Protein AF-A0A7X3BYI4-F1 (afdb_monomer)

Sequence (445 aa):
NYWIWANDIENKAADYLKVSAKNGGYFIWAEQNNGSAIEKAFGKNGKIAFQKSVDKYWKNLISMFKNTPAAEGNDSTTESYMKGLWLSNHTYQWGGLMDTWKWYETGKWKLFASGNIGKSQGDRQWLTEPESMLGEEALGVYLNGGVVYNFEHPAYTYGVNNKESLLFSEVIKEFFRYVIAHPAPSKEKVLEDTKVFIHGDYSNKGNGKFFVNVNTDREQTPLYMTGRYNVIPAIPGVLKTDKLKESVSGSRIQIKEITSPEFSSTQARKEYLNKLYPMNYEGDIFAQKLDNRWFVYNYKVNENVKQTGKLKFNSLEMDVEFEPHTYGIFERISNGLKVNLNNFRTNKDSLWSNAQDANQAKKLPQLTKKGAIKWIEEHYIKDTQFGEKRVTKIVLRGIDKLPTIHSLSGTNNSYDQPSLNFDQKNHMVTITINSNGNLEFELHF

Radius of gyration: 22.31 Å; Cα contacts (8 Å, |Δi|>4): 986; chains: 1; bounding box: 64×57×57 Å

Structure (mmCIF, N/CA/C/O backbone):
data_AF-A0A7X3BYI4-F1
#
_entry.id   AF-A0A7X3BYI4-F1
#
loop_
_atom_site.group_PDB
_atom_site.id
_atom_site.type_symbol
_atom_site.label_atom_id
_atom_site.label_alt_id
_atom_site.label_comp_id
_atom_site.label_asym_id
_atom_site.label_entity_id
_atom_site.label_seq_id
_atom_site.pdbx_PDB_ins_code
_atom_site.Cartn_x
_atom_site.Cartn_y
_atom_site.Cartn_z
_atom_site.occupancy
_atom_site.B_iso_or_equiv
_atom_site.auth_seq_id
_atom_site.auth_comp_id
_atom_site.auth_asym_id
_atom_site.auth_atom_id
_atom_site.pdbx_PDB_model_num
ATOM 1 N N . ASN A 1 1 ? -13.626 14.390 2.845 1.00 96.50 1 ASN A N 1
ATOM 2 C CA . ASN A 1 1 ? -14.164 15.610 3.494 1.00 96.50 1 ASN A CA 1
ATOM 3 C C . ASN A 1 1 ? -13.349 16.078 4.699 1.00 96.50 1 ASN A C 1
ATOM 5 O O . ASN A 1 1 ? -13.738 17.054 5.328 1.00 96.50 1 ASN A O 1
ATOM 9 N N . TYR A 1 2 ? -12.204 15.468 5.016 1.00 97.56 2 TYR A N 1
ATOM 10 C CA . TYR A 1 2 ? -11.375 15.838 6.168 1.00 97.56 2 TYR A CA 1
ATOM 11 C C . TYR A 1 2 ? -11.011 17.336 6.246 1.00 97.56 2 TYR A C 1
ATOM 13 O O . TYR A 1 2 ? -10.971 17.898 7.337 1.00 97.56 2 TYR A O 1
ATOM 21 N N . TRP A 1 3 ? -10.804 18.001 5.102 1.00 96.94 3 TRP A N 1
ATOM 22 C CA . TRP A 1 3 ? -10.429 19.421 5.007 1.00 96.94 3 TRP A CA 1
ATOM 23 C C . TRP A 1 3 ? -11.626 20.387 5.017 1.00 96.94 3 TRP A C 1
ATOM 25 O O . TRP A 1 3 ? -11.443 21.593 5.153 1.00 96.94 3 TRP A O 1
ATOM 35 N N . ILE A 1 4 ? -12.849 19.863 4.891 1.00 98.25 4 ILE A N 1
ATOM 36 C CA . ILE A 1 4 ? -14.103 20.620 4.945 1.00 98.25 4 ILE A CA 1
ATOM 37 C C . ILE A 1 4 ? -15.177 19.784 5.650 1.00 98.25 4 ILE A C 1
ATOM 39 O O . ILE A 1 4 ? -16.070 19.189 5.046 1.00 98.25 4 ILE A O 1
ATOM 43 N N . TRP A 1 5 ? -15.058 19.697 6.974 1.00 98.50 5 TRP A N 1
ATOM 44 C CA . TRP A 1 5 ? -15.960 18.893 7.796 1.00 98.50 5 TRP A CA 1
ATOM 45 C C . TRP A 1 5 ? -17.305 19.609 7.991 1.00 98.50 5 TRP A C 1
ATOM 47 O O . TRP A 1 5 ? -17.458 20.414 8.908 1.00 98.50 5 TRP A O 1
ATOM 57 N N . ALA A 1 6 ? -18.260 19.359 7.091 1.00 98.31 6 ALA A N 1
ATOM 58 C CA . ALA A 1 6 ? -19.574 20.003 7.111 1.00 98.31 6 ALA A CA 1
ATOM 59 C C . ALA A 1 6 ? -20.351 19.724 8.413 1.00 98.31 6 ALA A C 1
ATOM 61 O O . ALA A 1 6 ? -20.264 18.641 8.985 1.00 98.31 6 ALA A O 1
ATOM 62 N N . ASN A 1 7 ? -21.171 20.686 8.853 1.00 97.81 7 ASN A N 1
ATOM 63 C CA . ASN A 1 7 ? -21.900 20.622 10.130 1.00 97.81 7 ASN A CA 1
ATOM 64 C C . ASN A 1 7 ? -22.874 19.435 10.263 1.00 97.81 7 ASN A C 1
ATOM 66 O O . ASN A 1 7 ? -23.254 19.079 11.384 1.00 97.81 7 ASN A O 1
ATOM 70 N N . ASP A 1 8 ? -23.331 18.879 9.142 1.00 98.25 8 ASP A N 1
ATOM 71 C CA . ASP A 1 8 ? -24.311 17.797 9.045 1.00 98.25 8 ASP A CA 1
ATOM 72 C C . ASP A 1 8 ? -23.735 16.513 8.423 1.00 98.25 8 ASP A C 1
ATOM 74 O O . ASP A 1 8 ? -24.497 15.604 8.085 1.00 98.25 8 ASP A O 1
ATOM 78 N N . ILE A 1 9 ? -22.408 16.413 8.276 1.00 98.75 9 ILE A N 1
ATOM 79 C CA . ILE A 1 9 ? -21.763 15.289 7.586 1.00 98.75 9 ILE A CA 1
ATOM 80 C C . ILE A 1 9 ? -22.091 13.935 8.228 1.00 98.75 9 ILE A C 1
ATOM 82 O O . ILE A 1 9 ? -22.404 12.990 7.508 1.00 98.75 9 ILE A O 1
ATOM 86 N N . GLU A 1 10 ? -22.109 13.834 9.560 1.00 98.81 10 GLU A N 1
ATOM 87 C CA . GLU A 1 10 ? -22.423 12.582 10.259 1.00 98.81 10 GLU A CA 1
ATOM 88 C C . GLU A 1 10 ? -23.907 12.209 10.132 1.00 98.81 10 GLU A C 1
ATOM 90 O O . GLU A 1 10 ? -24.247 11.026 10.090 1.00 98.81 10 GLU A O 1
ATOM 95 N N . ASN A 1 11 ? -24.801 13.199 10.023 1.00 98.75 11 ASN A N 1
ATOM 96 C CA . ASN A 1 11 ? -26.224 12.956 9.772 1.00 98.75 11 ASN A CA 1
ATOM 97 C C . ASN A 1 11 ? -26.429 12.415 8.352 1.00 98.75 11 ASN A C 1
ATOM 99 O O . ASN A 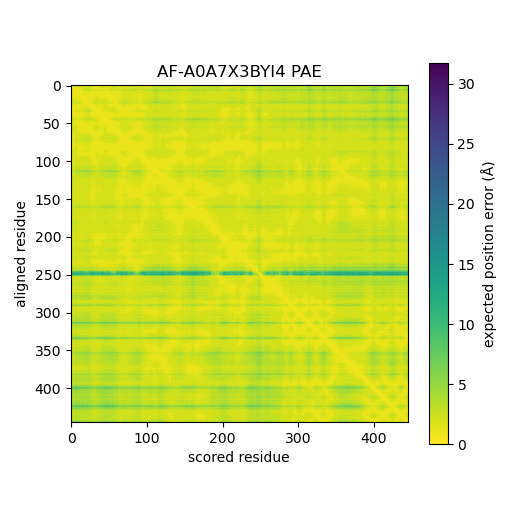1 11 ? -27.076 11.387 8.168 1.00 98.75 11 ASN A O 1
ATOM 103 N N . LYS A 1 12 ? -25.810 13.053 7.353 1.00 98.88 12 LYS A N 1
ATOM 104 C CA . LYS A 1 12 ? -25.874 12.596 5.959 1.00 98.88 12 LYS A CA 1
ATOM 105 C C . LYS A 1 12 ? -25.257 11.212 5.778 1.00 98.88 12 LYS A C 1
ATOM 107 O O . LYS A 1 12 ? -25.858 10.360 5.132 1.00 98.88 12 LYS A O 1
ATOM 112 N N . ALA A 1 13 ? -24.102 10.954 6.389 1.00 98.88 13 ALA A N 1
ATOM 113 C CA . ALA A 1 13 ? -23.473 9.636 6.363 1.00 98.88 13 ALA A CA 1
ATOM 114 C C . ALA A 1 13 ? -24.371 8.554 6.988 1.00 98.88 13 ALA A C 1
ATOM 116 O O . ALA A 1 13 ? -24.436 7.433 6.482 1.00 98.88 13 ALA A O 1
ATOM 117 N N . ALA A 1 14 ? -25.104 8.884 8.060 1.00 98.94 14 ALA A N 1
ATOM 118 C CA . ALA A 1 14 ? -26.072 7.972 8.661 1.00 98.94 14 ALA A CA 1
ATOM 119 C C . ALA A 1 14 ? -27.196 7.600 7.682 1.00 98.94 14 ALA A C 1
ATOM 121 O O . ALA A 1 14 ? -27.537 6.417 7.584 1.00 98.94 14 ALA A O 1
ATOM 122 N N . ASP A 1 15 ? -27.727 8.583 6.950 1.00 98.88 15 ASP A N 1
ATOM 123 C CA . ASP A 1 15 ? -28.779 8.385 5.951 1.00 98.88 15 ASP A CA 1
ATOM 124 C C . ASP A 1 15 ? -28.278 7.597 4.735 1.00 98.88 15 ASP A C 1
ATOM 126 O O . ASP A 1 15 ? -28.965 6.673 4.295 1.00 98.88 15 ASP A O 1
ATOM 130 N N . TYR A 1 16 ? -27.063 7.876 4.246 1.00 98.94 16 TYR A N 1
ATOM 131 C CA . TYR A 1 16 ? -26.434 7.107 3.165 1.00 98.94 16 TYR A CA 1
ATOM 132 C C . TYR A 1 16 ? -26.243 5.636 3.541 1.00 98.94 16 TYR A C 1
ATOM 134 O O . TYR A 1 16 ? -26.575 4.745 2.755 1.00 98.94 16 TYR A O 1
ATOM 142 N N . LEU A 1 17 ? -25.777 5.359 4.761 1.00 98.94 17 LEU A N 1
ATOM 143 C CA . LEU A 1 17 ? -25.639 3.986 5.241 1.00 98.94 17 LEU A CA 1
ATOM 144 C C . LEU A 1 17 ? -27.003 3.288 5.362 1.00 98.94 17 LEU A C 1
ATOM 146 O O . LEU A 1 17 ? -27.161 2.146 4.931 1.00 98.94 17 LEU A O 1
ATOM 150 N N . LYS A 1 18 ? -28.009 3.983 5.902 1.00 98.88 18 LYS A N 1
ATOM 151 C CA . LYS A 1 18 ? -29.361 3.441 6.081 1.00 98.88 18 LYS A CA 1
ATOM 152 C C . LYS A 1 18 ? -30.042 3.127 4.747 1.00 98.88 18 LYS A C 1
ATOM 154 O O . LYS A 1 18 ? -30.655 2.067 4.626 1.00 98.88 18 LYS A O 1
ATOM 159 N N . VAL A 1 19 ? -29.966 4.025 3.760 1.00 98.88 19 VAL A N 1
ATOM 160 C CA . VAL A 1 19 ? -30.566 3.780 2.437 1.00 98.88 19 VAL A CA 1
ATOM 161 C C . VAL A 1 19 ? -29.831 2.661 1.701 1.00 98.88 19 VAL A C 1
ATOM 163 O O . VAL A 1 19 ? -30.481 1.797 1.126 1.00 98.88 19 VAL A O 1
ATOM 166 N N . SER A 1 20 ? -28.502 2.583 1.821 1.00 98.88 20 SER A N 1
ATOM 167 C CA . SER A 1 20 ? -27.723 1.475 1.251 1.00 98.88 20 SER A CA 1
ATOM 168 C C . SER A 1 20 ? -28.169 0.132 1.833 1.00 98.88 20 SER A C 1
ATOM 170 O O . SER A 1 20 ? -28.537 -0.770 1.084 1.00 98.88 20 SER A O 1
ATOM 172 N N . ALA A 1 21 ? -28.280 0.040 3.163 1.00 98.75 21 ALA A N 1
ATOM 173 C CA . ALA A 1 21 ? -28.763 -1.162 3.838 1.00 98.75 21 ALA A CA 1
ATOM 174 C C . ALA A 1 21 ? -30.209 -1.528 3.459 1.00 98.75 21 ALA A C 1
ATOM 176 O O . ALA A 1 21 ? -30.513 -2.704 3.271 1.00 98.75 21 ALA A O 1
ATOM 177 N N . LYS A 1 22 ? -31.100 -0.538 3.299 1.00 98.69 22 LYS A N 1
ATOM 178 C CA . LYS A 1 22 ? -32.482 -0.756 2.832 1.00 98.69 22 LYS A CA 1
ATOM 179 C C . LYS A 1 22 ? -32.527 -1.380 1.432 1.00 98.69 22 LYS A C 1
ATOM 181 O O . LYS A 1 22 ? -33.466 -2.106 1.119 1.00 98.69 22 LYS A O 1
ATOM 186 N N . ASN A 1 23 ? -31.538 -1.078 0.599 1.00 98.75 23 ASN A N 1
ATOM 187 C CA . ASN A 1 23 ? -31.483 -1.472 -0.803 1.00 98.75 23 ASN A CA 1
ATOM 188 C C . ASN A 1 23 ? -30.491 -2.615 -1.088 1.00 98.75 23 ASN A C 1
ATOM 190 O O . ASN A 1 23 ? -30.306 -2.962 -2.250 1.00 98.75 23 ASN A O 1
ATOM 194 N N . GLY A 1 24 ? -29.866 -3.202 -0.061 1.00 98.19 24 GLY A N 1
ATOM 195 C CA . GLY A 1 24 ? -28.874 -4.275 -0.217 1.00 98.19 24 GLY A CA 1
ATOM 196 C C . GLY A 1 24 ? -27.555 -3.832 -0.866 1.00 98.19 24 GLY A C 1
ATOM 197 O O . GLY A 1 24 ? -26.830 -4.668 -1.398 1.00 98.19 24 GLY A O 1
ATOM 198 N N . GLY A 1 25 ? -27.263 -2.528 -0.863 1.00 98.69 25 GLY A N 1
ATOM 199 C CA . GLY A 1 25 ? -26.025 -1.949 -1.384 1.00 98.69 25 GLY A CA 1
ATOM 200 C C . GLY A 1 25 ? -25.041 -1.559 -0.279 1.00 98.69 25 GLY A C 1
ATOM 201 O O . GLY A 1 25 ? -25.360 -1.610 0.907 1.00 98.69 25 GLY A O 1
ATOM 202 N N . TYR A 1 26 ? -23.854 -1.095 -0.677 1.00 98.88 26 TYR A N 1
ATOM 203 C CA . TYR A 1 26 ? -22.819 -0.619 0.245 1.00 98.88 26 TYR A CA 1
ATOM 204 C C . TYR A 1 26 ? -22.717 0.906 0.244 1.00 98.88 26 TYR A C 1
ATOM 206 O O . TYR A 1 26 ? -22.629 1.527 -0.815 1.00 98.88 26 TYR A O 1
ATOM 214 N N . PHE A 1 27 ? -22.631 1.500 1.434 1.00 98.94 27 PHE A N 1
ATOM 215 C CA . PHE A 1 27 ? -22.083 2.842 1.590 1.00 98.94 27 PHE A CA 1
ATOM 216 C C . PHE A 1 27 ? -20.567 2.730 1.757 1.00 98.94 27 PHE A C 1
ATOM 218 O O . PHE A 1 27 ? -20.089 2.067 2.677 1.00 98.94 27 PHE A O 1
ATOM 225 N N . ILE A 1 28 ? -19.815 3.371 0.864 1.00 98.88 28 ILE A N 1
ATOM 226 C CA . ILE A 1 28 ? -18.351 3.357 0.867 1.00 98.88 28 ILE A CA 1
ATOM 227 C C . ILE A 1 28 ? -17.858 4.759 1.212 1.00 98.88 28 ILE A C 1
ATOM 229 O O . ILE A 1 28 ? -18.203 5.721 0.524 1.00 98.88 28 ILE A O 1
ATOM 233 N N . TRP A 1 29 ? -17.045 4.881 2.260 1.00 98.88 29 TRP A N 1
ATOM 234 C CA . TRP A 1 29 ? -16.501 6.164 2.700 1.00 98.88 29 TRP A CA 1
ATOM 235 C C . TRP A 1 29 ? -14.977 6.105 2.782 1.00 98.88 29 TRP A C 1
ATOM 237 O O . TRP A 1 29 ? -14.421 5.453 3.665 1.00 98.88 29 TRP A O 1
ATOM 247 N N . ALA A 1 30 ? -14.315 6.807 1.858 1.00 98.88 30 ALA A N 1
ATOM 248 C CA . ALA A 1 30 ? -12.876 7.045 1.883 1.00 98.88 30 ALA A CA 1
ATOM 249 C C . ALA A 1 30 ? -12.560 8.381 2.573 1.00 98.88 30 ALA A C 1
ATOM 251 O O . ALA A 1 30 ? -13.050 9.432 2.151 1.00 98.88 30 ALA A O 1
ATOM 252 N N . GLU A 1 31 ? -11.760 8.349 3.637 1.00 98.88 31 GLU A N 1
ATOM 253 C CA . GLU A 1 31 ? -11.430 9.524 4.450 1.00 98.88 31 GLU A CA 1
ATOM 254 C C . GLU A 1 31 ? -10.065 9.358 5.140 1.00 98.88 31 GLU A C 1
ATOM 256 O O . GLU A 1 31 ? -9.603 8.240 5.336 1.00 98.88 31 GLU A O 1
ATOM 261 N N . GLN A 1 32 ? -9.423 10.461 5.533 1.00 98.81 32 GLN A N 1
ATOM 262 C CA . GLN A 1 32 ? -8.152 10.471 6.275 1.00 98.81 32 GLN A CA 1
ATOM 263 C C . GLN A 1 32 ? -8.335 11.150 7.630 1.00 98.81 32 GLN A C 1
ATOM 265 O O . GLN A 1 32 ? -9.104 12.104 7.713 1.00 98.81 32 GLN A O 1
ATOM 270 N N . ASN A 1 33 ? -7.627 10.730 8.686 1.00 98.81 33 ASN A N 1
ATOM 271 C CA . ASN A 1 33 ? -7.805 11.286 10.040 1.00 98.81 33 ASN A CA 1
ATOM 272 C C . ASN A 1 33 ? -7.249 12.715 10.252 1.00 98.81 33 ASN A C 1
ATOM 274 O O . ASN A 1 33 ? -6.934 13.105 11.378 1.00 98.81 33 ASN A O 1
ATOM 278 N N . ASN A 1 34 ? -7.154 13.533 9.207 1.00 98.50 34 ASN A N 1
ATOM 279 C CA . ASN A 1 34 ? -6.781 14.937 9.338 1.00 98.50 34 ASN A CA 1
ATOM 280 C C . ASN A 1 34 ? -7.863 15.677 10.140 1.00 98.50 34 ASN A C 1
ATOM 282 O O . ASN A 1 34 ? -9.062 15.536 9.886 1.00 98.50 34 ASN A O 1
ATOM 286 N N . GLY A 1 35 ? -7.449 16.453 11.144 1.00 98.31 35 GLY A N 1
ATOM 287 C CA . GLY A 1 35 ? -8.377 17.174 12.020 1.00 98.31 35 GLY A CA 1
ATOM 288 C C . GLY A 1 35 ? -9.380 16.262 12.741 1.00 98.31 35 GLY A C 1
ATOM 289 O O . GLY A 1 35 ? -10.547 16.646 12.881 1.00 98.31 35 GLY A O 1
ATOM 290 N N . SER A 1 36 ? -8.951 15.057 13.143 1.00 98.69 36 SER A N 1
ATOM 291 C CA . SER A 1 36 ? -9.778 14.039 13.813 1.00 98.69 36 SER A CA 1
ATOM 292 C C . SER A 1 36 ? -10.977 13.563 12.984 1.00 98.69 36 SER A C 1
ATOM 294 O O . SER A 1 36 ? -12.016 13.237 13.550 1.00 98.69 36 SER A O 1
ATOM 296 N N . ALA A 1 37 ? -10.911 13.580 11.648 1.00 98.88 37 ALA A N 1
ATOM 297 C CA . ALA A 1 37 ? -12.068 13.257 10.804 1.00 98.88 37 ALA A CA 1
ATOM 298 C C . ALA A 1 37 ? -12.685 11.880 11.107 1.00 98.88 37 ALA A C 1
ATOM 300 O O . ALA A 1 37 ? -13.905 11.784 11.232 1.00 98.88 37 ALA A O 1
ATOM 301 N N . ILE A 1 38 ? -11.869 10.838 11.301 1.00 98.88 38 ILE A N 1
ATOM 302 C CA . ILE A 1 38 ? -12.378 9.493 11.605 1.00 98.88 38 ILE A CA 1
ATOM 303 C C . ILE A 1 38 ? -13.007 9.478 12.997 1.00 98.88 38 ILE A C 1
ATOM 305 O O . ILE A 1 38 ? -14.127 9.014 13.176 1.00 98.88 38 ILE A O 1
ATOM 309 N N . GLU A 1 39 ? -12.336 10.062 13.984 1.00 98.88 39 GLU A N 1
ATOM 310 C CA . GLU A 1 39 ? -12.848 10.121 15.353 1.00 98.88 39 GLU A CA 1
ATOM 311 C C . GLU A 1 39 ? -14.173 10.913 15.440 1.00 98.88 39 GLU A C 1
ATOM 313 O O . GLU A 1 39 ? -15.115 10.499 16.120 1.00 98.88 39 GLU A O 1
ATOM 318 N N . LYS A 1 40 ? -14.285 12.031 14.706 1.00 98.88 40 LYS A N 1
ATOM 319 C CA . LYS A 1 40 ? -15.512 12.840 14.594 1.00 98.88 40 LYS A CA 1
ATOM 320 C C . LYS A 1 40 ? -16.638 12.081 13.905 1.00 98.88 40 LYS A C 1
ATOM 322 O O . LYS A 1 40 ? -17.755 12.137 14.409 1.00 98.88 40 LYS A O 1
ATOM 327 N N . ALA A 1 41 ? -16.348 11.341 12.828 1.00 98.81 41 ALA A N 1
ATOM 328 C CA . ALA A 1 41 ? -17.341 10.528 12.123 1.00 98.81 41 ALA A CA 1
ATOM 329 C C . ALA A 1 41 ? -18.072 9.574 13.077 1.00 98.81 41 ALA A C 1
ATOM 331 O O . ALA A 1 41 ? -19.282 9.396 12.974 1.00 98.81 41 ALA A O 1
ATOM 332 N N . PHE A 1 42 ? -17.352 9.015 14.051 1.00 98.81 42 PHE A N 1
ATOM 333 C CA . PHE A 1 42 ? -17.912 8.120 15.064 1.00 98.81 42 PHE A CA 1
ATOM 334 C C . PHE A 1 42 ? -18.394 8.822 16.339 1.00 98.81 42 PHE A C 1
ATOM 336 O O . PHE A 1 42 ? -18.784 8.149 17.289 1.00 98.81 42 PHE A O 1
ATOM 343 N N . GLY A 1 43 ? -18.435 10.157 16.360 1.00 98.56 43 GLY A N 1
ATOM 344 C CA . GLY A 1 43 ? -19.133 10.921 17.389 1.00 98.56 43 GLY A CA 1
ATOM 345 C C . GLY A 1 43 ? -18.261 11.607 18.438 1.00 98.56 43 GLY A C 1
ATOM 346 O O . GLY A 1 43 ? -18.824 12.102 19.413 1.00 98.56 43 GLY A O 1
ATOM 347 N N . LYS A 1 44 ? -16.931 11.706 18.262 1.00 98.31 44 LYS A N 1
ATOM 348 C CA . LYS A 1 44 ? -16.018 12.354 19.237 1.00 98.31 44 LYS A CA 1
ATOM 349 C C . LYS A 1 44 ? -16.502 13.726 19.734 1.00 98.31 44 LYS A C 1
ATOM 351 O O . LYS A 1 44 ? -16.349 14.034 20.910 1.00 98.31 44 LYS A O 1
ATOM 356 N N . ASN A 1 45 ? -17.133 14.519 18.863 1.00 98.12 45 ASN A N 1
ATOM 357 C CA . ASN A 1 45 ? -17.651 15.859 19.181 1.00 98.12 45 ASN A CA 1
ATOM 358 C C . ASN A 1 45 ? -19.182 15.892 19.384 1.00 98.12 45 ASN A C 1
ATOM 360 O O . ASN A 1 45 ? -19.827 16.908 19.133 1.00 98.12 45 ASN A O 1
ATOM 364 N N . GLY A 1 46 ? -19.796 14.771 19.772 1.00 98.00 46 GLY A N 1
ATOM 365 C CA . GLY A 1 46 ? -21.233 14.673 20.064 1.00 98.00 46 GLY A CA 1
ATOM 366 C C . GLY A 1 46 ? -22.144 14.464 18.845 1.00 98.00 46 GLY A C 1
ATOM 367 O O . GLY A 1 46 ? -23.351 14.274 19.000 1.00 98.00 46 GLY A O 1
ATOM 368 N N . LYS A 1 47 ? -21.595 14.437 17.624 1.00 98.25 47 LYS A N 1
ATOM 369 C CA . LYS A 1 47 ? -22.329 14.149 16.378 1.00 98.25 47 LYS A CA 1
ATOM 370 C C . LYS A 1 47 ? -22.472 12.636 16.156 1.00 98.25 47 LYS A C 1
ATOM 372 O O . LYS A 1 47 ? -21.808 12.035 15.325 1.00 98.25 47 LYS A O 1
ATOM 377 N N . ILE A 1 48 ? -23.351 12.005 16.932 1.00 98.62 48 ILE A N 1
ATOM 378 C CA . ILE A 1 48 ? -23.440 10.534 17.064 1.00 98.62 48 ILE A CA 1
ATOM 379 C C . ILE A 1 48 ? -24.378 9.832 16.062 1.00 98.62 48 ILE A C 1
ATOM 381 O O . ILE A 1 48 ? -24.667 8.645 16.213 1.00 98.62 48 ILE A O 1
ATOM 385 N N . ALA A 1 49 ? -24.925 10.539 15.067 1.00 98.81 49 ALA A N 1
ATOM 386 C CA . ALA A 1 49 ? -25.905 9.954 14.144 1.00 98.81 49 ALA A CA 1
ATOM 387 C C . ALA A 1 49 ? -25.312 8.794 13.328 1.00 98.81 49 ALA A C 1
ATOM 389 O O . ALA A 1 49 ? -25.918 7.722 13.256 1.00 98.81 49 ALA A O 1
ATOM 390 N N . PHE A 1 50 ? -24.105 8.976 12.782 1.00 98.88 50 PHE A N 1
ATOM 391 C CA . PHE A 1 50 ? -23.414 7.921 12.045 1.00 98.88 50 PHE A CA 1
ATOM 392 C C . PHE A 1 50 ? -23.038 6.746 12.951 1.00 98.88 50 PHE A C 1
ATOM 394 O O . PHE A 1 50 ? -23.322 5.609 12.591 1.00 98.88 50 PHE A O 1
ATOM 401 N N . GLN A 1 51 ? -22.536 7.003 14.165 1.00 98.81 51 GLN A N 1
ATOM 402 C CA . GLN A 1 51 ? -22.271 5.963 15.172 1.00 98.81 51 GLN A CA 1
ATOM 403 C C . GLN A 1 51 ? -23.502 5.070 15.416 1.00 98.81 51 GLN A C 1
ATOM 405 O O . GLN A 1 51 ? -23.421 3.847 15.314 1.00 98.81 51 GLN A O 1
ATOM 410 N N . LYS A 1 52 ? -24.675 5.676 15.650 1.00 98.81 52 LYS A N 1
ATOM 411 C CA . LYS A 1 52 ? -25.943 4.942 15.828 1.00 98.81 52 LYS A CA 1
ATOM 412 C C . LYS A 1 52 ? -26.381 4.182 14.572 1.00 98.81 52 LYS A C 1
ATOM 414 O O . LYS A 1 52 ? -27.051 3.155 14.683 1.00 98.81 52 LYS A O 1
ATOM 419 N N . SER A 1 53 ? -26.072 4.705 13.385 1.00 98.88 53 SER A N 1
ATOM 420 C CA . SER A 1 53 ? -26.356 4.036 12.109 1.00 98.88 53 SER A CA 1
ATOM 421 C C . SER A 1 53 ? -25.475 2.797 11.938 1.00 98.88 53 SER A C 1
ATOM 423 O O . SER A 1 53 ? -25.975 1.720 11.615 1.00 98.88 53 SER A O 1
ATOM 425 N N . VAL A 1 54 ? -24.186 2.916 12.258 1.00 98.81 54 VAL A N 1
ATOM 426 C CA . VAL A 1 54 ? -23.207 1.824 12.223 1.00 98.81 54 VAL A CA 1
ATOM 427 C C . VAL A 1 54 ? -23.618 0.674 13.135 1.00 98.81 54 VAL A C 1
ATOM 429 O O . VAL A 1 54 ? -23.612 -0.473 12.694 1.00 98.81 54 VAL A O 1
ATOM 432 N N . ASP A 1 55 ? -24.091 0.947 14.352 1.00 98.44 55 ASP A N 1
ATOM 433 C CA . ASP A 1 55 ? -24.565 -0.114 15.252 1.00 98.44 55 ASP A CA 1
ATOM 434 C C . ASP A 1 55 ? -25.648 -1.013 14.643 1.00 98.44 55 ASP A C 1
ATOM 436 O O . ASP A 1 55 ? -25.707 -2.201 14.960 1.00 98.44 55 ASP A O 1
ATOM 440 N N . LYS A 1 56 ? -26.463 -0.479 13.728 1.00 98.75 56 LYS A N 1
ATOM 441 C CA . LYS A 1 56 ? -27.538 -1.218 13.052 1.00 98.75 56 LYS A CA 1
ATOM 442 C C . LYS A 1 56 ? -27.120 -1.782 11.698 1.00 98.75 56 LYS A C 1
ATOM 444 O O . LYS A 1 56 ? -27.594 -2.843 11.305 1.00 98.75 56 LYS A O 1
ATOM 449 N N . TYR A 1 57 ? -26.266 -1.066 10.972 1.00 98.81 57 TYR A N 1
ATOM 450 C CA . TYR A 1 57 ? -26.077 -1.269 9.536 1.00 98.81 57 TYR A CA 1
ATOM 451 C C . TYR A 1 57 ? -24.620 -1.486 9.116 1.00 98.81 57 TYR A C 1
ATOM 453 O O . TYR A 1 57 ? -24.353 -1.509 7.918 1.00 98.81 57 TYR A O 1
ATOM 461 N N . TRP A 1 58 ? -23.678 -1.688 10.049 1.00 98.81 58 TRP A N 1
ATOM 462 C CA . TRP A 1 58 ? -22.244 -1.845 9.747 1.00 98.81 58 TRP A CA 1
ATOM 463 C C . TRP A 1 58 ? -21.932 -2.885 8.660 1.00 98.81 58 TRP A C 1
ATOM 465 O O . TRP A 1 58 ? -20.961 -2.712 7.933 1.00 98.81 58 TRP A O 1
ATOM 475 N N . LYS A 1 59 ? -22.766 -3.924 8.493 1.00 98.81 59 LYS A N 1
ATOM 476 C CA . LYS A 1 59 ? -22.637 -4.936 7.424 1.00 98.81 59 LYS A CA 1
ATOM 477 C C . LYS A 1 59 ? -22.774 -4.377 5.996 1.00 98.81 59 LYS A C 1
ATOM 479 O O . LYS A 1 59 ? -22.428 -5.070 5.051 1.00 98.81 59 LYS A O 1
ATOM 484 N N . ASN A 1 60 ? -23.262 -3.148 5.841 1.00 98.94 60 ASN A N 1
ATOM 485 C CA . ASN A 1 60 ? -23.387 -2.439 4.563 1.00 98.94 60 ASN A CA 1
ATOM 486 C C . ASN A 1 60 ? -22.429 -1.235 4.475 1.00 98.94 60 ASN A C 1
ATOM 488 O O . ASN A 1 60 ? -22.583 -0.390 3.596 1.00 98.94 60 ASN A O 1
ATOM 492 N N . LEU A 1 61 ? -21.462 -1.122 5.392 1.00 98.94 61 LEU A N 1
ATOM 493 C CA . LEU A 1 61 ? -20.447 -0.071 5.387 1.00 98.94 61 LEU A CA 1
ATOM 494 C C . LEU A 1 61 ? -19.108 -0.629 4.908 1.00 98.94 61 LEU A C 1
ATOM 496 O O . LEU A 1 61 ? -18.674 -1.679 5.376 1.00 98.94 61 LEU A O 1
ATOM 500 N N . ILE A 1 62 ? -18.431 0.122 4.045 1.00 98.94 62 ILE A N 1
ATOM 501 C CA . ILE A 1 62 ? -17.012 -0.062 3.744 1.00 98.94 62 ILE A CA 1
ATOM 502 C C . ILE A 1 62 ? -16.288 1.233 4.107 1.00 98.94 62 ILE A C 1
ATOM 504 O O . ILE A 1 62 ? -16.651 2.311 3.632 1.00 98.94 62 ILE A O 1
ATOM 508 N N . SER A 1 63 ? -15.262 1.132 4.948 1.00 98.88 63 SER A N 1
ATOM 509 C CA . SER A 1 63 ? -14.444 2.281 5.354 1.00 98.88 63 SER A CA 1
ATOM 510 C C . SER A 1 63 ? -13.065 2.186 4.720 1.00 98.88 63 SER A C 1
ATOM 512 O O . SER A 1 63 ? -12.416 1.148 4.803 1.00 98.88 63 SER A O 1
ATOM 514 N N . MET A 1 64 ? -12.614 3.255 4.073 1.00 98.94 64 MET A N 1
ATOM 515 C CA . MET A 1 64 ? -11.318 3.291 3.404 1.00 98.94 64 MET A CA 1
ATOM 516 C C . MET A 1 64 ? -10.493 4.471 3.902 1.00 98.94 64 MET A C 1
ATOM 518 O O . MET A 1 64 ? -11.044 5.535 4.196 1.00 98.94 64 MET A O 1
ATOM 522 N N . PHE A 1 65 ? -9.172 4.315 3.948 1.00 98.94 65 PHE A N 1
ATOM 523 C CA . PHE A 1 65 ? -8.299 5.481 4.058 1.00 98.94 65 PHE A CA 1
ATOM 524 C C . PHE A 1 65 ? -8.264 6.249 2.725 1.00 98.94 65 PHE A C 1
ATOM 526 O O . PHE A 1 65 ? -8.551 5.679 1.670 1.00 98.94 65 PHE A O 1
ATOM 533 N N . LYS A 1 66 ? -7.890 7.533 2.755 1.00 98.88 66 LYS A N 1
ATOM 534 C CA . LYS A 1 66 ? -7.570 8.325 1.552 1.00 98.88 66 LYS A CA 1
ATOM 535 C C . LYS A 1 66 ? -6.251 9.055 1.775 1.00 98.88 66 LYS A C 1
ATOM 537 O O . LYS A 1 66 ? -6.240 10.107 2.404 1.00 98.88 66 LYS A O 1
ATOM 542 N N . ASN A 1 67 ? -5.145 8.524 1.265 1.00 98.69 67 ASN A N 1
ATOM 543 C CA . ASN A 1 67 ? -3.812 9.003 1.650 1.00 98.69 67 ASN A CA 1
ATOM 544 C C . ASN A 1 67 ? -3.333 10.282 0.937 1.00 98.69 67 ASN A C 1
ATOM 546 O O . ASN A 1 67 ? -2.190 10.693 1.107 1.00 98.69 67 ASN A O 1
ATOM 550 N N . THR A 1 68 ? -4.216 10.960 0.199 1.00 98.81 68 THR A N 1
ATOM 551 C CA . THR A 1 68 ? -3.925 12.220 -0.495 1.00 98.81 68 THR A CA 1
ATOM 552 C C . THR A 1 68 ? -3.209 13.256 0.372 1.00 98.81 68 THR A C 1
ATOM 554 O O . THR A 1 68 ? -2.154 13.710 -0.063 1.00 98.81 68 THR A O 1
ATOM 557 N N . PRO A 1 69 ? -3.706 13.655 1.567 1.00 98.69 69 PRO A N 1
ATOM 558 C CA . PRO A 1 69 ? -3.128 14.756 2.336 1.00 98.69 69 PRO A CA 1
ATOM 559 C C . PRO A 1 69 ? -1.897 14.277 3.130 1.00 98.69 69 PRO A C 1
ATOM 561 O O . PRO A 1 69 ? -1.874 14.218 4.361 1.00 98.69 69 PRO A O 1
ATOM 564 N N . ALA A 1 70 ? -0.873 13.852 2.395 1.00 98.44 70 ALA A N 1
ATOM 565 C CA . ALA A 1 70 ? 0.297 13.166 2.927 1.00 98.44 70 ALA A CA 1
ATOM 566 C C . ALA A 1 70 ? 1.244 14.095 3.702 1.00 98.44 70 ALA A C 1
ATOM 568 O O . ALA A 1 70 ? 2.060 13.626 4.493 1.00 98.44 70 ALA A O 1
ATOM 569 N N . ALA A 1 71 ? 1.142 15.417 3.512 1.00 98.19 71 ALA A N 1
ATOM 570 C CA . ALA A 1 71 ? 1.937 16.388 4.264 1.00 98.19 71 ALA A CA 1
ATOM 571 C C . ALA A 1 71 ? 1.595 16.387 5.762 1.00 98.19 71 ALA A C 1
ATOM 573 O O . ALA A 1 71 ? 2.464 16.655 6.596 1.00 98.19 71 ALA A O 1
ATOM 574 N N . GLU A 1 72 ? 0.349 16.061 6.107 1.00 98.56 72 GLU A N 1
ATOM 575 C CA . GLU A 1 72 ? -0.124 15.980 7.487 1.00 98.56 72 GLU A CA 1
ATOM 576 C C . GLU A 1 72 ? 0.260 14.659 8.180 1.00 98.56 72 GLU A C 1
ATOM 578 O O . GLU A 1 72 ? 0.168 14.567 9.406 1.00 98.56 72 GLU A O 1
ATOM 583 N N . GLY A 1 73 ? 0.742 13.661 7.425 1.00 98.50 73 GLY A N 1
ATOM 584 C CA . GLY A 1 73 ? 1.311 12.425 7.969 1.00 98.50 73 GLY A CA 1
ATOM 585 C C . GLY A 1 73 ? 0.299 11.582 8.742 1.00 98.50 73 GLY A C 1
ATOM 586 O O . GLY A 1 73 ? 0.565 11.158 9.864 1.00 98.50 73 GLY A O 1
ATOM 587 N N . ASN A 1 74 ? -0.902 11.385 8.195 1.00 98.88 74 ASN A N 1
ATOM 588 C CA . ASN A 1 74 ? -1.985 10.655 8.864 1.00 98.88 74 ASN A CA 1
ATOM 589 C C . ASN A 1 74 ? -2.143 9.195 8.402 1.00 98.88 74 ASN A C 1
ATOM 591 O O . ASN A 1 74 ? -3.015 8.499 8.929 1.00 98.88 74 ASN A O 1
ATOM 595 N N . ASP A 1 75 ? -1.303 8.730 7.477 1.00 98.88 75 ASP A N 1
ATOM 596 C CA . ASP A 1 75 ? -1.350 7.428 6.800 1.00 98.88 75 ASP A CA 1
ATOM 597 C C . ASP A 1 75 ? -1.463 6.263 7.790 1.00 98.88 75 ASP A C 1
ATOM 599 O O . ASP A 1 75 ? -2.521 5.644 7.914 1.00 98.88 75 ASP A O 1
ATOM 603 N N . SER A 1 76 ? -0.420 6.053 8.597 1.00 98.88 76 SER A N 1
ATOM 604 C CA . SER A 1 76 ? -0.329 4.925 9.532 1.00 98.88 76 SER A CA 1
ATOM 605 C C . SER A 1 76 ? -1.462 4.886 10.564 1.00 98.88 76 SER A C 1
ATOM 607 O O . SER A 1 76 ? -1.965 3.816 10.905 1.00 98.88 76 SER A O 1
ATOM 609 N N . THR A 1 77 ? -1.897 6.050 11.056 1.00 98.94 77 THR A N 1
ATOM 610 C CA . THR A 1 77 ? -2.999 6.141 12.030 1.00 98.94 77 THR A CA 1
ATOM 611 C C . THR A 1 77 ? -4.370 5.921 11.406 1.00 98.94 77 THR A C 1
ATOM 613 O O . THR A 1 77 ? -5.230 5.307 12.034 1.00 98.94 77 THR A O 1
ATOM 616 N N . THR A 1 78 ? -4.588 6.384 10.173 1.00 98.94 78 THR A N 1
ATOM 617 C CA . THR A 1 78 ? -5.862 6.153 9.486 1.00 98.94 78 THR A CA 1
ATOM 618 C C . THR A 1 78 ? -5.988 4.685 9.105 1.00 98.94 78 THR A C 1
ATOM 620 O O . THR A 1 78 ? -7.019 4.085 9.388 1.00 98.94 78 THR A O 1
ATOM 623 N N . GLU A 1 79 ? -4.937 4.076 8.556 1.00 98.94 79 GLU A N 1
ATOM 624 C CA . GLU A 1 79 ? -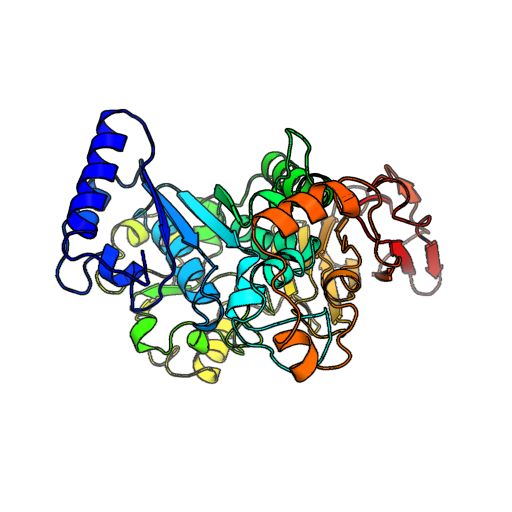4.924 2.645 8.242 1.00 98.94 79 GLU A CA 1
ATOM 625 C C . GLU A 1 79 ? -5.121 1.775 9.496 1.00 98.94 79 GLU A C 1
ATOM 627 O O . GLU A 1 79 ? -5.931 0.844 9.494 1.00 98.94 79 GLU A O 1
ATOM 632 N N . SER A 1 80 ? -4.486 2.146 10.613 1.00 99.00 80 SER A N 1
ATOM 633 C CA . SER A 1 80 ? -4.727 1.528 11.923 1.00 99.00 80 SER A CA 1
ATOM 634 C C . SER A 1 80 ? -6.205 1.575 12.336 1.00 99.00 80 SER A C 1
ATOM 636 O O . SER A 1 80 ? -6.751 0.555 12.779 1.00 99.00 80 SER A O 1
ATOM 638 N N . TYR A 1 81 ? -6.876 2.717 12.138 1.00 99.00 81 TYR A N 1
ATOM 639 C CA . TYR A 1 81 ? -8.312 2.832 12.383 1.00 99.00 81 TYR A CA 1
ATOM 640 C C . TYR A 1 81 ? -9.152 1.989 11.433 1.00 99.00 81 TYR A C 1
ATOM 642 O O . TYR A 1 81 ? -10.062 1.307 11.893 1.00 99.00 81 TYR A O 1
ATOM 650 N N . MET A 1 82 ? -8.857 1.988 10.134 1.00 98.94 82 MET A N 1
ATOM 651 C CA . MET A 1 82 ? -9.618 1.189 9.168 1.00 98.94 82 MET A CA 1
ATOM 652 C C . MET A 1 82 ? -9.580 -0.297 9.528 1.00 98.94 82 MET A C 1
ATOM 654 O O . MET A 1 82 ? -10.628 -0.944 9.623 1.00 98.94 82 MET A O 1
ATOM 658 N N . LYS A 1 83 ? -8.386 -0.806 9.853 1.00 98.94 83 LYS A N 1
ATOM 659 C CA . LYS A 1 83 ? -8.206 -2.173 10.339 1.00 98.94 83 LYS A CA 1
ATOM 660 C C . LYS A 1 83 ? -8.981 -2.422 11.633 1.00 98.94 83 LYS A C 1
ATOM 662 O O . LYS A 1 83 ? -9.713 -3.404 11.735 1.00 98.94 83 LYS A O 1
ATOM 667 N N . GLY A 1 84 ? -8.843 -1.562 12.641 1.00 98.94 84 GLY A N 1
ATOM 668 C CA . GLY A 1 84 ? -9.479 -1.801 13.937 1.00 98.94 84 GLY A CA 1
ATOM 669 C C . GLY A 1 84 ? -11.002 -1.668 13.910 1.00 98.94 84 GLY A C 1
ATOM 670 O O . GLY A 1 84 ? -11.677 -2.484 14.540 1.00 98.94 84 GLY A O 1
ATOM 671 N N . LEU A 1 85 ? -11.564 -0.739 13.129 1.00 98.94 85 LEU A N 1
ATOM 672 C CA . LEU A 1 85 ? -13.010 -0.625 12.890 1.00 98.94 85 LEU A CA 1
ATOM 673 C C . LEU A 1 85 ? -13.576 -1.914 12.283 1.00 98.94 85 LEU A C 1
ATOM 675 O O . LEU A 1 85 ? -14.653 -2.367 12.672 1.00 98.94 85 LEU A O 1
ATOM 679 N N . TRP A 1 86 ? -12.841 -2.536 11.362 1.00 98.94 86 TRP A N 1
ATOM 680 C CA . TRP A 1 86 ? -13.238 -3.802 10.749 1.00 98.94 86 TRP A CA 1
ATOM 681 C C . TRP A 1 86 ? -13.211 -4.963 11.748 1.00 98.94 86 TRP A C 1
ATOM 683 O O . TRP A 1 86 ? -14.202 -5.691 11.882 1.00 98.94 86 TRP A O 1
ATOM 693 N N . LEU A 1 87 ? -12.112 -5.108 12.495 1.00 98.75 87 LEU A N 1
ATOM 694 C CA . LEU A 1 87 ? -11.947 -6.174 13.492 1.00 98.75 87 LEU A CA 1
ATOM 695 C C . LEU A 1 87 ? -12.949 -6.074 14.651 1.00 98.75 87 LEU A C 1
ATOM 697 O O . LEU A 1 87 ? -13.318 -7.088 15.235 1.00 98.75 87 LEU A O 1
ATOM 701 N N . SER A 1 88 ? -13.418 -4.866 14.965 1.00 98.62 88 SER A N 1
ATOM 702 C CA . SER A 1 88 ? -14.386 -4.600 16.038 1.00 98.62 88 SER A CA 1
ATOM 703 C C . SER A 1 88 ? -15.838 -4.469 15.554 1.00 98.62 88 SER A C 1
ATOM 705 O O . SER A 1 88 ? -16.705 -4.046 16.317 1.00 98.62 88 SER A O 1
ATOM 707 N N . ASN A 1 89 ? -16.129 -4.878 14.310 1.00 98.69 89 ASN A N 1
ATOM 708 C CA . ASN A 1 89 ? -17.477 -4.890 13.720 1.00 98.69 89 ASN A CA 1
ATOM 709 C C . ASN A 1 89 ? -18.167 -3.509 13.695 1.00 98.69 89 ASN A C 1
ATOM 711 O O . ASN A 1 89 ? -19.381 -3.398 13.889 1.00 98.69 89 ASN A O 1
ATOM 715 N N . HIS A 1 90 ? -17.390 -2.460 13.422 1.00 98.88 90 HIS A N 1
ATOM 716 C CA . HIS A 1 90 ? -17.879 -1.111 13.107 1.00 98.88 90 HIS A CA 1
ATOM 717 C C . HIS A 1 90 ? -17.847 -0.806 11.602 1.00 98.88 90 HIS A C 1
ATOM 719 O O . HIS A 1 90 ? -18.358 0.222 11.175 1.00 98.88 90 HIS A O 1
ATOM 725 N N . THR A 1 91 ? -17.300 -1.703 10.780 1.00 98.94 91 THR A N 1
ATOM 726 C CA . THR A 1 91 ? -17.419 -1.686 9.314 1.00 98.94 91 THR A CA 1
ATOM 727 C C . THR A 1 91 ? -17.390 -3.115 8.768 1.00 98.94 91 THR A C 1
ATOM 729 O O . THR A 1 91 ? -16.835 -4.015 9.412 1.00 98.94 91 THR A O 1
ATOM 732 N N . TYR A 1 92 ? -18.035 -3.367 7.625 1.00 98.94 92 TYR A N 1
ATOM 733 C CA . TYR A 1 92 ? -18.124 -4.713 7.053 1.00 98.94 92 TYR A CA 1
ATOM 734 C C . TYR A 1 92 ? -16.770 -5.170 6.533 1.00 98.94 92 TYR A C 1
ATOM 736 O O . TYR A 1 92 ? -16.308 -6.259 6.875 1.00 98.94 92 TYR A O 1
ATOM 744 N N . GLN A 1 93 ? -16.138 -4.300 5.749 1.00 98.88 93 GLN A N 1
ATOM 745 C CA . GLN A 1 93 ? -14.807 -4.458 5.184 1.00 98.88 93 GLN A CA 1
ATOM 746 C C . GLN A 1 93 ? -14.098 -3.110 5.165 1.00 98.88 93 GLN A C 1
ATOM 748 O O . GLN A 1 93 ? -14.714 -2.057 5.361 1.00 98.88 93 GLN A O 1
ATOM 753 N N . TRP A 1 94 ? -12.799 -3.147 4.901 1.00 98.94 94 TRP A N 1
ATOM 754 C CA . TRP A 1 94 ? -12.000 -1.944 4.776 1.00 98.94 94 TRP A CA 1
ATOM 755 C C . TRP A 1 94 ? -11.058 -1.996 3.578 1.00 98.94 94 TRP A C 1
ATOM 757 O O . TRP A 1 94 ? -10.906 -3.031 2.917 1.00 98.94 94 TRP A O 1
ATOM 767 N N . GLY A 1 95 ? -10.460 -0.850 3.280 1.00 98.94 95 GLY A N 1
ATOM 768 C CA . GLY A 1 95 ? -9.576 -0.693 2.141 1.00 98.94 95 GLY A CA 1
ATOM 769 C C . GLY A 1 95 ? -8.823 0.628 2.128 1.00 98.94 95 GLY A C 1
ATOM 770 O O . GLY A 1 95 ? -8.774 1.345 3.131 1.00 98.94 95 GLY A O 1
ATOM 771 N N . GLY A 1 96 ? -8.286 0.966 0.962 1.00 98.94 96 GLY A N 1
ATOM 772 C CA . GLY A 1 96 ? -7.482 2.165 0.766 1.00 98.94 96 GLY A CA 1
ATOM 773 C C . GLY A 1 96 ? -7.710 2.818 -0.587 1.00 98.94 96 GLY A C 1
ATOM 774 O O . GLY A 1 96 ? -7.831 2.134 -1.605 1.00 98.94 96 GLY A O 1
ATOM 775 N N . LEU A 1 97 ? -7.766 4.149 -0.587 1.00 98.94 97 LEU A N 1
ATOM 776 C CA . LEU A 1 97 ? -7.553 4.968 -1.771 1.00 98.94 97 LEU A CA 1
ATOM 777 C C . LEU A 1 97 ? -6.120 5.506 -1.720 1.00 98.94 97 LEU A C 1
ATOM 779 O O . LEU A 1 97 ? -5.812 6.368 -0.890 1.00 98.94 97 LEU A O 1
ATOM 783 N N . MET A 1 98 ? -5.272 4.968 -2.597 1.00 98.94 98 MET A N 1
ATOM 784 C CA . MET A 1 98 ? -3.855 5.317 -2.724 1.00 98.94 98 MET A CA 1
ATOM 785 C C . MET A 1 98 ? -3.672 6.334 -3.848 1.00 98.94 98 MET A C 1
ATOM 787 O O . MET A 1 98 ? -4.064 6.094 -4.989 1.00 98.94 98 MET A O 1
ATOM 791 N N . ASP A 1 99 ? -3.127 7.498 -3.519 1.00 98.94 99 ASP A N 1
ATOM 792 C CA . ASP A 1 99 ? -3.224 8.683 -4.358 1.00 98.94 99 ASP A CA 1
ATOM 793 C C . ASP A 1 99 ? -1.853 9.266 -4.707 1.00 98.94 99 ASP A C 1
ATOM 795 O O . ASP A 1 99 ? -1.139 9.776 -3.841 1.00 98.94 99 ASP A O 1
ATOM 799 N N . THR A 1 100 ? -1.512 9.269 -5.995 1.00 98.94 100 THR A N 1
ATOM 800 C CA . THR A 1 100 ? -0.268 9.840 -6.513 1.00 98.94 100 THR A CA 1
ATOM 801 C C . THR A 1 100 ? -0.155 11.351 -6.329 1.00 98.94 100 THR A C 1
ATOM 803 O O . THR A 1 100 ? 0.948 11.907 -6.355 1.00 98.94 100 THR A O 1
ATOM 806 N N . TRP A 1 101 ? -1.258 12.042 -6.022 1.00 98.88 101 TRP A N 1
ATOM 807 C CA . TRP A 1 101 ? -1.223 13.427 -5.550 1.00 98.88 101 TRP A CA 1
ATOM 808 C C . TRP A 1 101 ? -0.446 13.600 -4.238 1.00 98.88 101 TRP A C 1
ATOM 810 O O . TRP A 1 101 ? -0.031 14.721 -3.940 1.00 98.88 101 TRP A O 1
ATOM 820 N N . LYS A 1 102 ? -0.130 12.534 -3.487 1.00 98.88 102 LYS A N 1
ATOM 821 C CA . LYS A 1 102 ? 0.775 12.627 -2.327 1.00 98.88 102 LYS A CA 1
ATOM 822 C C . LYS A 1 102 ? 2.141 13.232 -2.684 1.00 98.88 102 LYS A C 1
ATOM 824 O O . LYS A 1 102 ? 2.759 13.917 -1.861 1.00 98.88 102 LYS A O 1
ATOM 829 N N . TRP A 1 103 ? 2.605 13.046 -3.924 1.00 98.94 103 TRP A N 1
ATOM 830 C CA . TRP A 1 103 ? 3.840 13.659 -4.425 1.00 98.94 103 TRP A CA 1
ATOM 831 C C . TRP A 1 103 ? 3.729 15.189 -4.509 1.00 98.94 103 TRP A C 1
ATOM 833 O O . TRP A 1 103 ? 4.668 15.907 -4.157 1.00 98.94 103 TRP A O 1
ATOM 843 N N . TYR A 1 104 ? 2.551 15.688 -4.908 1.00 98.94 104 TYR A N 1
ATOM 844 C CA . TYR A 1 104 ? 2.204 17.111 -4.900 1.00 98.94 104 TYR A CA 1
ATOM 845 C C . TYR A 1 104 ? 2.102 17.654 -3.478 1.00 98.94 104 TYR A C 1
ATOM 847 O O . TYR A 1 104 ? 2.748 18.650 -3.147 1.00 98.94 104 TYR A O 1
ATOM 855 N N . GLU A 1 105 ? 1.333 16.972 -2.631 1.00 98.88 105 GLU A N 1
ATOM 856 C CA . GLU A 1 105 ? 1.049 17.410 -1.264 1.00 98.88 105 GLU A CA 1
ATOM 857 C C . GLU A 1 105 ? 2.328 17.531 -0.428 1.00 98.88 105 GLU A C 1
ATOM 859 O O . GLU A 1 105 ? 2.486 18.490 0.326 1.00 98.88 105 GLU A O 1
ATOM 864 N N . THR A 1 106 ? 3.290 16.630 -0.640 1.00 98.75 106 THR A N 1
ATOM 865 C CA . THR A 1 106 ? 4.602 16.652 0.031 1.00 98.75 106 THR A CA 1
ATOM 866 C C . THR A 1 106 ? 5.659 17.507 -0.678 1.00 98.75 106 THR A C 1
ATOM 868 O O . THR A 1 106 ? 6.795 17.594 -0.213 1.00 98.75 106 THR A O 1
ATOM 871 N N . GLY A 1 107 ? 5.316 18.164 -1.789 1.00 98.81 107 GLY A N 1
ATOM 872 C CA . GLY A 1 107 ? 6.190 19.105 -2.490 1.00 98.81 107 GLY A CA 1
ATOM 873 C C . GLY A 1 107 ? 7.411 18.486 -3.171 1.00 98.81 107 GLY A C 1
ATOM 874 O O . GLY A 1 107 ? 8.397 19.184 -3.429 1.00 98.81 107 GLY A O 1
ATOM 875 N N . LYS A 1 108 ? 7.361 17.181 -3.453 1.00 98.88 108 LYS A N 1
ATOM 876 C CA . LYS A 1 108 ? 8.413 16.471 -4.184 1.00 98.88 108 LYS A CA 1
ATOM 877 C C . LYS A 1 108 ? 8.372 16.840 -5.667 1.00 98.88 108 LYS A C 1
ATOM 879 O O . LYS A 1 108 ? 7.337 17.257 -6.185 1.00 98.88 108 LYS A O 1
ATOM 884 N N . TRP A 1 109 ? 9.505 16.694 -6.344 1.00 98.88 109 TRP A N 1
ATOM 885 C CA . TRP A 1 109 ? 9.653 16.956 -7.777 1.00 98.88 109 TRP A CA 1
ATOM 886 C C . TRP A 1 109 ? 10.354 15.769 -8.442 1.00 98.88 109 TRP A C 1
ATOM 888 O O . TRP A 1 109 ? 9.980 14.639 -8.134 1.00 98.88 109 TRP A O 1
ATOM 898 N N . LYS A 1 110 ? 11.331 15.992 -9.329 1.00 98.88 110 LYS A N 1
ATOM 899 C CA . LYS A 1 110 ? 12.089 14.930 -10.002 1.00 98.88 110 LYS A CA 1
ATOM 900 C C . LYS A 1 110 ? 12.562 13.865 -9.006 1.00 98.88 110 LYS A C 1
ATOM 902 O O . LYS A 1 110 ? 13.043 14.199 -7.920 1.00 98.88 110 LYS A O 1
ATOM 907 N N . LEU A 1 111 ? 12.420 12.596 -9.388 1.00 98.88 111 LEU A N 1
ATOM 908 C CA . LEU A 1 111 ? 12.767 11.461 -8.538 1.00 98.88 111 LEU A CA 1
ATOM 909 C C . LEU A 1 111 ? 14.224 11.570 -8.061 1.00 98.88 111 LEU A C 1
ATOM 911 O O . LEU A 1 111 ? 15.123 11.880 -8.841 1.00 98.88 111 LEU A O 1
ATOM 915 N N . PHE A 1 112 ? 14.438 11.336 -6.767 1.00 98.81 112 PHE A N 1
ATOM 916 C CA . PHE A 1 112 ? 15.723 11.422 -6.062 1.00 98.81 112 PHE A CA 1
ATOM 917 C C . PHE A 1 112 ? 16.400 12.794 -6.039 1.00 98.81 112 PHE A C 1
ATOM 919 O O . PHE A 1 112 ? 17.483 12.933 -5.468 1.00 98.81 112 PHE A O 1
ATOM 926 N N . ALA A 1 113 ? 15.788 13.820 -6.625 1.00 98.62 113 ALA A N 1
ATOM 927 C CA . ALA A 1 113 ? 16.354 15.150 -6.594 1.00 98.62 113 ALA A CA 1
ATOM 928 C C . ALA A 1 113 ? 16.168 15.795 -5.211 1.00 98.62 113 ALA A C 1
ATOM 930 O O . ALA A 1 113 ? 15.166 15.586 -4.523 1.00 98.62 113 ALA A O 1
ATOM 931 N N . SER A 1 114 ? 17.154 16.590 -4.802 1.00 98.50 114 SER A N 1
ATOM 932 C CA . SER A 1 114 ? 17.122 17.318 -3.536 1.00 98.50 114 SER A CA 1
ATOM 933 C C . SER A 1 114 ? 16.227 18.560 -3.613 1.00 98.50 114 SER A C 1
ATOM 935 O O . SER A 1 114 ? 15.856 19.035 -4.687 1.00 98.50 114 SER A O 1
ATOM 937 N N . GLY A 1 115 ? 15.887 19.120 -2.452 1.00 98.38 115 GLY A N 1
ATOM 938 C CA . GLY A 1 115 ? 15.019 20.292 -2.355 1.00 98.38 115 GLY A CA 1
ATOM 939 C C . GLY A 1 115 ? 13.530 19.962 -2.475 1.00 98.38 115 GLY A C 1
ATOM 940 O O . GLY A 1 115 ? 13.127 18.849 -2.806 1.00 98.38 115 GLY A O 1
ATOM 941 N N . ASN A 1 116 ? 12.699 20.952 -2.161 1.00 98.62 116 ASN A N 1
ATOM 942 C CA . ASN A 1 116 ? 11.247 20.831 -2.122 1.00 98.62 116 ASN A CA 1
ATOM 943 C C . ASN A 1 116 ? 10.631 22.003 -2.892 1.00 98.62 116 ASN A C 1
ATOM 945 O O . ASN A 1 116 ? 11.007 23.155 -2.671 1.00 98.62 116 ASN A O 1
ATOM 949 N N . ILE A 1 117 ? 9.697 21.718 -3.799 1.00 98.88 117 ILE A N 1
ATOM 950 C CA . ILE A 1 117 ? 9.039 22.742 -4.626 1.00 98.88 117 ILE A CA 1
ATOM 951 C C . ILE A 1 117 ? 7.691 23.187 -4.047 1.00 98.88 117 ILE A C 1
ATOM 953 O O . ILE A 1 117 ? 7.050 24.097 -4.583 1.00 98.88 117 ILE A O 1
ATOM 957 N N . GLY A 1 118 ? 7.260 22.568 -2.947 1.00 98.75 118 GLY A N 1
ATOM 958 C CA . GLY A 1 118 ? 5.941 22.729 -2.358 1.00 98.75 118 GLY A CA 1
ATOM 959 C C . GLY A 1 118 ? 4.823 22.299 -3.306 1.00 98.75 118 GLY A C 1
ATOM 960 O O . GLY A 1 118 ? 5.027 21.617 -4.311 1.00 98.75 118 GLY A O 1
ATOM 961 N N . LYS A 1 119 ? 3.617 22.758 -2.998 1.00 98.75 119 LYS A N 1
ATOM 962 C CA . LYS A 1 119 ? 2.398 22.496 -3.764 1.00 98.75 119 LYS A CA 1
ATOM 963 C C . LYS A 1 119 ? 2.310 23.384 -5.022 1.00 98.75 119 LYS A C 1
ATOM 965 O O . LYS A 1 119 ? 1.397 24.197 -5.136 1.00 98.75 119 LYS A O 1
ATOM 970 N N . SER A 1 120 ? 3.278 23.289 -5.943 1.00 98.69 120 SER A N 1
ATOM 971 C CA . SER A 1 120 ? 3.447 24.254 -7.054 1.00 98.69 120 SER A CA 1
ATOM 972 C C . SER A 1 120 ? 3.236 23.698 -8.466 1.00 98.69 120 SER A C 1
ATOM 974 O O . SER A 1 120 ? 2.697 24.404 -9.315 1.00 98.69 120 SER A O 1
ATOM 976 N N . GLN A 1 121 ? 3.592 22.441 -8.728 1.00 98.88 121 GLN A N 1
ATOM 977 C CA . GLN A 1 121 ? 3.598 21.825 -10.061 1.00 98.88 121 GLN A CA 1
ATOM 978 C C . GLN A 1 121 ? 2.676 20.601 -10.110 1.00 98.88 121 GLN A C 1
ATOM 980 O O . GLN A 1 121 ? 3.063 19.547 -10.612 1.00 98.88 121 GLN A O 1
ATOM 985 N N . GLY A 1 122 ? 1.457 20.735 -9.574 1.00 98.75 122 GLY A N 1
ATOM 986 C CA . GLY A 1 122 ? 0.525 19.624 -9.336 1.00 98.75 122 GLY A CA 1
ATOM 987 C C . GLY A 1 122 ? 0.463 18.603 -10.465 1.00 98.75 122 GLY A C 1
ATOM 988 O O . GLY A 1 122 ? 0.740 17.430 -10.236 1.00 98.75 122 GLY A O 1
ATOM 989 N N . ASP A 1 123 ? 0.233 19.070 -11.694 1.00 98.88 123 ASP A N 1
ATOM 990 C CA . ASP A 1 123 ? 0.066 18.198 -12.857 1.00 98.88 123 ASP A CA 1
ATOM 991 C C . ASP A 1 123 ? 1.328 17.461 -13.332 1.00 98.88 123 ASP A C 1
ATOM 993 O O . ASP A 1 123 ? 1.224 16.473 -14.050 1.00 98.88 123 ASP A O 1
ATOM 997 N N . ARG A 1 124 ? 2.519 17.895 -12.905 1.00 98.94 124 ARG A N 1
ATOM 998 C CA . ARG A 1 124 ? 3.773 17.136 -13.070 1.00 98.94 124 ARG A CA 1
ATOM 999 C C . ARG A 1 124 ? 3.985 16.182 -11.895 1.00 98.94 124 ARG A C 1
ATOM 1001 O O . ARG A 1 124 ? 4.449 15.059 -12.072 1.00 98.94 124 ARG A O 1
ATOM 1008 N N . GLN A 1 125 ? 3.643 16.632 -10.689 1.00 98.94 125 GLN A N 1
ATOM 1009 C CA . GLN A 1 125 ? 3.916 15.919 -9.444 1.00 98.94 125 GLN A CA 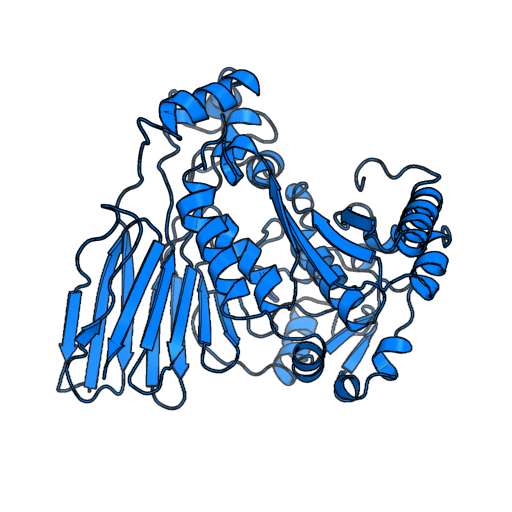1
ATOM 1010 C C . GLN A 1 125 ? 3.139 14.600 -9.356 1.00 98.94 125 GLN A C 1
ATOM 1012 O O . GLN A 1 125 ? 3.766 13.577 -9.097 1.00 98.94 125 GLN A O 1
ATOM 1017 N N . TRP A 1 126 ? 1.835 14.571 -9.660 1.00 98.88 126 TRP A N 1
ATOM 1018 C CA . TRP A 1 126 ? 1.054 13.322 -9.570 1.00 98.88 126 TRP A CA 1
ATOM 1019 C C . TRP A 1 126 ? 1.428 12.256 -10.614 1.00 98.88 126 TRP A C 1
ATOM 1021 O O . TRP A 1 126 ? 1.046 11.098 -10.464 1.00 98.88 126 TRP A O 1
ATOM 1031 N N . LEU A 1 127 ? 2.196 12.613 -11.648 1.00 98.94 127 LEU A N 1
ATOM 1032 C CA . LEU A 1 127 ? 2.756 11.675 -12.634 1.00 98.94 127 LEU A CA 1
ATOM 1033 C C . LEU A 1 127 ? 4.102 11.062 -12.202 1.00 98.94 127 LEU A C 1
ATOM 1035 O O . LEU A 1 127 ? 4.607 10.155 -12.869 1.00 98.94 127 LEU A O 1
ATOM 1039 N N . THR A 1 128 ? 4.718 11.593 -11.140 1.00 98.94 128 THR A N 1
ATOM 1040 C CA . THR A 1 128 ? 6.128 11.327 -10.806 1.00 98.94 128 THR A CA 1
ATOM 1041 C C . THR A 1 128 ? 6.317 10.212 -9.779 1.00 98.94 128 THR A C 1
ATOM 1043 O O . THR A 1 128 ? 7.410 9.656 -9.702 1.00 98.94 128 THR A O 1
ATOM 1046 N N . GLU A 1 129 ? 5.281 9.853 -9.017 1.00 98.94 129 GLU A N 1
ATOM 1047 C CA . GLU A 1 129 ? 5.371 8.718 -8.096 1.00 98.94 129 GLU A CA 1
ATOM 1048 C C . GLU A 1 129 ? 5.741 7.426 -8.855 1.00 98.94 129 GLU A C 1
ATOM 1050 O O . GLU A 1 129 ? 5.094 7.115 -9.867 1.00 98.94 129 GLU A O 1
ATOM 1055 N N . PRO A 1 130 ? 6.776 6.691 -8.404 1.00 98.94 130 PRO A N 1
ATOM 1056 C CA . PRO A 1 130 ? 7.180 5.421 -9.000 1.00 98.94 130 PRO A CA 1
ATOM 1057 C C . PRO A 1 130 ? 6.047 4.406 -9.037 1.00 98.94 130 PRO A C 1
ATOM 1059 O O . PRO A 1 130 ? 5.342 4.215 -8.052 1.00 98.94 130 PRO A O 1
ATOM 1062 N N . GLU A 1 131 ? 5.896 3.722 -10.165 1.00 98.94 131 GLU A N 1
ATOM 1063 C CA . GLU A 1 131 ? 4.753 2.846 -10.380 1.00 98.94 131 GLU A CA 1
ATOM 1064 C C . GLU A 1 131 ? 4.655 1.705 -9.356 1.00 98.94 131 GLU A C 1
ATOM 1066 O O . GLU A 1 131 ? 3.594 1.485 -8.770 1.00 98.94 131 GLU A O 1
ATOM 1071 N N . SER A 1 132 ? 5.760 1.003 -9.100 1.00 98.94 132 SER A N 1
ATOM 1072 C CA . SER A 1 132 ? 5.820 -0.099 -8.132 1.00 98.94 132 SER A CA 1
ATOM 1073 C C . SER A 1 132 ? 5.517 0.326 -6.690 1.00 98.94 132 SER A C 1
ATOM 1075 O O . SER A 1 132 ? 5.062 -0.513 -5.911 1.00 98.94 132 SER A O 1
ATOM 1077 N N . MET A 1 133 ? 5.678 1.610 -6.341 1.00 98.94 133 MET A N 1
ATOM 1078 C CA . MET A 1 133 ? 5.370 2.128 -5.002 1.00 98.94 133 MET A CA 1
ATOM 1079 C C . MET A 1 133 ? 3.874 2.020 -4.675 1.00 98.94 133 MET A C 1
ATOM 1081 O O . MET A 1 133 ? 3.517 1.750 -3.533 1.00 98.94 133 MET A O 1
ATOM 1085 N N . LEU A 1 134 ? 2.983 2.089 -5.672 1.00 98.94 134 LEU A N 1
ATOM 1086 C CA . LEU A 1 134 ? 1.550 1.841 -5.454 1.00 98.94 134 LEU A CA 1
ATOM 1087 C C . LEU A 1 134 ? 1.280 0.388 -5.042 1.00 98.94 134 LEU A C 1
ATOM 1089 O O . LEU A 1 134 ? 0.341 0.124 -4.294 1.00 98.94 134 LEU A O 1
ATOM 1093 N N . GLY A 1 135 ? 2.099 -0.559 -5.512 1.00 98.94 135 GLY A N 1
ATOM 1094 C CA . GLY A 1 135 ? 2.057 -1.944 -5.043 1.00 98.94 135 GLY A CA 1
ATOM 1095 C C . GLY A 1 135 ? 2.549 -2.079 -3.600 1.00 98.94 135 GLY A C 1
ATOM 1096 O O . GLY A 1 135 ? 1.957 -2.823 -2.822 1.00 98.94 135 GLY A O 1
ATOM 1097 N N . GLU A 1 136 ? 3.578 -1.317 -3.218 1.00 98.94 136 GLU A N 1
ATOM 1098 C CA . GLU A 1 136 ? 4.083 -1.250 -1.837 1.00 98.94 136 GLU A CA 1
ATOM 1099 C C . GLU A 1 136 ? 3.022 -0.691 -0.873 1.00 98.94 136 GLU A C 1
ATOM 1101 O O . GLU A 1 136 ? 2.825 -1.243 0.208 1.00 98.94 136 GLU A O 1
ATOM 1106 N N . GLU A 1 137 ? 2.270 0.335 -1.282 1.00 98.94 137 GLU A N 1
ATOM 1107 C CA . GLU A 1 137 ? 1.128 0.856 -0.516 1.00 98.94 137 GLU A CA 1
ATOM 1108 C C . GLU A 1 137 ? -0.015 -0.163 -0.422 1.00 98.94 137 GLU A C 1
ATOM 1110 O O . GLU A 1 137 ? -0.562 -0.409 0.655 1.00 98.94 137 GLU A O 1
ATOM 1115 N N . ALA A 1 138 ? -0.360 -0.809 -1.540 1.00 98.94 138 ALA A N 1
ATOM 1116 C CA . ALA A 1 138 ? -1.448 -1.782 -1.587 1.00 98.94 138 ALA A CA 1
ATOM 1117 C C . ALA A 1 138 ? -1.153 -3.040 -0.751 1.00 98.94 138 ALA A C 1
ATOM 1119 O O . ALA A 1 138 ? -2.081 -3.669 -0.230 1.00 98.94 138 ALA A O 1
ATOM 1120 N N . LEU A 1 139 ? 0.126 -3.390 -0.564 1.00 98.94 139 LEU A N 1
ATOM 1121 C CA . LEU A 1 139 ? 0.540 -4.453 0.351 1.00 98.94 139 LEU A CA 1
ATOM 1122 C C . LEU A 1 139 ? 0.112 -4.171 1.798 1.00 98.94 139 LEU A C 1
ATOM 1124 O O . LEU A 1 139 ? -0.262 -5.123 2.482 1.00 98.94 139 LEU A O 1
ATOM 1128 N N . GLY A 1 140 ? 0.100 -2.911 2.253 1.00 98.88 140 GLY A N 1
ATOM 1129 C CA . GLY A 1 140 ? -0.405 -2.535 3.583 1.00 98.88 140 GLY A CA 1
ATOM 1130 C C . GLY A 1 140 ? -1.869 -2.937 3.780 1.00 98.88 140 GLY A C 1
ATOM 1131 O O . GLY A 1 140 ? -2.218 -3.618 4.747 1.00 98.88 140 GLY A O 1
ATOM 1132 N N . VAL A 1 141 ? -2.702 -2.669 2.770 1.00 98.94 141 VAL A N 1
ATOM 1133 C CA . VAL A 1 141 ? -4.113 -3.082 2.751 1.00 98.94 141 VAL A CA 1
ATOM 1134 C C . VAL A 1 141 ? -4.226 -4.611 2.786 1.00 98.94 141 VAL A C 1
ATOM 1136 O O . VAL A 1 141 ? -4.859 -5.177 3.684 1.00 98.94 141 VAL A O 1
ATOM 1139 N N . TYR A 1 142 ? -3.581 -5.296 1.837 1.00 98.94 142 TYR A N 1
ATOM 1140 C CA . TYR A 1 142 ? -3.689 -6.748 1.668 1.00 98.94 142 TYR A CA 1
ATOM 1141 C C . TYR A 1 142 ? -3.218 -7.526 2.898 1.00 98.94 142 TYR A C 1
ATOM 1143 O O . TYR A 1 142 ? -3.947 -8.362 3.438 1.00 98.94 142 TYR A O 1
ATOM 1151 N N . LEU A 1 143 ? -2.012 -7.225 3.385 1.00 98.94 143 LEU A N 1
ATOM 1152 C CA . LEU A 1 143 ? -1.362 -7.941 4.486 1.00 98.94 143 LEU A CA 1
ATOM 1153 C C . LEU A 1 143 ? -2.066 -7.744 5.832 1.00 98.94 143 LEU A C 1
ATOM 1155 O O . LEU A 1 143 ? -1.681 -8.335 6.847 1.00 98.94 143 LEU A O 1
ATOM 1159 N N . ASN A 1 144 ? -3.095 -6.900 5.867 1.00 98.94 144 ASN A N 1
ATOM 1160 C CA . ASN A 1 144 ? -3.880 -6.603 7.050 1.00 98.94 144 ASN A CA 1
ATOM 1161 C C . ASN A 1 144 ? -5.371 -6.916 6.902 1.00 98.94 144 ASN A C 1
ATOM 1163 O O . ASN A 1 144 ? -6.147 -6.556 7.790 1.00 98.94 144 ASN A O 1
ATOM 1167 N N . GLY A 1 145 ? -5.746 -7.655 5.853 1.00 98.88 145 GLY A N 1
ATOM 1168 C CA . GLY A 1 145 ? -7.106 -8.153 5.640 1.00 98.88 145 GLY A CA 1
ATOM 1169 C C . GLY A 1 145 ? -8.032 -7.155 4.945 1.00 98.88 145 GLY A C 1
ATOM 1170 O O . GLY A 1 145 ? -9.240 -7.374 4.902 1.00 98.88 145 GLY A O 1
ATOM 1171 N N . GLY A 1 146 ? -7.494 -6.049 4.428 1.00 98.88 146 GLY A N 1
ATOM 1172 C CA . GLY A 1 146 ? -8.236 -5.117 3.592 1.00 98.88 146 GLY A CA 1
ATOM 1173 C C . GLY A 1 146 ? -8.466 -5.694 2.195 1.00 98.88 146 GLY A C 1
ATOM 1174 O O . GLY A 1 146 ? -7.649 -6.449 1.665 1.00 98.88 146 GLY A O 1
ATOM 1175 N N . VAL A 1 147 ? -9.609 -5.359 1.598 1.00 98.88 147 VAL A N 1
ATOM 1176 C CA . VAL A 1 147 ? -10.085 -6.003 0.356 1.00 98.88 147 VAL A CA 1
ATOM 1177 C C . VAL A 1 147 ? -10.644 -5.024 -0.675 1.00 98.88 147 VAL A C 1
ATOM 1179 O O . VAL A 1 147 ? -11.094 -5.447 -1.737 1.00 98.88 147 VAL A O 1
ATOM 1182 N N . VAL A 1 148 ? -10.627 -3.721 -0.387 1.00 98.94 148 VAL A N 1
ATOM 1183 C CA . VAL A 1 148 ? -11.143 -2.687 -1.294 1.00 98.94 148 VAL A CA 1
ATOM 1184 C C . VAL A 1 148 ? -10.021 -1.738 -1.688 1.00 98.94 148 VAL A C 1
ATOM 1186 O O . VAL A 1 148 ? -9.352 -1.162 -0.834 1.00 98.94 148 VAL A O 1
ATOM 1189 N N . TYR A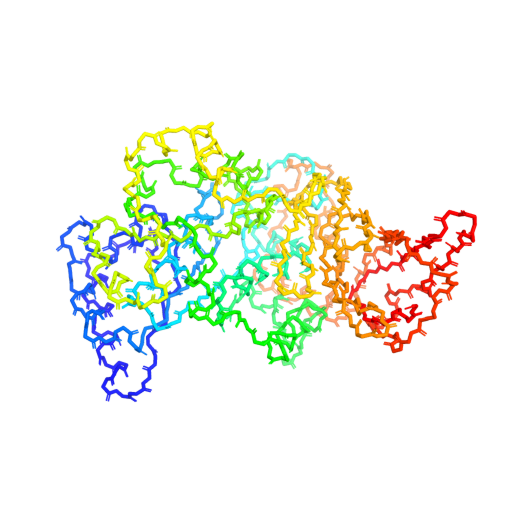 1 149 ? -9.827 -1.566 -2.990 1.00 98.94 149 TYR A N 1
ATOM 1190 C CA . TYR A 1 149 ? -8.715 -0.809 -3.552 1.00 98.94 149 TYR A CA 1
ATOM 1191 C C . TYR A 1 149 ? -9.263 0.263 -4.484 1.00 98.94 149 TYR A C 1
ATOM 1193 O O . TYR A 1 149 ? -10.159 -0.002 -5.287 1.00 98.94 149 TYR A O 1
ATOM 1201 N N . ASN A 1 150 ? -8.742 1.478 -4.364 1.00 98.88 150 ASN A N 1
ATOM 1202 C CA . ASN A 1 150 ? -8.999 2.558 -5.303 1.00 98.88 150 ASN A CA 1
ATOM 1203 C C . ASN A 1 150 ? -7.748 3.435 -5.430 1.00 98.88 150 ASN A C 1
ATOM 1205 O O . ASN A 1 150 ? -6.868 3.396 -4.569 1.00 98.88 150 ASN A O 1
ATOM 1209 N N . PHE A 1 151 ? -7.668 4.222 -6.499 1.00 98.94 151 PHE A N 1
ATOM 1210 C CA . PHE A 1 151 ? -6.460 4.945 -6.856 1.00 98.94 151 PHE A CA 1
ATOM 1211 C C . PHE A 1 151 ? -6.753 6.293 -7.511 1.00 98.94 151 PHE A C 1
ATOM 1213 O O . PHE A 1 151 ? -7.692 6.438 -8.294 1.00 98.94 151 PHE A O 1
ATOM 1220 N N . GLU A 1 152 ? -5.884 7.260 -7.254 1.00 98.88 152 GLU A N 1
ATOM 1221 C CA . GLU A 1 152 ? -5.806 8.538 -7.964 1.00 98.88 152 GLU A CA 1
ATOM 1222 C C . GLU A 1 152 ? -4.332 8.814 -8.323 1.00 98.88 152 GLU A C 1
ATOM 1224 O O . GLU A 1 152 ? -3.445 8.247 -7.704 1.00 98.88 152 GLU A O 1
ATOM 1229 N N . HIS A 1 153 ? -3.995 9.619 -9.331 1.00 98.81 153 HIS A N 1
ATOM 1230 C CA . HIS A 1 153 ? -4.901 10.237 -10.301 1.00 98.81 153 HIS A CA 1
ATOM 1231 C C . HIS A 1 153 ? -5.322 9.239 -11.406 1.00 98.81 153 HIS A C 1
ATOM 1233 O O . HIS A 1 153 ? -4.448 8.624 -12.027 1.00 98.81 153 HIS A O 1
ATOM 1239 N N . PRO A 1 154 ? -6.624 9.132 -11.759 1.00 98.88 154 PRO A N 1
ATOM 1240 C CA . PRO A 1 154 ? -7.123 8.028 -12.584 1.00 98.88 154 PRO A CA 1
ATOM 1241 C C . PRO A 1 154 ? -6.472 7.877 -13.962 1.00 98.88 154 PRO A C 1
ATOM 1243 O O . PRO A 1 154 ? -6.311 6.765 -14.457 1.00 98.88 154 PRO A O 1
ATOM 1246 N N . ALA A 1 155 ? -6.066 8.991 -14.575 1.00 98.88 155 ALA A N 1
ATOM 1247 C CA . ALA A 1 155 ? -5.425 8.968 -15.889 1.00 98.88 155 ALA A CA 1
ATOM 1248 C C . ALA A 1 155 ? -4.078 8.217 -15.883 1.00 98.88 155 ALA A C 1
ATOM 1250 O O . ALA A 1 155 ? -3.718 7.608 -16.886 1.00 98.88 155 ALA A O 1
ATOM 1251 N N . TYR A 1 156 ? -3.344 8.248 -14.765 1.00 98.94 156 TYR A N 1
ATOM 1252 C CA . TYR A 1 156 ? -2.069 7.542 -14.618 1.00 98.94 156 TYR A CA 1
ATOM 1253 C C . TYR A 1 156 ? -2.242 6.185 -13.953 1.00 98.94 156 TYR A C 1
ATOM 1255 O O . TYR A 1 156 ? -1.644 5.220 -14.415 1.00 98.94 156 TYR A O 1
ATOM 1263 N N . THR A 1 157 ? -3.091 6.074 -12.930 1.00 98.94 157 THR A N 1
ATOM 1264 C CA . THR A 1 157 ? -3.283 4.814 -12.198 1.00 98.94 157 THR A CA 1
ATOM 1265 C C . THR A 1 157 ? -4.125 3.788 -12.947 1.00 98.94 157 THR A C 1
ATOM 1267 O O . THR A 1 157 ? -3.881 2.601 -12.783 1.00 98.94 157 THR A O 1
ATOM 1270 N N . TYR A 1 158 ? -5.067 4.214 -13.793 1.00 98.88 158 TYR A N 1
ATOM 1271 C CA . TYR A 1 158 ? -5.889 3.311 -14.609 1.00 98.88 158 TYR A CA 1
ATOM 1272 C C . TYR A 1 158 ? -5.613 3.470 -16.100 1.00 98.88 158 TYR A C 1
ATOM 1274 O O . TYR A 1 158 ? -5.364 2.479 -16.781 1.00 98.88 158 TYR A O 1
ATOM 1282 N N . GLY A 1 159 ? -5.644 4.704 -16.609 1.00 98.81 159 GLY A N 1
ATOM 1283 C CA . GLY A 1 159 ? -5.381 5.009 -18.014 1.00 98.81 159 GLY A CA 1
ATOM 1284 C C . GLY A 1 159 ? -6.367 5.986 -18.648 1.00 98.81 159 GLY A C 1
ATOM 1285 O O . GLY A 1 159 ? -7.145 6.662 -17.972 1.00 98.81 159 GLY A O 1
ATOM 1286 N N . VAL A 1 160 ? -6.297 6.092 -19.975 1.00 98.69 160 VAL A N 1
ATOM 1287 C CA . VAL A 1 160 ? -7.038 7.065 -20.795 1.00 98.69 160 VAL A CA 1
ATOM 1288 C C . VAL A 1 160 ? -7.527 6.404 -22.080 1.00 98.69 160 VAL A C 1
ATOM 1290 O O . VAL A 1 160 ? -6.938 5.432 -22.545 1.00 98.69 160 VAL A O 1
ATOM 1293 N N . ASN A 1 161 ? -8.597 6.931 -22.683 1.00 98.50 161 ASN A N 1
ATOM 1294 C CA . ASN A 1 161 ? -9.109 6.477 -23.986 1.00 98.50 161 ASN A CA 1
ATOM 1295 C C . ASN A 1 161 ? -9.352 4.956 -24.071 1.00 98.50 161 ASN A C 1
ATOM 1297 O O . ASN A 1 161 ? -9.023 4.329 -25.078 1.00 98.50 161 ASN A O 1
ATOM 1301 N N . ASN A 1 162 ? -9.914 4.368 -23.006 1.00 98.62 162 ASN A N 1
ATOM 1302 C CA . ASN A 1 162 ? -10.160 2.925 -22.865 1.00 98.62 162 ASN A CA 1
ATOM 1303 C C . ASN A 1 162 ? -8.899 2.049 -22.982 1.00 98.62 162 ASN A C 1
ATOM 1305 O O . ASN A 1 162 ? -8.992 0.874 -23.331 1.00 98.62 162 ASN A O 1
ATOM 1309 N N . LYS A 1 163 ? -7.722 2.614 -22.704 1.00 98.75 163 LYS A N 1
ATOM 1310 C CA . LYS A 1 163 ? -6.455 1.888 -22.634 1.00 98.75 163 LYS A CA 1
ATOM 1311 C C . LYS A 1 163 ? -5.970 1.857 -21.197 1.00 98.75 163 LYS A C 1
ATOM 1313 O O . LYS A 1 163 ? -6.012 2.877 -20.512 1.00 98.75 163 LYS A O 1
ATOM 1318 N N . GLU A 1 164 ? -5.488 0.695 -20.779 1.00 98.88 164 GLU A N 1
ATOM 1319 C CA . GLU A 1 164 ? -4.765 0.547 -19.521 1.00 98.88 164 GLU A CA 1
ATOM 1320 C C . GLU A 1 164 ? -3.470 1.365 -19.581 1.00 98.88 164 GLU A C 1
ATOM 1322 O O . GLU A 1 164 ? -2.755 1.354 -20.586 1.00 98.88 164 GLU A O 1
ATOM 1327 N N . SER A 1 165 ? -3.163 2.083 -18.507 1.00 98.88 165 SER A N 1
ATOM 1328 C CA . SER A 1 165 ? -1.840 2.659 -18.309 1.00 98.88 165 SER A CA 1
ATOM 1329 C C . SER A 1 165 ? -0.825 1.549 -18.002 1.00 98.88 165 SER A C 1
ATOM 1331 O O . SER A 1 165 ? -1.197 0.439 -17.605 1.00 98.88 165 SER A O 1
ATOM 1333 N N . LEU A 1 166 ? 0.471 1.834 -18.146 1.00 98.88 166 LEU A N 1
ATOM 1334 C CA . LEU A 1 166 ? 1.508 0.870 -17.758 1.00 98.88 166 LEU A CA 1
ATOM 1335 C C . LEU A 1 166 ? 1.521 0.613 -16.242 1.00 98.88 166 LEU A C 1
ATOM 1337 O O . LEU A 1 166 ? 1.654 -0.527 -15.819 1.00 98.88 166 LEU A O 1
ATOM 1341 N N . LEU A 1 167 ? 1.278 1.635 -15.415 1.00 98.88 167 LEU A N 1
ATOM 1342 C CA . LEU A 1 167 ? 1.048 1.460 -13.976 1.00 98.88 167 LEU A CA 1
ATOM 1343 C C . LEU A 1 167 ? -0.105 0.480 -13.696 1.00 98.88 167 LEU A C 1
ATOM 1345 O O . LEU A 1 167 ? 0.029 -0.421 -12.865 1.00 98.88 167 LEU A O 1
ATOM 1349 N N . PHE A 1 168 ? -1.228 0.613 -14.406 1.00 98.94 168 PHE A N 1
ATOM 1350 C CA . PHE A 1 168 ? -2.338 -0.313 -14.231 1.00 98.94 168 PHE A CA 1
ATOM 1351 C C . PHE A 1 168 ? -1.946 -1.729 -14.646 1.00 98.94 168 PHE A C 1
ATOM 1353 O O . PHE A 1 168 ? -2.080 -2.662 -13.861 1.00 98.94 168 PHE A O 1
ATOM 1360 N N . SER A 1 169 ? -1.456 -1.886 -15.872 1.00 98.88 169 SER A N 1
ATOM 1361 C CA . SER A 1 169 ? -1.207 -3.194 -16.476 1.00 98.88 169 SER A CA 1
ATOM 1362 C C . SER A 1 169 ? -0.068 -3.966 -15.814 1.00 98.88 169 SER A C 1
ATOM 1364 O O . SER A 1 169 ? -0.202 -5.176 -15.659 1.00 98.88 169 SER A O 1
ATOM 1366 N N . GLU A 1 170 ? 0.995 -3.289 -15.375 1.00 98.88 170 GLU A N 1
ATOM 1367 C CA . GLU A 1 170 ? 2.213 -3.936 -14.876 1.00 98.88 170 GLU A CA 1
ATOM 1368 C C . GLU A 1 170 ? 2.311 -3.992 -13.344 1.00 98.88 170 GLU A C 1
ATOM 1370 O O . GLU A 1 170 ? 3.161 -4.714 -12.820 1.00 98.88 170 GLU A O 1
ATOM 1375 N N . VAL A 1 171 ? 1.469 -3.247 -12.612 1.00 98.94 171 VAL A N 1
ATOM 1376 C CA . VAL A 1 171 ? 1.474 -3.216 -11.136 1.00 98.94 171 VAL A CA 1
ATOM 1377 C C . VAL A 1 171 ? 0.089 -3.499 -10.564 1.00 98.94 171 VAL A C 1
ATOM 1379 O O . VAL A 1 171 ? -0.095 -4.526 -9.918 1.00 98.94 171 VAL A O 1
ATOM 1382 N N . ILE A 1 172 ? -0.894 -2.618 -10.783 1.00 98.94 172 ILE A N 1
ATOM 1383 C CA . ILE A 1 172 ? -2.191 -2.696 -10.081 1.00 98.94 172 ILE A CA 1
ATOM 1384 C C . ILE A 1 172 ? -2.983 -3.938 -10.504 1.00 98.94 172 ILE A C 1
ATOM 1386 O O . ILE A 1 172 ? -3.540 -4.629 -9.653 1.00 98.94 172 ILE A O 1
ATOM 1390 N N . LYS A 1 173 ? -3.021 -4.252 -11.801 1.00 98.94 173 LYS A N 1
ATOM 1391 C CA . LYS A 1 173 ? -3.723 -5.415 -12.354 1.00 98.94 173 LYS A CA 1
ATOM 1392 C C . LYS A 1 173 ? -3.126 -6.718 -11.839 1.00 98.94 173 LYS A C 1
ATOM 1394 O O . LYS A 1 173 ? -3.874 -7.569 -11.363 1.00 98.94 173 LYS A O 1
ATOM 1399 N N . GLU A 1 174 ? -1.803 -6.860 -11.890 1.00 98.88 174 GLU A N 1
ATOM 1400 C CA . GLU A 1 174 ? -1.121 -8.070 -11.417 1.00 98.88 174 GLU A CA 1
ATOM 1401 C C . GLU A 1 174 ? -1.222 -8.217 -9.895 1.00 98.88 174 GLU A C 1
ATOM 1403 O O . GLU A 1 174 ? -1.527 -9.301 -9.401 1.00 98.88 174 GLU A O 1
ATOM 1408 N N . PHE A 1 175 ? -1.108 -7.118 -9.144 1.00 98.94 175 PHE A N 1
ATOM 1409 C CA . PHE A 1 175 ? -1.375 -7.122 -7.707 1.00 98.94 175 PHE A CA 1
ATOM 1410 C C . PHE A 1 175 ? -2.819 -7.548 -7.399 1.00 98.94 175 PHE A C 1
ATOM 1412 O O . PHE A 1 175 ? -3.059 -8.405 -6.548 1.00 98.94 175 PHE A O 1
ATOM 1419 N N . PHE A 1 176 ? -3.803 -6.994 -8.112 1.00 98.88 176 PHE A N 1
ATOM 1420 C CA . PHE A 1 176 ? -5.206 -7.323 -7.875 1.00 98.88 176 PHE A CA 1
ATOM 1421 C C . PHE A 1 176 ? -5.530 -8.778 -8.253 1.00 98.88 176 PHE A C 1
ATOM 1423 O O . PHE A 1 176 ? -6.259 -9.459 -7.533 1.00 98.88 176 PHE A O 1
ATOM 1430 N N . ARG A 1 177 ? -4.926 -9.308 -9.327 1.00 98.88 177 ARG A N 1
ATOM 1431 C CA . ARG A 1 177 ? -4.972 -10.743 -9.659 1.00 98.88 177 ARG A CA 1
ATOM 1432 C C . ARG A 1 177 ? -4.370 -11.595 -8.546 1.00 98.88 177 ARG A C 1
ATOM 1434 O O . ARG A 1 177 ? -4.968 -12.604 -8.174 1.00 98.88 177 ARG A O 1
ATOM 1441 N N . TYR A 1 178 ? -3.238 -11.174 -7.981 1.00 98.88 178 TYR A N 1
ATOM 1442 C CA . TYR A 1 178 ? -2.584 -11.889 -6.890 1.00 98.88 178 TYR A CA 1
ATOM 1443 C C . TYR A 1 178 ? -3.493 -12.015 -5.660 1.00 98.88 178 TYR A C 1
ATOM 1445 O O . TYR A 1 178 ? -3.614 -13.113 -5.122 1.00 98.88 178 TYR A O 1
ATOM 1453 N N . VAL A 1 179 ? -4.170 -10.940 -5.234 1.00 98.75 179 VAL A N 1
ATOM 1454 C CA . VAL A 1 179 ? -5.041 -10.986 -4.040 1.00 98.75 179 VAL A CA 1
ATOM 1455 C C . VAL A 1 179 ? -6.362 -11.727 -4.276 1.00 98.75 179 VAL A C 1
ATOM 1457 O O . VAL A 1 179 ? -6.969 -12.199 -3.317 1.00 98.75 179 VAL A O 1
ATOM 1460 N N . ILE A 1 180 ? -6.797 -11.872 -5.535 1.00 98.69 180 ILE A N 1
ATOM 1461 C CA . ILE A 1 180 ? -7.891 -12.784 -5.909 1.00 98.69 180 ILE A CA 1
ATOM 1462 C C . ILE A 1 180 ? -7.422 -14.239 -5.790 1.00 98.69 180 ILE A C 1
ATOM 1464 O O . ILE A 1 180 ? -8.121 -15.060 -5.200 1.00 98.69 180 ILE A O 1
ATOM 1468 N N . ALA A 1 181 ? -6.244 -14.556 -6.338 1.00 98.69 181 ALA A N 1
ATOM 1469 C CA . ALA A 1 181 ? -5.677 -15.905 -6.307 1.00 98.69 181 ALA A CA 1
ATOM 1470 C C . ALA A 1 181 ? -5.268 -16.345 -4.890 1.00 98.69 181 ALA A C 1
ATOM 1472 O O . ALA A 1 181 ? -5.368 -17.522 -4.551 1.00 98.69 181 ALA A O 1
ATOM 1473 N N . HIS A 1 182 ? -4.855 -15.394 -4.052 1.00 98.69 182 HIS A N 1
ATOM 1474 C CA . HIS A 1 182 ? -4.444 -15.611 -2.670 1.00 98.69 182 HIS A CA 1
ATOM 1475 C C . HIS A 1 182 ? -5.228 -14.668 -1.757 1.00 98.69 182 HIS A C 1
ATOM 1477 O O . HIS A 1 182 ? -4.703 -13.603 -1.408 1.00 98.69 182 HIS A O 1
ATOM 1483 N N . PRO A 1 183 ? -6.459 -15.035 -1.357 1.00 98.81 183 PRO A N 1
ATOM 1484 C CA . PRO A 1 183 ? -7.304 -14.191 -0.525 1.00 98.81 183 PRO A CA 1
ATOM 1485 C C . PRO A 1 183 ? -6.554 -13.599 0.674 1.00 98.81 183 PRO A C 1
ATOM 1487 O O . PRO A 1 183 ? -5.735 -14.268 1.311 1.00 98.81 183 PRO A O 1
ATOM 1490 N N . ALA A 1 184 ? -6.832 -12.328 0.970 1.00 98.75 184 ALA A N 1
ATOM 1491 C CA . ALA A 1 184 ? -6.298 -11.646 2.147 1.00 98.75 184 ALA A CA 1
ATOM 1492 C C . ALA A 1 184 ? -6.632 -12.435 3.433 1.00 98.75 184 ALA A C 1
ATOM 1494 O O . ALA A 1 184 ? -7.647 -13.145 3.463 1.00 98.75 184 ALA A O 1
ATOM 1495 N N . PRO A 1 185 ? -5.824 -12.326 4.509 1.00 98.75 185 PRO A N 1
ATOM 1496 C CA . PRO A 1 185 ? -6.116 -13.022 5.754 1.00 98.75 185 PRO A CA 1
ATOM 1497 C C . PRO A 1 185 ? -7.508 -12.631 6.256 1.00 98.75 185 PRO A C 1
ATOM 1499 O O . PRO A 1 185 ? -7.861 -11.450 6.322 1.00 98.75 185 PRO A O 1
ATOM 1502 N N . SER A 1 186 ? -8.308 -13.640 6.598 1.00 98.75 186 SER A N 1
ATOM 1503 C CA . SER A 1 186 ? -9.680 -13.443 7.061 1.00 98.75 186 SER A CA 1
ATOM 1504 C C . SER A 1 186 ? -9.721 -12.610 8.347 1.00 98.75 186 SER A C 1
ATOM 1506 O O . SER A 1 186 ? -8.738 -12.518 9.085 1.00 98.75 186 SER A O 1
ATOM 1508 N N . LYS A 1 187 ? -10.892 -12.045 8.671 1.00 98.62 187 LYS A N 1
ATOM 1509 C CA . LYS A 1 187 ? -11.104 -11.341 9.949 1.00 98.62 187 LYS A CA 1
ATOM 1510 C C . LYS A 1 187 ? -10.696 -12.203 11.145 1.00 98.62 187 LYS A C 1
ATOM 1512 O O . LYS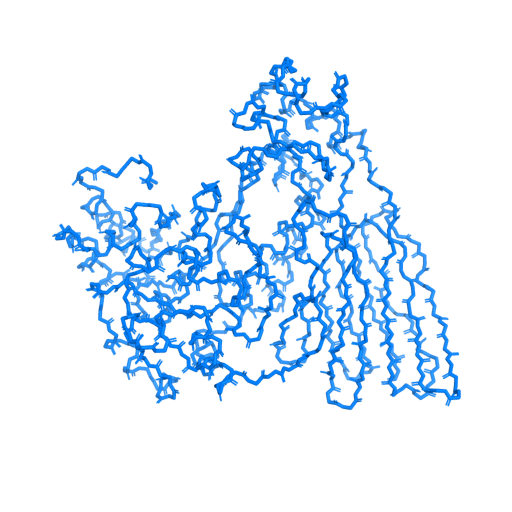 A 1 187 ? -10.035 -11.711 12.051 1.00 98.62 187 LYS A O 1
ATOM 1517 N N . GLU A 1 188 ? -11.064 -13.481 11.121 1.00 98.25 188 GLU A N 1
ATOM 1518 C CA . GLU A 1 188 ? -10.693 -14.462 12.143 1.00 98.25 188 GLU A CA 1
ATOM 1519 C C . GLU A 1 188 ? -9.173 -14.619 12.252 1.00 98.25 188 GLU A C 1
ATOM 1521 O O . GLU A 1 188 ? -8.624 -14.419 13.334 1.00 98.25 188 GLU A O 1
ATOM 1526 N N . LYS A 1 189 ? -8.476 -14.844 11.130 1.00 98.19 189 LYS A N 1
ATOM 1527 C CA . LYS A 1 189 ? -7.014 -14.985 11.120 1.00 98.19 189 LYS A CA 1
ATOM 1528 C C . LYS A 1 189 ? -6.308 -13.740 11.656 1.00 98.19 189 LYS A C 1
ATOM 1530 O O . LYS A 1 189 ? -5.374 -13.839 12.450 1.00 98.19 189 LYS A O 1
ATOM 1535 N N . VAL A 1 190 ? -6.764 -12.551 11.255 1.00 98.69 190 VAL A N 1
ATOM 1536 C CA . VAL A 1 190 ? -6.180 -11.289 11.731 1.00 98.69 190 VAL A CA 1
ATOM 1537 C C . VAL A 1 190 ? -6.446 -11.080 13.227 1.00 98.69 190 VAL A C 1
ATOM 1539 O O . VAL A 1 190 ? -5.568 -10.567 13.924 1.00 98.69 190 VAL A O 1
ATOM 1542 N N . LEU A 1 191 ? -7.610 -11.484 13.750 1.00 98.50 191 LEU A N 1
ATOM 1543 C CA . LEU A 1 191 ? -7.881 -11.461 15.194 1.00 98.50 191 LEU A CA 1
ATOM 1544 C C . LEU A 1 191 ? -6.926 -12.387 15.965 1.00 98.50 191 LEU A C 1
ATOM 1546 O O . LEU A 1 191 ? -6.359 -11.954 16.965 1.00 98.50 191 LEU A O 1
ATOM 1550 N N . GLU A 1 192 ? -6.684 -13.607 15.480 1.00 97.81 192 GLU A N 1
ATOM 1551 C CA . GLU A 1 192 ? -5.764 -14.570 16.113 1.00 97.81 192 GLU A CA 1
ATOM 1552 C C . GLU A 1 192 ? -4.305 -14.078 16.149 1.00 97.81 192 GLU A C 1
ATOM 1554 O O . GLU A 1 192 ? -3.571 -14.275 17.133 1.00 97.81 192 GLU A O 1
ATOM 1559 N N . ASP A 1 193 ? -3.877 -13.407 15.080 1.00 98.06 193 ASP A N 1
ATOM 1560 C CA . ASP A 1 193 ? -2.530 -12.849 14.962 1.00 98.06 193 ASP A CA 1
ATOM 1561 C C . ASP A 1 193 ? -2.346 -11.578 15.799 1.00 98.06 193 ASP A C 1
ATOM 1563 O O . ASP A 1 193 ? -1.239 -11.287 16.260 1.00 98.06 193 ASP A O 1
ATOM 1567 N N . THR A 1 194 ? -3.425 -10.832 16.043 1.00 98.75 194 THR A N 1
ATOM 1568 C CA . THR A 1 194 ? -3.381 -9.584 16.807 1.00 98.75 194 THR A CA 1
ATOM 1569 C C . THR A 1 194 ? -3.008 -9.857 18.266 1.00 98.75 194 THR A C 1
ATOM 1571 O O . THR A 1 194 ? -3.651 -10.640 18.958 1.00 98.75 194 THR A O 1
ATOM 1574 N N . LYS A 1 195 ? -1.963 -9.185 18.767 1.00 98.69 195 LYS A N 1
ATOM 1575 C CA . LYS A 1 195 ? -1.560 -9.236 20.187 1.00 98.69 195 LYS A CA 1
ATOM 1576 C C . LYS A 1 195 ? -1.956 -7.977 20.945 1.00 98.69 195 LYS A C 1
ATOM 1578 O O . LYS A 1 195 ? -2.242 -8.053 22.136 1.00 98.69 195 LYS A O 1
ATOM 1583 N N . VAL A 1 196 ? -2.009 -6.837 20.256 1.00 98.88 196 VAL A N 1
ATOM 1584 C CA . VAL A 1 196 ? -2.371 -5.533 20.819 1.00 98.88 196 VAL A CA 1
ATOM 1585 C C . VAL A 1 196 ? -3.439 -4.876 19.959 1.00 98.88 196 VAL A C 1
ATOM 1587 O O . VAL A 1 196 ? -3.311 -4.832 18.738 1.00 98.88 196 VAL A O 1
ATOM 1590 N N . PHE A 1 197 ? -4.457 -4.323 20.610 1.00 98.94 197 PHE A N 1
ATOM 1591 C CA . PHE A 1 197 ? -5.477 -3.488 19.987 1.00 98.94 197 PHE A CA 1
ATOM 1592 C C . PHE A 1 197 ? -5.595 -2.179 20.767 1.00 98.94 197 PHE A C 1
ATOM 1594 O O . PHE A 1 197 ? -5.747 -2.195 21.989 1.00 98.94 197 PHE A O 1
ATOM 1601 N N . ILE A 1 198 ? -5.520 -1.045 20.074 1.00 98.94 198 ILE A N 1
ATOM 1602 C CA . ILE A 1 198 ? -5.530 0.277 20.705 1.00 98.94 198 ILE A CA 1
ATOM 1603 C C . ILE A 1 198 ? -6.958 0.830 20.749 1.00 98.94 198 ILE A C 1
ATOM 1605 O O . ILE A 1 198 ? -7.671 0.867 19.751 1.00 98.94 198 ILE A O 1
ATOM 1609 N N . HIS A 1 199 ? -7.372 1.310 21.913 1.00 98.94 199 HIS A N 1
ATOM 1610 C CA . HIS A 1 199 ? -8.603 2.072 22.080 1.00 98.94 199 HIS A CA 1
ATOM 1611 C C . HIS A 1 199 ? -8.247 3.523 22.414 1.00 98.94 199 HIS A C 1
ATOM 1613 O O . HIS A 1 199 ? -7.528 3.774 23.379 1.00 98.94 199 HIS A O 1
ATOM 1619 N N . GLY A 1 200 ? -8.680 4.480 21.592 1.00 98.81 200 GLY A N 1
ATOM 1620 C CA . GLY A 1 200 ? -8.450 5.901 21.846 1.00 98.81 200 GLY A CA 1
ATOM 1621 C C . GLY A 1 200 ? -8.080 6.729 20.617 1.00 98.81 200 GLY A C 1
ATOM 1622 O O . GLY A 1 200 ? -8.046 6.258 19.480 1.00 98.81 200 GLY A O 1
ATOM 1623 N N . ASP A 1 201 ? -7.797 8.003 20.876 1.00 98.94 201 ASP A N 1
ATOM 1624 C CA . ASP A 1 201 ? -7.666 9.032 19.845 1.00 98.94 201 ASP A CA 1
ATOM 1625 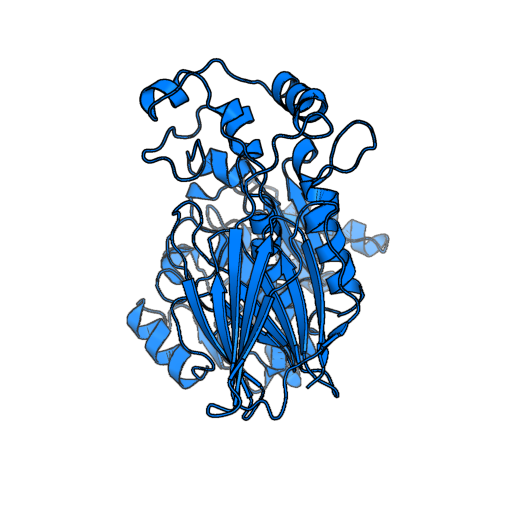C C . ASP A 1 201 ? -6.201 9.342 19.512 1.00 98.94 201 ASP A C 1
ATOM 1627 O O . ASP A 1 201 ? -5.461 9.901 20.332 1.00 98.94 201 ASP A O 1
ATOM 1631 N N . TYR A 1 202 ? -5.787 9.029 18.283 1.00 98.94 202 TYR A N 1
ATOM 1632 C CA . TYR A 1 202 ? -4.466 9.370 17.759 1.00 98.94 202 TYR A CA 1
ATOM 1633 C C . TYR A 1 202 ? -4.268 10.883 17.666 1.00 98.94 202 TYR A C 1
ATOM 1635 O O . TYR A 1 202 ? -3.135 11.351 17.828 1.00 98.94 202 TYR A O 1
ATOM 1643 N N . SER A 1 203 ? -5.348 11.659 17.505 1.00 98.81 203 SER A N 1
ATOM 1644 C CA . SER A 1 203 ? -5.294 13.125 17.509 1.00 98.81 203 SER A CA 1
ATOM 1645 C C . SER A 1 203 ? -4.631 13.703 18.757 1.00 98.81 203 SER A C 1
ATOM 1647 O O . SER A 1 203 ? -3.971 14.736 18.687 1.00 98.81 203 SER A O 1
ATOM 1649 N N . ASN A 1 204 ? -4.771 13.020 19.896 1.00 98.56 204 ASN A N 1
ATOM 1650 C CA . ASN A 1 204 ? -4.232 13.440 21.189 1.00 98.56 204 ASN A CA 1
ATOM 1651 C C . ASN A 1 204 ? -2.839 12.852 21.471 1.00 98.56 204 ASN A C 1
ATOM 1653 O O . ASN A 1 204 ? -2.262 13.083 22.533 1.00 98.56 204 ASN A O 1
ATOM 1657 N N . LYS A 1 205 ? -2.302 12.053 20.543 1.00 98.62 205 LYS A N 1
ATOM 1658 C CA . LYS A 1 205 ? -1.038 11.316 20.685 1.00 98.62 205 LYS A CA 1
ATOM 1659 C C . LYS A 1 205 ? -0.083 11.553 19.512 1.00 98.62 205 LYS A C 1
ATOM 1661 O O . LYS A 1 205 ? 0.799 10.739 19.244 1.00 98.62 205 LYS A O 1
ATOM 1666 N N . GLY A 1 206 ? -0.236 12.703 18.856 1.00 98.06 206 GLY A N 1
ATOM 1667 C CA . GLY A 1 206 ? 0.668 13.182 17.812 1.00 98.06 206 GLY A CA 1
ATOM 1668 C C . GLY A 1 206 ? 0.359 12.671 16.405 1.00 98.06 206 GLY A C 1
ATOM 1669 O O . GLY A 1 206 ? 1.209 12.830 15.531 1.00 98.06 206 GLY A O 1
ATOM 1670 N N . ASN A 1 207 ? -0.825 12.093 16.161 1.00 98.75 207 ASN A N 1
ATOM 1671 C CA . ASN A 1 207 ? -1.204 11.533 14.857 1.00 98.75 207 ASN A CA 1
ATOM 1672 C C . ASN A 1 207 ? -0.134 10.550 14.342 1.00 98.75 207 ASN A C 1
ATOM 1674 O O . ASN A 1 207 ? 0.308 9.697 15.111 1.00 98.75 207 ASN A O 1
ATOM 1678 N N . GLY A 1 208 ? 0.322 10.653 13.087 1.00 98.44 208 GLY A N 1
ATOM 1679 C CA . GLY A 1 208 ? 1.318 9.729 12.528 1.00 98.44 208 GLY A CA 1
ATOM 1680 C C . GLY A 1 208 ? 2.650 9.692 13.268 1.00 98.44 208 GLY A C 1
ATOM 1681 O O . GLY A 1 208 ? 3.292 8.641 13.275 1.00 98.44 208 GLY A O 1
ATOM 1682 N N . LYS A 1 209 ? 3.026 10.751 14.012 1.00 98.88 209 LYS A N 1
ATOM 1683 C CA . LYS A 1 209 ? 4.202 10.726 14.912 1.00 98.88 209 LYS A CA 1
ATOM 1684 C C . LYS A 1 209 ? 4.126 9.587 15.934 1.00 98.88 209 LYS A C 1
ATOM 1686 O O . LYS A 1 209 ? 5.143 9.214 16.516 1.00 98.88 209 LYS A O 1
ATOM 1691 N N . PHE A 1 210 ? 2.937 9.024 16.164 1.00 98.94 210 PHE A N 1
ATOM 1692 C CA . PHE A 1 210 ? 2.756 7.851 17.004 1.00 98.94 210 PHE A CA 1
ATOM 1693 C C . PHE A 1 210 ? 3.577 6.643 16.530 1.00 98.94 210 PHE A C 1
ATOM 1695 O O . PHE A 1 210 ? 4.101 5.893 17.354 1.00 98.94 210 PHE A O 1
ATOM 1702 N N . PHE A 1 211 ? 3.707 6.477 15.216 1.00 98.94 211 PHE A N 1
ATOM 1703 C CA . PHE A 1 211 ? 4.311 5.307 14.584 1.00 98.94 211 PHE A CA 1
ATOM 1704 C C . PHE A 1 211 ? 5.712 5.559 14.011 1.00 98.94 211 PHE A C 1
ATOM 1706 O O . PHE A 1 211 ? 6.403 4.601 13.639 1.00 98.94 211 PHE A O 1
ATOM 1713 N N . VAL A 1 212 ? 6.165 6.816 13.980 1.00 98.88 212 VAL A N 1
ATOM 1714 C CA . VAL A 1 212 ? 7.516 7.176 13.525 1.00 98.88 212 VAL A CA 1
ATOM 1715 C C . VAL A 1 212 ? 8.562 6.550 14.441 1.00 98.88 212 VAL A C 1
ATOM 1717 O O . VAL A 1 212 ? 8.492 6.657 15.669 1.00 98.88 212 VAL A O 1
ATOM 1720 N N . ASN A 1 213 ? 9.536 5.872 13.837 1.00 98.88 213 ASN A N 1
ATOM 1721 C CA . ASN A 1 213 ? 10.575 5.084 14.499 1.00 98.88 213 ASN A CA 1
ATOM 1722 C C . ASN A 1 213 ? 10.040 3.938 15.382 1.00 98.88 213 ASN A C 1
ATOM 1724 O O . ASN A 1 213 ? 10.789 3.410 16.215 1.00 98.88 213 ASN A O 1
ATOM 1728 N N . VAL A 1 214 ? 8.766 3.558 15.200 1.00 98.88 214 VAL A N 1
ATOM 1729 C CA . VAL A 1 214 ? 8.158 2.308 15.687 1.00 98.88 214 VAL A CA 1
ATOM 1730 C C . VAL A 1 214 ? 8.017 1.340 14.513 1.00 98.88 214 VAL A C 1
ATOM 1732 O O . VAL A 1 214 ? 8.643 0.286 14.531 1.00 98.88 214 VAL A O 1
ATOM 1735 N N . ASN A 1 215 ? 7.264 1.718 13.473 1.00 98.88 215 ASN A N 1
ATOM 1736 C CA . ASN A 1 215 ? 7.144 0.955 12.223 1.00 98.88 215 ASN A CA 1
ATOM 1737 C C . ASN A 1 215 ? 7.084 1.813 10.945 1.00 98.88 215 ASN A C 1
ATOM 1739 O O . ASN A 1 215 ? 6.987 1.245 9.864 1.00 98.88 215 ASN A O 1
ATOM 1743 N N . THR A 1 216 ? 7.207 3.139 11.035 1.00 98.94 216 THR A N 1
ATOM 1744 C CA . THR A 1 216 ? 7.399 4.049 9.885 1.00 98.94 216 THR A CA 1
ATOM 1745 C C . THR A 1 216 ? 8.713 4.813 10.053 1.00 98.94 216 THR A C 1
ATOM 1747 O O . THR A 1 216 ? 9.120 5.072 11.188 1.00 98.94 216 THR A O 1
ATOM 1750 N N . ASP A 1 217 ? 9.399 5.153 8.958 1.00 98.81 217 ASP A N 1
ATOM 1751 C CA . ASP A 1 217 ? 10.731 5.783 9.004 1.00 98.81 217 ASP A CA 1
ATOM 1752 C C . ASP A 1 217 ? 10.683 7.319 9.111 1.00 98.81 217 ASP A C 1
ATOM 1754 O O . ASP A 1 217 ? 11.659 7.949 9.515 1.00 98.81 217 ASP A O 1
ATOM 1758 N N . ARG A 1 218 ? 9.549 7.934 8.758 1.00 98.75 218 ARG A N 1
ATOM 1759 C CA . ARG A 1 218 ? 9.344 9.390 8.744 1.00 98.75 218 ARG A CA 1
ATOM 1760 C C . ARG A 1 218 ? 7.877 9.751 8.960 1.00 98.75 218 ARG A C 1
ATOM 1762 O O . ARG A 1 218 ? 7.004 8.898 8.880 1.00 98.75 218 ARG A O 1
ATOM 1769 N N . GLU A 1 219 ? 7.601 11.032 9.199 1.00 98.69 219 GLU A N 1
ATOM 1770 C CA . GLU A 1 219 ? 6.229 11.528 9.410 1.00 98.69 219 GLU A CA 1
ATOM 1771 C C . GLU A 1 219 ? 5.345 11.422 8.159 1.00 98.69 219 GLU A C 1
ATOM 1773 O O . GLU A 1 219 ? 4.164 11.113 8.269 1.00 98.69 219 GLU A O 1
ATOM 1778 N N . GLN A 1 220 ? 5.914 11.684 6.980 1.00 98.75 220 GLN A N 1
ATOM 1779 C CA . GLN A 1 220 ? 5.196 11.786 5.705 1.00 98.75 220 GLN A CA 1
ATOM 1780 C C . GLN A 1 220 ? 5.571 10.616 4.791 1.00 98.75 220 GLN A C 1
ATOM 1782 O O . GLN A 1 220 ? 6.434 10.745 3.915 1.00 98.75 220 GLN A O 1
ATOM 1787 N N . THR A 1 221 ? 4.969 9.455 5.032 1.00 98.81 221 THR A N 1
ATOM 1788 C CA . THR A 1 221 ? 5.165 8.256 4.213 1.00 98.81 221 THR A CA 1
ATOM 1789 C C . THR A 1 221 ? 3.910 7.386 4.229 1.00 98.81 221 THR A C 1
ATOM 1791 O O . THR A 1 221 ? 3.305 7.237 5.295 1.00 98.81 221 THR A O 1
ATOM 1794 N N . PRO A 1 222 ? 3.539 6.786 3.087 1.00 98.88 222 PRO A N 1
ATOM 1795 C CA . PRO A 1 222 ? 2.515 5.753 3.042 1.00 98.88 222 PRO A CA 1
ATOM 1796 C C . PRO A 1 222 ? 3.099 4.348 3.297 1.00 98.88 222 PRO A C 1
ATOM 1798 O O . PRO A 1 222 ? 2.365 3.368 3.266 1.00 98.88 222 PRO A O 1
ATOM 1801 N N . LEU A 1 223 ? 4.416 4.232 3.526 1.00 98.94 223 LEU A N 1
ATOM 1802 C CA . LEU A 1 223 ? 5.125 2.959 3.661 1.00 98.94 223 LEU A CA 1
ATOM 1803 C C . LEU A 1 223 ? 5.544 2.673 5.107 1.00 98.94 223 LEU A C 1
ATOM 1805 O O . LEU A 1 223 ? 5.866 3.568 5.891 1.00 98.94 223 LEU A O 1
ATOM 1809 N N . TYR A 1 224 ? 5.640 1.387 5.429 1.00 98.94 224 TYR A N 1
ATOM 1810 C CA . TYR A 1 224 ? 6.210 0.889 6.679 1.00 98.94 224 TYR A CA 1
ATOM 1811 C C . TYR A 1 224 ? 7.685 0.515 6.516 1.00 98.94 224 TYR A C 1
ATOM 1813 O O . TYR A 1 224 ? 8.090 0.015 5.472 1.00 98.94 224 TYR A O 1
ATOM 1821 N N . MET A 1 225 ? 8.481 0.692 7.571 1.00 98.88 225 MET A N 1
ATOM 1822 C CA . MET A 1 225 ? 9.882 0.252 7.618 1.00 98.88 225 MET A CA 1
ATOM 1823 C C . MET A 1 225 ? 10.046 -1.175 8.160 1.00 98.88 225 MET A C 1
ATOM 1825 O O . MET A 1 225 ? 11.102 -1.777 8.011 1.00 98.88 225 MET A O 1
ATOM 1829 N N . THR A 1 226 ? 9.019 -1.727 8.821 1.00 98.94 226 THR A N 1
ATOM 1830 C CA . THR A 1 226 ? 9.032 -3.107 9.325 1.00 98.94 226 THR A CA 1
ATOM 1831 C C . THR A 1 226 ? 7.636 -3.715 9.415 1.00 98.94 226 THR A C 1
ATOM 1833 O O . THR A 1 226 ? 6.689 -3.052 9.836 1.00 98.94 226 THR A O 1
ATOM 1836 N N . GLY A 1 227 ? 7.523 -5.003 9.083 1.00 98.88 227 GLY A N 1
ATOM 1837 C CA . GLY A 1 227 ? 6.311 -5.800 9.268 1.00 98.88 227 GLY A CA 1
ATOM 1838 C C . GLY A 1 227 ? 6.244 -6.533 10.610 1.00 98.88 227 GLY A C 1
ATOM 1839 O O . GLY A 1 227 ? 5.298 -7.286 10.828 1.00 98.88 227 GLY A O 1
ATOM 1840 N N . ARG A 1 228 ? 7.202 -6.323 11.532 1.00 98.88 228 ARG A N 1
ATOM 1841 C CA . ARG A 1 228 ? 7.274 -7.026 12.833 1.00 98.88 228 ARG A CA 1
ATOM 1842 C C . ARG A 1 228 ? 5.968 -6.960 13.630 1.00 98.88 228 ARG A C 1
ATOM 1844 O O . ARG A 1 228 ? 5.590 -7.935 14.273 1.00 98.88 228 ARG A O 1
ATOM 1851 N N . TYR A 1 229 ? 5.295 -5.812 13.595 1.00 98.81 229 TYR A N 1
ATOM 1852 C CA . TYR A 1 229 ? 4.002 -5.601 14.255 1.00 98.81 229 TYR A CA 1
ATOM 1853 C C . TYR A 1 229 ? 2.835 -5.569 13.275 1.00 98.81 229 TYR A C 1
ATOM 1855 O O . TYR A 1 229 ? 1.712 -5.295 13.705 1.00 98.81 229 TYR A O 1
ATOM 1863 N N . ASN A 1 230 ? 3.110 -5.742 11.972 1.00 98.62 230 ASN A N 1
ATOM 1864 C CA . ASN A 1 230 ? 2.212 -5.375 10.881 1.00 98.62 230 ASN A CA 1
ATOM 1865 C C . ASN A 1 230 ? 1.557 -3.994 11.161 1.00 98.62 230 ASN A C 1
ATOM 1867 O O . ASN A 1 230 ? 2.174 -3.127 11.791 1.00 98.62 230 ASN A O 1
ATOM 1871 N N . VAL A 1 231 ? 0.302 -3.772 10.756 1.00 98.94 231 VAL A N 1
ATOM 1872 C CA . VAL A 1 231 ? -0.492 -2.636 11.259 1.00 98.94 231 VAL A CA 1
ATOM 1873 C C . VAL A 1 231 ? -1.133 -2.993 12.598 1.00 98.94 231 VAL A C 1
ATOM 1875 O O . VAL A 1 231 ? -1.881 -3.972 12.680 1.00 98.94 231 VAL A O 1
ATOM 1878 N N . ILE A 1 232 ? -0.879 -2.206 13.644 1.00 98.94 232 ILE A N 1
ATOM 1879 C CA . ILE A 1 232 ? -1.543 -2.365 14.947 1.00 98.94 232 ILE A CA 1
ATOM 1880 C C . ILE A 1 232 ? -2.961 -1.788 14.834 1.00 98.94 232 ILE A C 1
ATOM 1882 O O . ILE A 1 232 ? -3.080 -0.607 14.512 1.00 98.94 232 ILE A O 1
ATOM 1886 N N . PRO A 1 233 ? -4.030 -2.571 15.063 1.00 98.94 233 PRO A N 1
ATOM 1887 C CA . PRO A 1 233 ? -5.403 -2.095 14.908 1.00 98.94 233 PRO A CA 1
ATOM 1888 C C . PRO A 1 233 ? -5.825 -1.148 16.036 1.00 98.94 233 PRO A C 1
ATOM 1890 O O . PRO A 1 233 ? -5.451 -1.351 17.196 1.00 98.94 233 PRO A O 1
ATOM 1893 N N . ALA A 1 234 ? -6.657 -0.159 15.703 1.00 98.94 234 ALA A N 1
ATOM 1894 C CA . ALA A 1 234 ? -7.227 0.762 16.679 1.00 98.94 234 ALA A CA 1
ATOM 1895 C C . ALA A 1 234 ? -8.666 1.183 16.363 1.00 98.94 234 ALA A C 1
ATOM 1897 O O . ALA A 1 234 ? -9.109 1.103 15.220 1.00 98.94 234 ALA A O 1
ATOM 1898 N N . ILE A 1 235 ? -9.383 1.711 17.356 1.00 98.94 235 ILE A N 1
ATOM 1899 C CA . ILE A 1 235 ? -10.620 2.484 17.138 1.00 98.94 235 ILE A CA 1
ATOM 1900 C C . ILE A 1 235 ? -10.621 3.779 17.956 1.00 98.94 235 ILE A C 1
ATOM 1902 O O . ILE A 1 235 ? -10.006 3.804 19.028 1.00 98.94 235 ILE A O 1
ATOM 1906 N N . PRO A 1 236 ? -11.322 4.833 17.486 1.00 98.94 236 PRO A N 1
ATOM 1907 C CA . PRO A 1 236 ? -11.519 6.064 18.248 1.00 98.94 236 PRO A CA 1
ATOM 1908 C C . PRO A 1 236 ? -12.082 5.811 19.648 1.00 98.94 236 PRO A C 1
ATOM 1910 O O . PRO A 1 236 ? -12.910 4.917 19.829 1.00 98.94 236 PRO A O 1
ATOM 1913 N N . GLY A 1 237 ? -11.703 6.647 20.617 1.00 98.69 237 GLY A N 1
ATOM 1914 C CA . GLY A 1 237 ? -12.069 6.477 22.032 1.00 98.69 237 GLY A CA 1
ATOM 1915 C C . GLY A 1 237 ? -13.565 6.625 22.337 1.00 98.69 237 GLY A C 1
ATOM 1916 O O . GLY A 1 237 ? -14.024 6.279 23.421 1.00 98.69 237 GLY A O 1
ATOM 1917 N N . VAL A 1 238 ? -14.340 7.163 21.390 1.00 98.62 238 VAL A N 1
ATOM 1918 C CA . VAL A 1 238 ? -15.805 7.283 21.490 1.00 98.62 238 VAL A CA 1
ATOM 1919 C C . VAL A 1 238 ? -16.532 5.957 21.225 1.00 98.62 238 VAL A C 1
ATOM 1921 O O . VAL A 1 238 ? -17.699 5.797 21.595 1.00 98.62 238 VAL A O 1
ATOM 1924 N N . LEU A 1 239 ? -15.866 5.002 20.569 1.00 98.69 239 LEU A N 1
ATOM 1925 C CA . LEU A 1 239 ? -16.423 3.684 20.286 1.00 98.69 239 LEU A CA 1
ATOM 1926 C C . LEU A 1 239 ? -16.175 2.719 21.440 1.00 98.69 239 LEU A C 1
ATOM 1928 O O . LEU A 1 239 ? -15.293 2.906 22.262 1.00 98.69 239 LEU A O 1
ATOM 1932 N N . LYS A 1 240 ? -16.961 1.645 21.489 1.00 98.19 240 LYS A N 1
ATOM 1933 C CA . LYS A 1 240 ? -16.773 0.570 22.465 1.00 98.19 240 LYS A CA 1
ATOM 1934 C C . LYS A 1 240 ? -16.106 -0.638 21.826 1.00 98.19 240 LYS A C 1
ATOM 1936 O O . LYS A 1 240 ? -16.237 -0.880 20.624 1.00 98.19 240 LYS A O 1
ATOM 1941 N N . THR A 1 241 ? -15.449 -1.428 22.669 1.00 97.69 241 THR A N 1
ATOM 1942 C CA . THR A 1 241 ? -14.789 -2.687 22.298 1.00 97.69 241 THR A CA 1
ATOM 1943 C C . THR A 1 241 ? -15.646 -3.926 22.579 1.00 97.69 241 THR A C 1
ATOM 1945 O O . THR A 1 241 ? -15.150 -5.042 22.474 1.00 97.69 241 THR A O 1
ATOM 1948 N N . ASP A 1 242 ? -16.931 -3.758 22.904 1.00 94.50 242 ASP A N 1
ATOM 1949 C CA . ASP A 1 242 ? -17.835 -4.847 23.312 1.00 94.50 242 ASP A CA 1
ATOM 1950 C C . ASP A 1 242 ? -17.919 -5.955 22.243 1.00 94.50 242 ASP A C 1
ATOM 1952 O O . ASP A 1 242 ? -17.562 -7.099 22.512 1.00 94.50 242 ASP A O 1
ATOM 1956 N N . LYS A 1 243 ? -18.220 -5.589 20.987 1.00 93.75 243 LYS A N 1
ATOM 1957 C CA . LYS A 1 243 ? -18.285 -6.525 19.843 1.00 93.75 243 LYS A CA 1
ATOM 1958 C C . LYS A 1 243 ? -16.956 -7.242 19.558 1.00 93.75 243 LYS A C 1
ATOM 1960 O O . LYS A 1 243 ? -16.956 -8.327 18.987 1.00 93.75 243 LYS A O 1
ATOM 1965 N N . LEU A 1 244 ? -15.823 -6.627 19.915 1.00 95.25 244 LEU A N 1
ATOM 1966 C CA . LEU A 1 244 ? -14.501 -7.249 19.792 1.00 95.25 244 LEU A CA 1
ATOM 1967 C C . LEU A 1 244 ? -14.288 -8.293 20.897 1.00 95.25 244 LEU A C 1
ATOM 1969 O O . LEU A 1 244 ? -13.802 -9.383 20.613 1.00 95.25 244 LEU A O 1
ATOM 1973 N N . LYS A 1 245 ? -14.671 -7.973 22.139 1.00 93.00 245 LYS A N 1
ATOM 1974 C CA . LYS A 1 245 ? -14.564 -8.876 23.299 1.00 93.00 245 LYS A CA 1
ATOM 1975 C C . LYS A 1 245 ? -15.497 -10.084 23.197 1.00 93.00 245 LYS A C 1
ATOM 1977 O O . LYS A 1 245 ? -15.160 -11.146 23.703 1.00 93.00 245 LYS A O 1
ATOM 1982 N N . GLU A 1 246 ? -16.642 -9.927 22.537 1.00 90.38 246 GLU A N 1
ATOM 1983 C CA . GLU A 1 246 ? -17.584 -11.016 22.243 1.00 90.38 246 GLU A CA 1
ATOM 1984 C C . GLU A 1 246 ? -17.052 -12.011 21.194 1.00 90.38 246 GLU A C 1
ATOM 1986 O O . GLU A 1 246 ? -17.574 -13.119 21.073 1.00 90.38 246 GLU A O 1
ATOM 1991 N N . SER A 1 247 ? -16.010 -11.651 20.434 1.00 87.75 247 SER A N 1
ATOM 1992 C CA . SER A 1 247 ? -15.412 -12.541 19.439 1.00 87.75 247 SER A CA 1
ATOM 1993 C C . SER A 1 247 ? -14.559 -13.628 20.096 1.00 87.75 247 SER A C 1
ATOM 1995 O O . SER A 1 247 ? -13.613 -13.331 20.829 1.00 87.75 247 SER A O 1
ATOM 1997 N N . VAL A 1 248 ? -14.822 -14.897 19.762 1.00 78.81 248 VAL A N 1
ATOM 1998 C CA . VAL A 1 248 ? -14.045 -16.055 20.250 1.00 78.81 248 VAL A CA 1
ATOM 1999 C C . VAL A 1 248 ? -12.550 -15.930 19.923 1.00 78.81 248 VAL A C 1
ATOM 2001 O O . VAL A 1 248 ? -11.695 -16.196 20.776 1.00 78.81 248 VAL A O 1
ATOM 2004 N N . SER A 1 249 ? -12.230 -15.418 18.732 1.00 85.19 249 SER A N 1
ATOM 2005 C CA . SER A 1 249 ? -10.860 -15.204 18.247 1.00 85.19 249 SER A CA 1
ATOM 2006 C C . SER A 1 249 ? -10.183 -13.982 18.889 1.00 85.19 249 SER A C 1
ATOM 2008 O O . SER A 1 249 ? -8.971 -13.823 18.781 1.00 85.19 249 SER A O 1
ATOM 2010 N N . GLY A 1 250 ? -10.940 -13.121 19.584 1.00 75.75 250 GLY A N 1
ATOM 2011 C CA . GLY A 1 250 ? -10.435 -11.919 20.260 1.00 75.75 250 GLY A CA 1
ATOM 2012 C C . GLY A 1 250 ? -9.897 -12.150 21.679 1.00 75.75 250 GLY A C 1
ATOM 2013 O O . GLY A 1 250 ? -9.276 -11.258 22.254 1.00 75.75 250 GLY A O 1
ATOM 2014 N N . SER A 1 251 ? -10.088 -13.343 22.248 1.00 83.19 251 SER A N 1
ATOM 2015 C CA . SER A 1 251 ? -9.807 -13.653 23.664 1.00 83.19 251 SER A CA 1
ATOM 2016 C C . SER A 1 251 ? -8.343 -13.489 24.106 1.00 83.19 251 SER A C 1
ATOM 2018 O O . SER A 1 251 ? -8.078 -13.318 25.295 1.00 83.19 251 SER A O 1
ATOM 2020 N N . ARG A 1 252 ? -7.381 -13.523 23.173 1.00 91.31 252 ARG A N 1
ATOM 2021 C CA . ARG A 1 252 ? -5.935 -13.386 23.452 1.00 91.31 252 ARG A CA 1
ATOM 2022 C C . ARG A 1 252 ? -5.387 -11.974 23.204 1.00 91.31 252 ARG A C 1
ATOM 2024 O O . ARG A 1 252 ? -4.188 -11.752 23.370 1.00 91.31 252 ARG A O 1
ATOM 2031 N N . ILE A 1 253 ? -6.236 -11.034 22.790 1.00 97.44 253 ILE A N 1
ATOM 2032 C CA . ILE A 1 253 ? -5.834 -9.673 22.427 1.00 97.44 253 ILE A CA 1
ATOM 2033 C C . ILE A 1 253 ? -5.717 -8.803 23.682 1.00 97.44 253 ILE A C 1
ATOM 2035 O O . ILE A 1 253 ? -6.656 -8.697 24.471 1.00 97.44 253 ILE A O 1
ATOM 2039 N N . GLN A 1 254 ? -4.595 -8.095 23.836 1.00 98.25 254 GLN A N 1
ATOM 2040 C CA . GLN A 1 254 ? -4.479 -7.031 24.831 1.00 98.25 254 GLN A CA 1
ATOM 2041 C C . GLN A 1 254 ? -5.108 -5.744 24.288 1.00 98.25 254 GLN A C 1
ATOM 2043 O O . GLN A 1 254 ? -4.496 -5.017 23.503 1.00 98.25 254 GLN A O 1
ATOM 2048 N N . ILE A 1 255 ? -6.343 -5.463 24.709 1.00 98.56 255 ILE A N 1
ATOM 2049 C CA . ILE A 1 255 ? -7.009 -4.183 24.445 1.00 98.56 255 ILE A CA 1
ATOM 2050 C C . ILE A 1 255 ? -6.435 -3.144 25.410 1.00 98.56 255 ILE A C 1
ATOM 2052 O O . ILE A 1 255 ? -6.528 -3.304 26.628 1.00 98.56 255 ILE A O 1
ATOM 2056 N N . LYS A 1 256 ? -5.826 -2.088 24.873 1.00 98.69 256 LYS A N 1
ATOM 2057 C CA . LYS A 1 256 ? -5.094 -1.085 25.651 1.00 98.69 256 LYS A CA 1
ATOM 2058 C C . LYS A 1 256 ? -5.564 0.319 25.299 1.00 98.69 256 LYS A C 1
ATOM 2060 O O . LYS A 1 256 ? -5.625 0.685 24.127 1.00 98.69 256 LYS A O 1
ATOM 2065 N N . GLU A 1 257 ? -5.821 1.126 26.323 1.00 98.81 257 GLU A N 1
ATOM 2066 C CA . GLU A 1 257 ? -6.091 2.552 26.145 1.00 98.81 257 GLU A CA 1
ATOM 2067 C C . GLU A 1 257 ? -4.863 3.246 25.556 1.00 98.81 257 GLU A C 1
ATOM 2069 O O . GLU A 1 257 ? -3.744 3.027 26.025 1.00 98.81 257 GLU A O 1
ATOM 2074 N N . ILE A 1 258 ? -5.042 4.135 24.581 1.00 98.81 258 ILE A N 1
ATOM 2075 C CA . ILE A 1 258 ? -3.935 4.884 23.967 1.00 98.81 258 ILE A CA 1
ATOM 2076 C C . ILE A 1 258 ? -3.205 5.786 24.982 1.00 98.81 258 ILE A C 1
ATOM 2078 O O . ILE A 1 258 ? -2.068 6.216 24.778 1.00 98.81 258 ILE A O 1
ATOM 2082 N N . THR A 1 259 ? -3.866 6.097 26.096 1.00 98.69 259 THR A N 1
ATOM 2083 C CA . THR A 1 259 ? -3.324 6.867 27.217 1.00 98.69 259 THR A CA 1
ATOM 2084 C C . THR A 1 259 ? -2.434 6.043 28.147 1.00 98.69 259 THR A C 1
ATOM 2086 O O . THR A 1 259 ? -1.759 6.642 28.981 1.00 98.69 259 THR A O 1
ATOM 2089 N N . SER A 1 260 ? -2.376 4.716 27.979 1.00 98.62 260 SER A N 1
ATOM 2090 C CA . SER A 1 260 ? -1.548 3.817 28.790 1.00 98.62 260 SER A CA 1
ATOM 2091 C C . SER A 1 260 ? -0.058 4.211 28.751 1.00 98.62 260 SER A C 1
ATOM 2093 O O . SER A 1 260 ? 0.418 4.720 27.726 1.00 98.62 260 SER A O 1
ATOM 2095 N N . PRO A 1 261 ? 0.713 3.962 29.829 1.00 98.62 261 PRO A N 1
ATOM 2096 C CA . PRO A 1 261 ? 2.131 4.321 29.894 1.00 98.62 261 PRO A CA 1
ATOM 2097 C C . PRO A 1 261 ? 2.965 3.659 28.789 1.00 98.62 261 PRO A C 1
ATOM 2099 O O . PRO A 1 261 ? 3.905 4.275 28.287 1.00 98.62 261 PRO A O 1
ATOM 2102 N N . GLU A 1 262 ? 2.582 2.465 28.332 1.00 98.75 262 GLU A N 1
ATOM 2103 C CA . GLU A 1 262 ? 3.229 1.750 27.226 1.00 98.75 262 GLU A CA 1
ATOM 2104 C C . GLU A 1 262 ? 3.153 2.505 25.889 1.00 98.75 262 GLU A C 1
ATOM 2106 O O . GLU A 1 262 ? 3.948 2.254 24.989 1.00 98.75 262 GLU A O 1
ATOM 2111 N N . PHE A 1 263 ? 2.232 3.462 25.753 1.00 98.81 263 PHE A N 1
ATOM 2112 C CA . PHE A 1 263 ? 2.042 4.265 24.543 1.00 98.81 263 PHE A CA 1
ATOM 2113 C C . PHE A 1 263 ? 2.386 5.747 24.734 1.00 98.81 263 PHE A C 1
ATOM 2115 O O . PHE A 1 263 ? 2.019 6.595 23.917 1.00 98.81 263 PHE A O 1
ATOM 2122 N N . SER A 1 264 ? 3.086 6.080 25.819 1.00 97.88 264 SER A N 1
ATOM 2123 C CA . SER A 1 264 ? 3.462 7.457 26.157 1.00 97.88 264 SER A CA 1
ATOM 2124 C C . SER A 1 264 ? 4.599 8.021 25.297 1.00 97.88 264 SER A C 1
ATOM 2126 O O . SER A 1 264 ? 4.639 9.227 25.063 1.00 97.88 264 SER A O 1
ATOM 2128 N N . SER A 1 265 ? 5.503 7.171 24.799 1.00 98.75 265 SER A N 1
ATOM 2129 C CA . SER A 1 265 ? 6.679 7.577 24.021 1.00 98.75 265 SER A CA 1
ATOM 2130 C C . SER A 1 265 ? 7.061 6.539 22.962 1.00 98.75 265 SER A C 1
ATOM 2132 O O . SER A 1 265 ? 6.641 5.383 23.015 1.00 98.75 265 SER A O 1
ATOM 2134 N N . THR A 1 266 ? 7.896 6.925 21.991 1.00 98.81 266 THR A N 1
ATOM 2135 C CA . THR A 1 266 ? 8.420 6.011 20.955 1.00 98.81 266 THR A CA 1
ATOM 2136 C C . THR A 1 266 ? 9.159 4.816 21.548 1.00 98.81 266 THR A C 1
ATOM 2138 O O . THR A 1 266 ? 9.000 3.698 21.060 1.00 98.81 266 THR A O 1
ATOM 2141 N N . GLN A 1 267 ? 9.934 5.033 22.609 1.00 98.81 267 GLN A N 1
ATOM 2142 C CA . GLN A 1 267 ? 10.658 3.964 23.286 1.00 98.81 267 GLN A CA 1
ATOM 2143 C C . GLN A 1 267 ? 9.703 3.010 24.011 1.00 98.81 267 GLN A C 1
ATOM 2145 O O . GLN A 1 267 ? 9.764 1.809 23.758 1.00 98.81 267 GLN A O 1
ATOM 2150 N N . ALA A 1 268 ? 8.772 3.537 24.815 1.00 98.81 268 ALA A N 1
ATOM 2151 C CA . ALA A 1 268 ? 7.798 2.722 25.545 1.00 98.81 268 ALA A CA 1
ATOM 2152 C C . ALA A 1 268 ? 6.960 1.849 24.595 1.00 98.81 268 ALA A C 1
ATOM 2154 O O . ALA A 1 268 ? 6.781 0.656 24.847 1.00 98.81 268 ALA A O 1
ATOM 2155 N N . ARG A 1 269 ? 6.544 2.417 23.449 1.00 98.88 269 ARG A N 1
ATOM 2156 C CA . ARG A 1 269 ? 5.823 1.692 22.391 1.00 98.88 269 ARG A CA 1
ATOM 2157 C C . ARG A 1 269 ? 6.626 0.495 21.904 1.00 98.88 269 ARG A C 1
ATOM 2159 O O . ARG A 1 269 ? 6.124 -0.625 21.925 1.00 98.88 269 ARG A O 1
ATOM 2166 N N . LYS A 1 270 ? 7.880 0.710 21.500 1.00 98.81 270 LYS A N 1
ATOM 2167 C CA . LYS A 1 270 ? 8.750 -0.372 21.020 1.00 98.81 270 LYS A CA 1
ATOM 2168 C C . LYS A 1 270 ? 9.002 -1.426 22.088 1.00 98.81 270 LYS A C 1
ATOM 2170 O O . LYS A 1 270 ? 8.887 -2.608 21.794 1.00 98.81 270 LYS A O 1
ATOM 2175 N N . GLU A 1 271 ? 9.329 -1.023 23.311 1.00 98.81 271 GLU A N 1
ATOM 2176 C CA . GLU A 1 271 ? 9.613 -1.954 24.408 1.00 98.81 271 GLU A CA 1
ATOM 2177 C C . GLU A 1 271 ? 8.415 -2.846 24.732 1.00 98.81 271 GLU A C 1
ATOM 2179 O O . GLU A 1 271 ? 8.578 -4.053 24.900 1.00 98.81 271 GLU A O 1
ATOM 2184 N N . TYR A 1 272 ? 7.209 -2.279 24.785 1.00 98.88 272 TYR A N 1
ATOM 2185 C CA . TYR A 1 272 ? 5.991 -3.047 25.017 1.00 98.88 272 TYR A CA 1
ATOM 2186 C C . TYR A 1 272 ? 5.672 -3.981 23.847 1.00 98.88 272 TYR A C 1
ATOM 2188 O O . TYR A 1 272 ? 5.485 -5.181 24.048 1.00 98.88 272 TYR A O 1
ATOM 2196 N N . LEU A 1 273 ? 5.671 -3.461 22.617 1.00 98.88 273 LEU A N 1
ATOM 2197 C CA . LEU A 1 273 ? 5.340 -4.252 21.433 1.00 98.88 273 LEU A CA 1
ATOM 2198 C C . LEU A 1 273 ? 6.361 -5.369 21.190 1.00 98.88 273 LEU A C 1
ATOM 2200 O O . LEU A 1 273 ? 5.974 -6.484 20.855 1.00 98.88 273 LEU A O 1
ATOM 2204 N N . ASN A 1 274 ? 7.650 -5.129 21.437 1.00 98.81 274 ASN A N 1
ATOM 2205 C CA . ASN A 1 274 ? 8.707 -6.132 21.277 1.00 98.81 274 ASN A CA 1
ATOM 2206 C C . ASN A 1 274 ? 8.541 -7.359 22.178 1.00 98.81 274 ASN A C 1
ATOM 2208 O O . ASN A 1 274 ? 9.024 -8.427 21.806 1.00 98.81 274 ASN A O 1
ATOM 2212 N N . LYS A 1 275 ? 7.868 -7.223 23.329 1.00 98.62 275 LYS A N 1
ATOM 2213 C CA . LYS A 1 275 ? 7.563 -8.350 24.227 1.00 98.62 275 LYS A CA 1
ATOM 2214 C C . LYS A 1 275 ? 6.502 -9.287 23.649 1.00 98.62 275 LYS A C 1
ATOM 2216 O O . LYS A 1 275 ? 6.476 -10.459 24.001 1.00 98.62 275 LYS A O 1
ATOM 2221 N N . LEU A 1 276 ? 5.619 -8.765 22.798 1.00 98.69 276 LEU A N 1
ATOM 2222 C CA . LEU A 1 276 ? 4.464 -9.489 22.258 1.00 98.69 276 LEU A CA 1
ATOM 2223 C C . LEU A 1 276 ? 4.677 -9.935 20.810 1.00 98.69 276 LEU A C 1
ATOM 2225 O O . LEU A 1 276 ? 4.151 -10.964 20.394 1.00 98.69 276 LEU A O 1
ATOM 2229 N N . TYR A 1 277 ? 5.460 -9.168 20.057 1.00 98.75 277 TYR A N 1
ATOM 2230 C CA . TYR A 1 277 ? 5.771 -9.412 18.658 1.00 98.75 277 TYR A CA 1
ATOM 2231 C C . TYR A 1 277 ? 7.258 -9.757 18.527 1.00 98.75 277 TYR A C 1
ATOM 2233 O O . TYR A 1 277 ? 8.114 -8.861 18.616 1.00 98.75 277 TYR A O 1
ATOM 2241 N N . PRO A 1 278 ? 7.604 -11.043 18.354 1.00 98.56 278 PRO A N 1
ATOM 2242 C CA . PRO A 1 278 ? 8.993 -11.463 18.248 1.00 98.56 278 PRO A CA 1
ATOM 2243 C C . PRO A 1 278 ? 9.639 -10.882 16.989 1.00 98.56 278 PRO A C 1
ATOM 2245 O O . PRO A 1 278 ? 8.982 -10.664 15.973 1.00 98.56 278 PRO A O 1
ATOM 2248 N N . MET A 1 279 ? 10.946 -10.636 17.053 1.00 98.56 279 MET A N 1
ATOM 2249 C CA . MET A 1 279 ? 11.719 -10.346 15.848 1.00 98.56 279 MET A CA 1
ATOM 2250 C C . MET A 1 279 ? 11.765 -11.619 14.998 1.00 98.56 279 MET A C 1
ATOM 2252 O O . MET A 1 279 ? 12.164 -12.669 15.496 1.00 98.56 279 MET A O 1
ATOM 2256 N N . ASN A 1 280 ? 11.326 -11.540 13.746 1.00 98.31 280 ASN A N 1
ATOM 2257 C CA . ASN A 1 280 ? 11.186 -12.694 12.852 1.00 98.31 280 ASN A CA 1
ATOM 2258 C C . ASN A 1 280 ? 12.021 -12.584 11.565 1.00 98.31 280 ASN A C 1
ATOM 2260 O O . ASN A 1 280 ? 11.975 -13.497 10.742 1.00 98.31 280 ASN A O 1
ATOM 2264 N N . TYR A 1 281 ? 12.780 -11.498 11.404 1.00 98.81 281 TYR A N 1
ATOM 2265 C CA . TYR A 1 281 ? 13.774 -11.298 10.352 1.00 98.81 281 TYR A CA 1
ATOM 2266 C C . TYR A 1 281 ? 14.850 -10.297 10.800 1.00 98.81 281 TYR A C 1
ATOM 2268 O O . TYR A 1 281 ? 14.697 -9.641 11.833 1.00 98.81 281 TYR A O 1
ATOM 2276 N N . GLU A 1 282 ? 15.923 -10.178 10.019 1.00 98.81 282 GLU A N 1
ATOM 2277 C CA . GLU A 1 282 ? 17.016 -9.221 10.235 1.00 98.81 282 GLU A CA 1
ATOM 2278 C C . GLU A 1 282 ? 17.177 -8.287 9.021 1.00 98.81 282 GLU A C 1
ATOM 2280 O O . GLU A 1 282 ? 16.829 -8.658 7.899 1.00 98.81 282 GLU A O 1
ATOM 2285 N N . GLY A 1 283 ? 17.751 -7.100 9.236 1.00 98.56 283 GLY A N 1
ATOM 2286 C CA . GLY A 1 283 ? 18.064 -6.116 8.190 1.00 98.56 283 GLY A CA 1
ATOM 2287 C C . GLY A 1 283 ? 17.184 -4.862 8.209 1.00 98.56 283 GLY A C 1
ATOM 2288 O O . GLY A 1 283 ? 16.067 -4.869 8.725 1.00 98.56 283 GLY A O 1
ATOM 2289 N N . ASP A 1 284 ? 17.714 -3.770 7.652 1.00 98.81 284 ASP A N 1
ATOM 2290 C CA . ASP A 1 284 ? 17.009 -2.491 7.489 1.00 98.81 284 ASP A CA 1
ATOM 2291 C C . ASP A 1 284 ? 16.203 -2.496 6.182 1.00 98.81 284 ASP A C 1
ATOM 2293 O O . ASP A 1 284 ? 16.575 -1.872 5.187 1.00 98.81 284 ASP A O 1
ATOM 2297 N N . ILE A 1 285 ? 15.123 -3.274 6.181 1.00 98.94 285 ILE A N 1
ATOM 2298 C CA . ILE A 1 285 ? 14.176 -3.424 5.074 1.00 98.94 285 ILE A CA 1
ATOM 2299 C C . ILE A 1 285 ? 12.788 -3.742 5.640 1.00 98.94 285 ILE A C 1
ATOM 2301 O O . ILE A 1 285 ? 12.664 -4.309 6.735 1.00 98.94 285 ILE A O 1
ATOM 2305 N N . PHE A 1 286 ? 11.726 -3.426 4.897 1.00 98.94 286 PHE A N 1
ATOM 2306 C CA . PHE A 1 286 ? 10.415 -3.943 5.260 1.00 98.94 286 PHE A CA 1
ATOM 2307 C C . PHE A 1 286 ? 10.331 -5.427 4.908 1.00 98.94 286 PHE A C 1
ATOM 2309 O O . PHE A 1 286 ? 10.560 -5.806 3.761 1.00 98.94 286 PHE A O 1
ATOM 2316 N N . ALA A 1 287 ? 9.929 -6.253 5.874 1.00 98.94 287 ALA A N 1
ATOM 2317 C CA . ALA A 1 287 ? 9.478 -7.610 5.610 1.00 98.94 287 ALA A CA 1
ATOM 2318 C C . ALA A 1 287 ? 8.319 -8.005 6.537 1.00 98.94 287 ALA A C 1
ATOM 2320 O O . ALA A 1 287 ? 8.343 -7.717 7.737 1.00 98.94 287 ALA A O 1
ATOM 2321 N N . GLN A 1 288 ? 7.322 -8.703 5.992 1.00 98.88 288 GLN A N 1
ATOM 2322 C CA . GLN A 1 288 ? 6.226 -9.322 6.739 1.00 98.88 288 GLN A CA 1
ATOM 2323 C C . GLN A 1 288 ? 6.012 -10.758 6.255 1.00 98.88 288 GLN A C 1
ATOM 2325 O O . GLN A 1 288 ? 6.026 -11.029 5.055 1.00 98.88 288 GLN A O 1
ATOM 2330 N N . LYS A 1 289 ? 5.795 -11.687 7.190 1.00 98.75 289 LYS A N 1
ATOM 2331 C CA . LYS A 1 289 ? 5.503 -13.089 6.877 1.00 98.75 289 LYS A CA 1
ATOM 2332 C C . LYS A 1 289 ? 4.009 -13.368 7.019 1.00 98.75 289 LYS A C 1
ATOM 2334 O O . LYS A 1 289 ? 3.419 -12.980 8.025 1.00 98.75 289 LYS A O 1
ATOM 2339 N N . LEU A 1 290 ? 3.428 -14.072 6.052 1.00 98.44 290 LEU A N 1
ATOM 2340 C CA . LEU A 1 290 ? 2.085 -14.645 6.131 1.00 98.44 290 LEU A CA 1
ATOM 2341 C C . LEU A 1 290 ? 2.168 -16.093 5.643 1.00 98.44 290 LEU A C 1
ATOM 2343 O O . LEU A 1 290 ? 2.504 -16.349 4.490 1.00 98.44 290 LEU A O 1
ATOM 2347 N N . ASP A 1 291 ? 1.911 -17.038 6.543 1.00 96.62 291 ASP A N 1
ATOM 2348 C CA . ASP A 1 291 ? 2.038 -18.477 6.290 1.00 96.62 291 ASP A CA 1
ATOM 2349 C C . ASP A 1 291 ? 3.442 -18.859 5.760 1.00 96.62 291 ASP A C 1
ATOM 2351 O O . ASP A 1 291 ? 4.467 -18.594 6.400 1.00 96.62 291 ASP A O 1
ATOM 2355 N N . ASN A 1 292 ? 3.502 -19.476 4.581 1.00 98.25 292 ASN A N 1
ATOM 2356 C CA . ASN A 1 292 ? 4.704 -19.865 3.847 1.00 98.25 292 ASN A CA 1
ATOM 2357 C C . ASN A 1 292 ? 5.250 -18.752 2.932 1.00 98.25 292 ASN A C 1
ATOM 2359 O O . ASN A 1 292 ? 6.079 -19.052 2.073 1.00 98.25 292 ASN A O 1
ATOM 2363 N N . ARG A 1 293 ? 4.813 -17.494 3.094 1.00 98.88 293 ARG A N 1
ATOM 2364 C CA . ARG A 1 293 ? 5.167 -16.370 2.214 1.00 98.88 293 ARG A CA 1
ATOM 2365 C C . ARG A 1 293 ? 5.861 -15.240 2.964 1.00 98.88 293 ARG A C 1
ATOM 2367 O O . ARG A 1 293 ? 5.403 -14.815 4.025 1.00 98.88 293 ARG A O 1
ATOM 2374 N N . TRP A 1 294 ? 6.943 -14.732 2.387 1.00 98.94 294 TRP A N 1
ATOM 2375 C CA . TRP A 1 294 ? 7.584 -13.482 2.790 1.00 98.94 294 TRP A CA 1
ATOM 2376 C C . TRP A 1 294 ? 7.254 -12.383 1.787 1.00 98.94 294 TRP A C 1
ATOM 2378 O O . TRP A 1 294 ? 7.486 -12.544 0.593 1.00 98.94 294 TRP A O 1
ATOM 2388 N N . PHE A 1 295 ? 6.753 -11.263 2.295 1.00 98.94 295 PHE A N 1
ATOM 2389 C CA . PHE A 1 295 ? 6.490 -10.038 1.550 1.00 98.94 295 PHE A CA 1
ATOM 2390 C C . PHE A 1 295 ? 7.541 -9.023 1.954 1.00 98.94 295 PHE A C 1
ATOM 2392 O O . PHE A 1 295 ? 7.715 -8.770 3.146 1.00 98.94 295 PHE A O 1
ATOM 2399 N N . VAL A 1 296 ? 8.260 -8.479 0.983 1.00 99.00 296 VAL A N 1
ATOM 2400 C CA . VAL A 1 296 ? 9.448 -7.659 1.224 1.00 99.00 296 VAL A CA 1
ATOM 2401 C C . VAL A 1 296 ? 9.405 -6.462 0.299 1.00 99.00 296 VAL A C 1
ATOM 2403 O O . VAL A 1 296 ? 9.069 -6.631 -0.869 1.00 99.00 296 VAL A O 1
ATOM 2406 N N . TYR A 1 297 ? 9.774 -5.281 0.782 1.00 98.94 297 TYR A N 1
ATOM 2407 C CA . TYR A 1 297 ? 10.012 -4.137 -0.093 1.00 98.94 297 TYR A CA 1
ATOM 2408 C C . TYR A 1 297 ? 11.049 -3.174 0.485 1.00 98.94 297 TYR A C 1
ATOM 2410 O O . TYR A 1 297 ? 11.300 -3.154 1.694 1.00 98.94 297 TYR A O 1
ATOM 2418 N N . ASN A 1 298 ? 11.657 -2.367 -0.384 1.00 98.94 298 ASN A N 1
ATOM 2419 C CA . ASN A 1 298 ? 12.519 -1.265 0.039 1.00 98.94 298 ASN A CA 1
ATOM 2420 C C . ASN A 1 298 ? 11.661 -0.039 0.381 1.00 98.94 298 ASN A C 1
ATOM 2422 O O . ASN A 1 298 ? 10.943 0.465 -0.473 1.00 98.94 298 ASN A O 1
ATOM 2426 N N . TYR A 1 299 ? 11.738 0.454 1.618 1.00 98.88 299 TYR A N 1
ATOM 2427 C CA . TYR A 1 299 ? 10.809 1.471 2.124 1.00 98.88 299 TYR A CA 1
ATOM 2428 C C . TYR A 1 299 ? 11.196 2.923 1.785 1.00 98.88 299 TYR A C 1
ATOM 2430 O O . TYR A 1 299 ? 10.529 3.860 2.234 1.00 98.88 299 TYR A O 1
ATOM 2438 N N . LYS A 1 300 ? 12.291 3.158 1.048 1.00 98.88 300 LYS A N 1
ATOM 2439 C CA . LYS A 1 300 ? 12.728 4.520 0.705 1.00 98.88 300 LYS A CA 1
ATOM 2440 C C . LYS A 1 300 ? 11.797 5.148 -0.331 1.00 98.88 300 LYS A C 1
ATOM 2442 O O . LYS A 1 300 ? 11.638 4.625 -1.425 1.00 98.88 300 LYS A O 1
ATOM 2447 N N . VAL A 1 301 ? 11.261 6.323 0.006 1.00 98.81 301 VAL A N 1
ATOM 2448 C CA . VAL A 1 301 ? 10.276 7.047 -0.816 1.00 98.81 301 VAL A CA 1
ATOM 2449 C C . VAL A 1 301 ? 10.930 7.884 -1.916 1.00 98.81 301 VAL A C 1
ATOM 2451 O O . VAL A 1 301 ? 10.433 7.955 -3.031 1.00 98.81 301 VAL A O 1
ATOM 2454 N N . ASN A 1 302 ? 12.004 8.613 -1.601 1.00 98.81 302 ASN A N 1
ATOM 2455 C CA . ASN A 1 302 ? 12.655 9.505 -2.570 1.00 98.81 302 ASN A CA 1
ATOM 2456 C C . ASN A 1 302 ? 14.169 9.593 -2.340 1.00 98.81 302 ASN A C 1
ATOM 2458 O O . ASN A 1 302 ? 14.803 10.598 -2.655 1.00 98.81 302 ASN A O 1
ATOM 2462 N N . GLU A 1 303 ? 14.758 8.528 -1.795 1.00 98.75 303 GLU A N 1
ATOM 2463 C CA . GLU A 1 303 ? 16.198 8.382 -1.594 1.00 98.75 303 GLU A CA 1
ATOM 2464 C C . GLU A 1 303 ? 16.696 7.162 -2.366 1.00 98.75 303 GLU A C 1
ATOM 2466 O O . GLU A 1 303 ? 16.146 6.074 -2.216 1.00 98.75 303 GLU A O 1
ATOM 2471 N N . ASN A 1 304 ? 17.750 7.320 -3.172 1.00 98.69 304 ASN A N 1
ATOM 2472 C CA . ASN A 1 304 ? 18.286 6.229 -3.988 1.00 98.69 304 ASN A CA 1
ATOM 2473 C C . ASN A 1 304 ? 19.223 5.313 -3.178 1.00 98.69 304 ASN A C 1
ATOM 2475 O O . ASN A 1 304 ? 20.433 5.293 -3.401 1.00 98.69 304 ASN A O 1
ATOM 2479 N N . VAL A 1 305 ? 18.673 4.611 -2.182 1.00 98.81 305 VAL A N 1
ATOM 2480 C CA . VAL A 1 305 ? 19.440 3.796 -1.228 1.00 98.81 305 VAL A CA 1
ATOM 2481 C C . VAL A 1 305 ? 18.946 2.354 -1.236 1.00 98.81 305 VAL A C 1
ATOM 2483 O O . VAL A 1 305 ? 17.767 2.085 -1.016 1.00 98.81 305 VAL A O 1
ATOM 2486 N N . LYS A 1 306 ? 19.865 1.415 -1.468 1.00 98.88 306 LYS A N 1
ATOM 2487 C CA . LYS A 1 306 ? 19.591 -0.024 -1.398 1.00 98.88 306 LYS A CA 1
ATOM 2488 C C . LYS A 1 306 ? 19.347 -0.482 0.034 1.00 98.88 306 LYS A C 1
ATOM 2490 O O . LYS A 1 306 ? 19.936 0.052 0.970 1.00 98.88 306 LYS A O 1
ATOM 2495 N N . GLN A 1 307 ? 18.530 -1.514 0.178 1.00 98.94 307 GLN A N 1
ATOM 2496 C CA . GLN A 1 307 ? 18.220 -2.152 1.450 1.00 98.94 307 GLN A CA 1
ATOM 2497 C C . GLN A 1 307 ? 18.440 -3.651 1.364 1.00 98.94 307 GLN A C 1
ATOM 2499 O O . GLN A 1 307 ? 18.298 -4.250 0.297 1.00 98.94 307 GLN A O 1
ATOM 2504 N N . THR A 1 308 ? 18.812 -4.247 2.492 1.00 98.94 308 THR A N 1
ATOM 2505 C CA . THR A 1 308 ? 19.071 -5.683 2.591 1.00 98.94 308 THR A CA 1
ATOM 2506 C C . THR A 1 308 ? 18.335 -6.276 3.776 1.00 98.94 308 THR A C 1
ATOM 2508 O O . THR A 1 308 ? 18.143 -5.609 4.796 1.00 98.94 308 THR A O 1
ATOM 2511 N N . GLY A 1 309 ? 17.935 -7.536 3.644 1.00 98.81 309 GLY A N 1
ATOM 2512 C CA . GLY A 1 309 ? 17.333 -8.285 4.738 1.00 98.81 309 GLY A CA 1
ATOM 2513 C C . GLY A 1 309 ? 17.586 -9.772 4.631 1.00 98.81 309 GLY A C 1
ATOM 2514 O O . GLY A 1 309 ? 17.790 -10.292 3.536 1.00 98.81 309 GLY A O 1
ATOM 2515 N N . LYS A 1 310 ? 17.554 -10.431 5.787 1.00 98.88 310 LYS A N 1
ATOM 2516 C CA . LYS A 1 310 ? 17.727 -11.871 5.958 1.00 98.88 310 LYS A CA 1
ATOM 2517 C C . LYS A 1 310 ? 16.442 -12.484 6.497 1.00 98.88 310 LYS A C 1
ATOM 2519 O O . LYS A 1 310 ? 15.966 -12.138 7.580 1.00 98.88 310 LYS A O 1
ATOM 2524 N N . LEU A 1 311 ? 15.900 -13.417 5.728 1.00 98.81 311 LEU A N 1
ATOM 2525 C CA . LEU A 1 311 ? 14.597 -14.045 5.909 1.00 98.81 311 LEU A CA 1
ATOM 2526 C C . LEU A 1 311 ? 14.774 -15.553 6.089 1.00 98.81 311 LEU A C 1
ATOM 2528 O O . LEU A 1 311 ? 15.762 -16.134 5.636 1.00 98.81 311 LEU A O 1
ATOM 2532 N N . LYS A 1 312 ? 13.809 -16.207 6.746 1.00 98.62 312 LYS A N 1
ATOM 2533 C CA . LYS A 1 312 ? 13.854 -17.661 6.970 1.00 98.62 312 LYS A CA 1
ATOM 2534 C C . LYS A 1 312 ? 12.548 -18.376 6.634 1.00 98.62 312 LYS A C 1
ATOM 2536 O O . LYS A 1 312 ? 11.456 -17.967 7.057 1.00 98.62 312 LYS A O 1
ATOM 2541 N N . PHE A 1 313 ? 12.683 -19.509 5.951 1.00 98.25 313 PHE A N 1
ATOM 2542 C CA . PHE A 1 313 ? 11.663 -20.548 5.820 1.00 98.25 313 PHE A CA 1
ATOM 2543 C C . PHE A 1 313 ? 12.156 -21.795 6.561 1.00 98.25 313 PHE A C 1
ATOM 2545 O O . PHE A 1 313 ? 12.830 -22.651 5.993 1.00 98.25 313 PHE A O 1
ATOM 2552 N N . ASN A 1 314 ? 11.846 -21.881 7.857 1.00 95.31 314 ASN A N 1
ATOM 2553 C CA . ASN A 1 314 ? 12.430 -22.864 8.774 1.00 95.31 314 ASN A CA 1
ATOM 2554 C C . ASN A 1 314 ? 13.968 -22.763 8.772 1.00 95.31 314 ASN A C 1
ATOM 2556 O O . ASN A 1 314 ? 14.500 -21.735 9.190 1.00 95.31 314 ASN A O 1
ATOM 2560 N N . SER A 1 315 ? 14.673 -23.796 8.309 1.00 95.56 315 SER A N 1
ATOM 2561 C CA . SER A 1 315 ? 16.136 -23.818 8.199 1.00 95.56 315 SER A CA 1
ATOM 2562 C C . SER A 1 315 ? 16.680 -23.148 6.933 1.00 95.56 315 SER A C 1
ATOM 2564 O O . SER A 1 315 ? 17.853 -22.787 6.924 1.00 95.56 315 SER A O 1
ATOM 2566 N N . LEU A 1 316 ? 15.862 -22.962 5.888 1.00 98.31 316 LEU A N 1
ATOM 2567 C CA . LEU A 1 316 ? 16.274 -22.284 4.655 1.00 98.31 316 LEU A CA 1
ATOM 2568 C C . LEU A 1 316 ? 16.427 -20.785 4.925 1.00 98.31 316 LEU A C 1
ATOM 2570 O O . LEU A 1 316 ? 15.462 -20.124 5.326 1.00 98.31 316 LEU A O 1
ATOM 2574 N N . GLU A 1 317 ? 17.620 -20.248 4.677 1.00 98.75 317 GLU A N 1
ATOM 2575 C CA . GLU A 1 317 ? 17.887 -18.812 4.772 1.00 98.75 317 GLU A CA 1
ATOM 2576 C C . GLU A 1 317 ? 17.815 -18.165 3.389 1.00 98.75 317 GLU A C 1
ATOM 2578 O O . GLU A 1 317 ? 18.317 -18.724 2.413 1.00 98.75 317 GLU A O 1
ATOM 2583 N N . MET A 1 318 ? 17.217 -16.979 3.320 1.00 98.88 318 MET A N 1
ATOM 2584 C CA . MET A 1 318 ? 17.122 -16.169 2.111 1.00 98.88 318 MET A CA 1
ATOM 2585 C C . MET A 1 318 ? 17.516 -14.728 2.428 1.00 98.88 318 MET A C 1
ATOM 2587 O O . MET A 1 318 ? 16.789 -14.045 3.149 1.00 98.88 318 MET A O 1
ATOM 2591 N N . ASP A 1 319 ? 18.632 -14.258 1.874 1.00 98.88 319 ASP A N 1
ATOM 2592 C CA . ASP A 1 319 ? 18.976 -12.835 1.897 1.00 98.88 319 ASP A CA 1
ATOM 2593 C C . ASP A 1 319 ? 18.516 -12.162 0.609 1.00 98.88 319 ASP A C 1
ATOM 2595 O O . ASP A 1 319 ? 18.574 -12.762 -0.467 1.00 98.88 319 ASP A O 1
ATOM 2599 N N . VAL A 1 320 ? 18.118 -10.897 0.701 1.00 98.94 320 VAL A N 1
ATOM 2600 C CA . VAL A 1 320 ? 17.751 -10.080 -0.460 1.00 98.94 320 VAL A CA 1
ATOM 2601 C C . VAL A 1 320 ? 18.436 -8.714 -0.425 1.00 98.94 320 VAL A C 1
ATOM 2603 O O . VAL A 1 320 ? 18.685 -8.175 0.651 1.00 98.94 320 VAL A O 1
ATOM 2606 N N . GLU A 1 321 ? 18.725 -8.150 -1.600 1.00 98.94 321 GLU A N 1
ATOM 2607 C CA . GLU A 1 321 ? 19.205 -6.768 -1.797 1.00 98.94 321 GLU A CA 1
ATOM 2608 C C . GLU A 1 321 ? 18.283 -6.065 -2.799 1.00 98.94 321 GLU A C 1
ATOM 2610 O O . GLU A 1 321 ? 18.236 -6.456 -3.970 1.00 98.94 321 GLU A O 1
ATOM 2615 N N . PHE A 1 322 ? 17.543 -5.052 -2.342 1.00 98.94 322 PHE A N 1
ATOM 2616 C CA . PHE A 1 322 ? 16.544 -4.322 -3.127 1.00 98.94 322 PHE A CA 1
ATOM 2617 C C . PHE A 1 322 ? 16.924 -2.848 -3.278 1.00 98.94 322 PHE A C 1
ATOM 2619 O O . PHE A 1 322 ? 17.223 -2.159 -2.300 1.00 98.94 322 PHE A O 1
ATOM 2626 N N . GLU A 1 323 ? 16.839 -2.330 -4.500 1.00 98.94 323 GLU A N 1
ATOM 2627 C CA . GLU A 1 323 ? 16.767 -0.886 -4.736 1.00 98.94 323 GLU A CA 1
ATOM 2628 C C . GLU A 1 323 ? 15.391 -0.312 -4.348 1.00 98.94 323 GLU A C 1
ATOM 2630 O O . GLU A 1 323 ? 14.426 -1.071 -4.260 1.00 98.94 323 GLU A O 1
ATOM 2635 N N . PRO A 1 324 ? 15.259 1.016 -4.161 1.00 98.94 324 PRO A N 1
ATOM 2636 C CA . PRO A 1 324 ? 13.970 1.652 -3.885 1.00 98.94 324 PRO A CA 1
ATOM 2637 C C . PRO A 1 324 ? 12.911 1.346 -4.942 1.00 98.94 324 PRO A C 1
ATOM 2639 O O . PRO A 1 324 ? 13.242 1.234 -6.136 1.00 98.94 324 PRO A O 1
ATOM 2642 N N . HIS A 1 325 ? 11.651 1.327 -4.503 1.00 98.94 325 HIS A N 1
ATOM 2643 C CA . HIS A 1 325 ? 10.473 1.021 -5.320 1.00 98.94 325 HIS A CA 1
ATOM 2644 C C . HIS A 1 325 ? 10.588 -0.384 -5.927 1.00 98.94 325 HIS A C 1
ATOM 2646 O O . HIS A 1 325 ? 10.626 -0.568 -7.149 1.00 98.94 325 HIS A O 1
ATOM 2652 N N . THR A 1 326 ? 10.754 -1.364 -5.045 1.00 99.00 326 THR A N 1
ATOM 2653 C CA . THR A 1 326 ? 10.898 -2.780 -5.374 1.00 99.00 326 THR A CA 1
ATOM 2654 C C . THR A 1 326 ? 10.211 -3.580 -4.287 1.00 99.00 326 THR A C 1
ATOM 2656 O O . THR A 1 326 ? 10.656 -3.543 -3.137 1.00 99.00 326 THR A O 1
ATOM 2659 N N . TYR A 1 327 ? 9.200 -4.361 -4.661 1.00 99.00 327 TYR A N 1
ATOM 2660 C CA . TYR A 1 327 ? 8.588 -5.345 -3.777 1.00 99.00 327 TYR A CA 1
ATOM 2661 C C . TYR A 1 327 ? 8.719 -6.759 -4.335 1.00 99.00 327 TYR A C 1
ATOM 2663 O O . TYR A 1 327 ? 8.763 -6.973 -5.545 1.00 99.00 327 TYR A O 1
ATOM 2671 N N . GLY A 1 328 ? 8.784 -7.733 -3.433 1.00 98.94 328 GLY A N 1
ATOM 2672 C CA . GLY A 1 328 ? 8.858 -9.147 -3.756 1.00 98.94 328 GLY A CA 1
ATOM 2673 C C . GLY A 1 328 ? 7.997 -9.989 -2.824 1.00 98.94 328 GLY A C 1
ATOM 2674 O O . GLY A 1 328 ? 7.885 -9.706 -1.628 1.00 98.94 328 GLY A O 1
ATOM 2675 N N . ILE A 1 329 ? 7.401 -11.034 -3.386 1.00 98.94 329 ILE A N 1
ATOM 2676 C CA . ILE A 1 329 ? 6.654 -12.066 -2.680 1.00 98.94 329 ILE A CA 1
ATOM 2677 C C . ILE A 1 329 ? 7.363 -13.389 -2.932 1.00 98.94 329 ILE A C 1
ATOM 2679 O O . ILE A 1 329 ? 7.480 -13.847 -4.069 1.00 98.94 329 ILE A O 1
ATOM 2683 N N . PHE A 1 330 ? 7.837 -13.994 -1.854 1.00 98.94 330 PHE A N 1
ATOM 2684 C CA . PHE A 1 330 ? 8.608 -15.225 -1.882 1.00 98.94 330 PHE A CA 1
ATOM 2685 C C . PHE A 1 330 ? 7.823 -16.307 -1.160 1.00 98.94 330 PHE A C 1
ATOM 2687 O O . PHE A 1 330 ? 7.605 -16.207 0.047 1.00 98.94 330 PHE A O 1
ATOM 2694 N N . GLU A 1 331 ? 7.397 -17.335 -1.880 1.00 98.88 331 GLU A N 1
ATOM 2695 C CA . GLU A 1 331 ? 6.587 -18.418 -1.340 1.00 98.88 331 GLU A CA 1
ATOM 2696 C C . GLU A 1 331 ? 7.371 -19.725 -1.311 1.00 98.88 331 GLU A C 1
ATOM 2698 O O . GLU A 1 331 ? 7.829 -20.212 -2.345 1.00 98.88 331 GLU A O 1
ATOM 2703 N N . ARG A 1 332 ? 7.488 -20.339 -0.130 1.00 98.75 332 ARG A N 1
ATOM 2704 C CA . ARG A 1 332 ? 8.014 -21.701 -0.021 1.00 98.75 332 ARG A CA 1
ATOM 2705 C C . ARG A 1 332 ? 6.948 -22.688 -0.496 1.00 98.75 332 ARG A C 1
ATOM 2707 O O . ARG A 1 332 ? 5.963 -22.918 0.205 1.00 98.75 332 ARG A O 1
ATOM 2714 N N . ILE A 1 333 ? 7.190 -23.291 -1.654 1.00 98.56 333 ILE A N 1
ATOM 2715 C CA . ILE A 1 333 ? 6.378 -24.362 -2.247 1.00 98.56 333 ILE A CA 1
ATOM 2716 C C . ILE A 1 333 ? 7.036 -25.724 -2.002 1.00 98.56 333 ILE A C 1
ATOM 2718 O O . ILE A 1 333 ? 8.169 -25.786 -1.535 1.00 98.56 333 ILE A O 1
ATOM 2722 N N . SER A 1 334 ? 6.349 -26.831 -2.277 1.00 97.62 334 SER A N 1
ATOM 2723 C CA . SER A 1 334 ? 6.827 -28.184 -1.937 1.00 97.62 334 SER A CA 1
ATOM 2724 C C . SER A 1 334 ? 8.176 -28.541 -2.574 1.00 97.62 334 SER A C 1
ATOM 2726 O O . SER A 1 334 ? 9.042 -29.103 -1.908 1.00 97.62 334 SER A O 1
ATOM 2728 N N . ASN A 1 335 ? 8.379 -28.163 -3.833 1.00 97.19 335 ASN A N 1
ATOM 2729 C CA . ASN A 1 335 ? 9.572 -28.433 -4.639 1.00 97.19 335 ASN A CA 1
ATOM 2730 C C . ASN A 1 335 ? 10.582 -27.272 -4.686 1.00 97.19 335 ASN A C 1
ATOM 2732 O O . ASN A 1 335 ? 11.568 -27.378 -5.406 1.00 97.19 335 ASN A O 1
ATOM 2736 N N . GLY A 1 336 ? 10.362 -26.174 -3.952 1.00 98.50 336 GLY A N 1
ATOM 2737 C CA . GLY A 1 336 ? 11.304 -25.050 -3.930 1.00 98.50 336 GLY A CA 1
ATOM 2738 C C . GLY A 1 336 ? 10.684 -23.710 -3.532 1.00 98.50 336 GLY A C 1
ATOM 2739 O O . GLY A 1 336 ? 10.025 -23.616 -2.491 1.00 98.50 336 GLY A O 1
ATOM 2740 N N . LEU A 1 337 ? 10.914 -22.665 -4.328 1.00 98.88 337 LEU A N 1
ATOM 2741 C CA . LEU A 1 337 ? 10.489 -21.289 -4.052 1.00 98.88 337 LEU A CA 1
ATOM 2742 C C . LEU A 1 337 ? 9.795 -20.665 -5.270 1.00 98.88 337 LEU A C 1
ATOM 2744 O O . LEU A 1 337 ? 10.395 -20.595 -6.339 1.00 98.88 337 LEU A O 1
ATOM 2748 N N . LYS A 1 338 ? 8.577 -20.144 -5.094 1.00 98.94 338 LYS A N 1
ATOM 2749 C CA . LYS A 1 338 ? 7.929 -19.262 -6.072 1.00 98.94 338 LYS A CA 1
ATOM 2750 C C . LYS A 1 338 ? 8.283 -17.807 -5.769 1.00 98.94 338 LYS A C 1
ATOM 2752 O O . LYS A 1 338 ? 8.241 -17.380 -4.613 1.00 98.94 338 LYS A O 1
ATOM 2757 N N . VAL A 1 339 ? 8.639 -17.053 -6.803 1.00 98.94 339 VAL A N 1
ATOM 2758 C CA . VAL A 1 339 ? 9.075 -15.658 -6.712 1.00 98.94 339 VAL A CA 1
ATOM 2759 C C . VAL A 1 339 ? 8.165 -14.797 -7.573 1.00 98.94 339 VAL A C 1
ATOM 2761 O O . VAL A 1 339 ? 8.065 -15.020 -8.773 1.00 98.94 339 VAL A O 1
ATOM 2764 N N . ASN A 1 340 ? 7.547 -13.791 -6.960 1.00 98.94 340 ASN A N 1
ATOM 2765 C CA . ASN A 1 340 ? 6.972 -12.644 -7.654 1.00 98.94 340 ASN A CA 1
ATOM 2766 C C . ASN A 1 340 ? 7.800 -11.417 -7.283 1.00 98.94 340 ASN A C 1
ATOM 2768 O O . ASN A 1 340 ? 7.983 -11.145 -6.099 1.00 98.94 340 ASN A O 1
ATOM 2772 N N . LEU A 1 341 ? 8.292 -10.675 -8.263 1.00 98.94 341 LEU A N 1
ATOM 2773 C CA . LEU A 1 341 ? 9.064 -9.452 -8.074 1.00 98.94 341 LEU A CA 1
ATOM 2774 C C . LEU A 1 341 ? 8.428 -8.343 -8.906 1.00 98.94 341 LEU A C 1
ATOM 2776 O O . LEU A 1 341 ? 8.010 -8.575 -10.037 1.00 98.94 341 LEU A O 1
ATOM 2780 N N . ASN A 1 342 ? 8.376 -7.131 -8.370 1.00 98.94 342 ASN A N 1
ATOM 2781 C CA . ASN A 1 342 ? 7.980 -5.967 -9.140 1.00 98.94 342 ASN A CA 1
ATOM 2782 C C . ASN A 1 342 ? 8.824 -4.763 -8.736 1.00 98.94 342 ASN A C 1
ATOM 2784 O O . ASN A 1 342 ? 8.810 -4.317 -7.587 1.00 98.94 342 ASN A O 1
ATOM 2788 N N . ASN A 1 343 ? 9.571 -4.247 -9.702 1.00 98.94 343 ASN A N 1
ATOM 2789 C CA . ASN A 1 343 ? 10.392 -3.052 -9.561 1.00 98.94 343 ASN A CA 1
ATOM 2790 C C . ASN A 1 343 ? 10.120 -2.039 -10.684 1.00 98.94 343 ASN A C 1
ATOM 2792 O O . ASN A 1 343 ? 10.981 -1.191 -10.953 1.00 98.94 343 ASN A O 1
ATOM 2796 N N . PHE A 1 344 ? 8.944 -2.153 -11.324 1.00 98.94 344 PHE A N 1
ATOM 2797 C CA . PHE A 1 344 ? 8.534 -1.346 -12.467 1.00 98.94 344 PHE A CA 1
ATOM 2798 C C . PHE A 1 344 ? 8.532 0.140 -12.115 1.00 98.94 344 PHE A C 1
ATOM 2800 O O . PHE A 1 34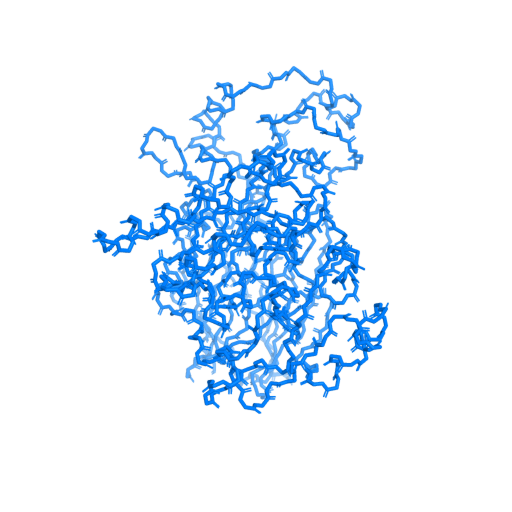4 ? 7.797 0.596 -11.238 1.00 98.94 344 PHE A O 1
ATOM 2807 N N . ARG A 1 345 ? 9.373 0.897 -12.815 1.00 98.88 345 ARG A N 1
ATOM 2808 C CA . ARG A 1 345 ? 9.510 2.339 -12.658 1.00 98.88 345 ARG A CA 1
ATOM 2809 C C . ARG A 1 345 ? 9.977 2.969 -13.961 1.00 98.88 345 ARG A C 1
ATOM 2811 O O . ARG A 1 345 ? 11.135 2.808 -14.361 1.00 98.88 345 ARG A O 1
ATOM 2818 N N . THR A 1 346 ? 9.095 3.711 -14.617 1.00 98.94 346 THR A N 1
ATOM 2819 C CA . THR A 1 346 ? 9.450 4.435 -15.846 1.00 98.94 346 THR A CA 1
ATOM 2820 C C . THR A 1 346 ? 10.253 5.700 -15.533 1.00 98.94 346 THR A C 1
ATOM 2822 O O . THR A 1 346 ? 10.281 6.184 -14.398 1.00 98.94 346 THR A O 1
ATOM 2825 N N . ASN A 1 347 ? 10.943 6.246 -16.534 1.00 98.88 347 ASN A N 1
ATOM 2826 C CA . ASN A 1 347 ? 11.690 7.485 -16.379 1.00 98.88 347 ASN A CA 1
ATOM 2827 C C . ASN A 1 347 ? 10.761 8.700 -16.551 1.00 98.88 347 ASN A C 1
ATOM 2829 O O . ASN A 1 347 ? 10.176 8.915 -17.612 1.00 98.88 347 ASN A O 1
ATOM 2833 N N . LYS A 1 348 ? 10.666 9.527 -15.506 1.00 98.88 348 LYS A N 1
ATOM 2834 C CA . LYS A 1 348 ? 9.825 10.735 -15.464 1.00 98.88 348 LYS A CA 1
ATOM 2835 C C . LYS A 1 348 ? 10.622 12.036 -15.552 1.00 98.88 348 LYS A C 1
ATOM 2837 O O . LYS A 1 348 ? 10.042 13.112 -15.433 1.00 98.88 348 LYS A O 1
ATOM 2842 N N . ASP A 1 349 ? 11.929 11.973 -15.800 1.00 98.88 349 ASP A N 1
ATOM 2843 C CA . ASP A 1 349 ? 12.803 13.150 -15.842 1.00 98.88 349 ASP A CA 1
ATOM 2844 C C . ASP A 1 349 ? 12.398 14.159 -16.924 1.00 98.88 349 ASP A C 1
ATOM 2846 O O . ASP A 1 349 ? 12.582 15.363 -16.741 1.00 98.88 349 ASP A O 1
ATOM 2850 N N . SER A 1 350 ? 11.781 13.706 -18.022 1.00 98.75 350 SER A N 1
ATOM 2851 C CA . SER A 1 350 ? 11.299 14.582 -19.102 1.00 98.75 350 SER A CA 1
ATOM 2852 C C . SER A 1 350 ? 10.263 15.609 -18.623 1.00 98.75 350 SER A C 1
ATOM 2854 O O . SER A 1 350 ? 10.274 16.751 -19.094 1.00 98.75 350 SER A O 1
ATOM 2856 N N . LEU A 1 351 ? 9.435 15.261 -17.627 1.00 98.81 351 LEU A N 1
ATOM 2857 C CA . LEU A 1 351 ? 8.483 16.177 -16.980 1.00 98.81 351 LEU A CA 1
ATOM 2858 C C . LEU A 1 351 ? 9.180 17.317 -16.229 1.00 98.81 351 LEU A C 1
ATOM 2860 O O . LEU A 1 351 ? 8.558 18.347 -15.973 1.00 98.81 351 LEU A O 1
ATOM 2864 N N . TRP A 1 352 ? 10.454 17.142 -15.893 1.00 98.88 352 TRP A N 1
ATOM 2865 C CA . TRP A 1 352 ? 11.275 18.069 -15.118 1.00 98.88 352 TRP A CA 1
ATOM 2866 C C . TRP A 1 352 ? 12.419 18.664 -15.947 1.00 98.88 352 TRP A C 1
ATOM 2868 O O . TRP A 1 352 ? 13.340 19.269 -15.399 1.00 98.88 352 TRP A O 1
ATOM 2878 N N . SER A 1 353 ? 12.363 18.501 -17.272 1.00 98.25 353 SER A N 1
ATOM 2879 C CA . SER A 1 353 ? 13.290 19.141 -18.202 1.00 98.25 353 SER A CA 1
ATOM 2880 C C . SER A 1 353 ? 13.281 20.666 -18.040 1.00 98.25 353 SER A C 1
ATOM 2882 O O . SER A 1 353 ? 12.280 21.268 -17.647 1.00 98.25 353 SER A O 1
ATOM 2884 N N . ASN A 1 354 ? 14.418 21.298 -18.341 1.00 98.25 354 ASN A N 1
ATOM 2885 C CA . ASN A 1 354 ? 14.653 22.740 -18.172 1.00 98.25 354 ASN A CA 1
ATOM 2886 C C . ASN A 1 354 ? 14.665 23.237 -16.713 1.00 98.25 354 ASN A C 1
ATOM 2888 O O . ASN A 1 354 ? 14.623 24.443 -16.479 1.00 98.25 354 ASN A O 1
ATOM 2892 N N . ALA A 1 355 ? 14.757 22.328 -15.738 1.00 98.50 355 ALA A N 1
ATOM 2893 C CA . ALA A 1 355 ? 15.002 22.660 -14.342 1.00 98.50 355 ALA A CA 1
ATOM 2894 C C . ALA A 1 355 ? 16.161 21.829 -13.775 1.00 98.50 355 ALA A C 1
ATOM 2896 O O . ALA A 1 355 ? 16.086 20.603 -13.685 1.00 98.50 355 ALA A O 1
ATOM 2897 N N . GLN A 1 356 ? 17.232 22.504 -13.359 1.00 98.19 356 GLN A N 1
ATOM 2898 C CA . GLN A 1 356 ? 18.401 21.861 -12.747 1.00 98.19 356 GLN A CA 1
ATOM 2899 C C . GLN A 1 356 ? 18.328 21.811 -11.211 1.00 98.19 356 GLN A C 1
ATOM 2901 O O . GLN A 1 356 ? 19.071 21.067 -10.578 1.00 98.19 356 GLN A O 1
ATOM 2906 N N . ASP A 1 357 ? 17.417 22.582 -10.612 1.00 98.69 357 ASP A N 1
ATOM 2907 C CA . ASP A 1 357 ? 17.213 22.681 -9.168 1.00 98.69 357 ASP A CA 1
ATOM 2908 C C . ASP A 1 357 ? 15.734 22.939 -8.818 1.00 98.69 357 ASP A C 1
ATOM 2910 O O . ASP A 1 357 ? 14.904 23.245 -9.681 1.00 98.69 357 ASP A O 1
ATOM 2914 N N . ALA A 1 358 ? 15.400 22.840 -7.528 1.00 98.69 358 ALA A N 1
ATOM 2915 C CA . ALA A 1 358 ? 14.038 23.036 -7.032 1.00 98.69 358 ALA A CA 1
ATOM 2916 C C . ALA A 1 358 ? 13.487 24.455 -7.299 1.00 98.69 358 ALA A C 1
ATOM 2918 O O . ALA A 1 358 ? 12.286 24.615 -7.531 1.00 98.69 358 ALA A O 1
ATOM 2919 N N . ASN A 1 359 ? 14.334 25.493 -7.307 1.00 98.62 359 ASN A N 1
ATOM 2920 C CA . ASN A 1 359 ? 13.890 26.866 -7.569 1.00 98.62 359 ASN A CA 1
ATOM 2921 C C . ASN A 1 359 ? 13.443 27.040 -9.022 1.00 98.62 359 ASN A C 1
ATOM 2923 O O . ASN A 1 359 ? 12.451 27.725 -9.277 1.00 98.62 359 ASN A O 1
ATOM 2927 N N . GLN A 1 360 ? 14.157 26.426 -9.965 1.00 98.81 360 GLN A N 1
ATOM 2928 C CA . GLN A 1 360 ? 13.773 26.397 -11.373 1.00 98.81 360 GLN A CA 1
ATOM 2929 C C . GLN A 1 360 ? 12.554 25.499 -11.596 1.00 98.81 360 GLN A C 1
ATOM 2931 O O . GLN A 1 360 ? 11.603 25.925 -12.246 1.00 98.81 360 GLN A O 1
ATOM 2936 N N . ALA A 1 361 ? 12.525 24.309 -10.986 1.00 98.81 361 ALA A N 1
ATOM 2937 C CA . ALA A 1 361 ? 11.414 23.365 -11.117 1.00 98.81 361 ALA A CA 1
ATOM 2938 C C . ALA A 1 361 ? 10.086 23.979 -10.652 1.00 98.81 361 ALA A C 1
ATOM 2940 O O . ALA A 1 361 ? 9.072 23.870 -11.338 1.00 98.81 361 ALA A O 1
ATOM 2941 N N . LYS A 1 362 ? 10.105 24.713 -9.533 1.00 98.75 362 LYS A N 1
ATOM 2942 C CA . LYS A 1 362 ? 8.945 25.453 -9.016 1.00 98.75 362 LYS A CA 1
ATOM 2943 C C . LYS A 1 362 ? 8.395 26.486 -10.010 1.00 98.75 362 LYS A C 1
ATOM 2945 O O . LYS A 1 362 ? 7.200 26.769 -9.977 1.00 98.75 362 LYS A O 1
ATOM 2950 N N . LYS A 1 363 ? 9.248 27.047 -10.874 1.00 98.75 363 LYS A N 1
ATOM 2951 C CA . LYS A 1 363 ? 8.924 28.113 -11.840 1.00 98.75 363 LYS A CA 1
ATOM 2952 C C . LYS A 1 363 ? 8.614 27.601 -13.249 1.00 98.75 363 LYS A C 1
ATOM 2954 O O . LYS A 1 363 ? 8.360 28.421 -14.129 1.00 98.75 363 LYS A O 1
ATOM 2959 N N . LEU A 1 364 ? 8.647 26.287 -13.482 1.00 98.75 364 LEU A N 1
ATOM 2960 C CA . LEU A 1 364 ? 8.258 25.721 -14.772 1.00 98.75 364 LEU A CA 1
ATOM 2961 C C . LEU A 1 364 ? 6.823 26.145 -15.137 1.00 98.75 364 LEU A C 1
ATOM 2963 O O . LEU A 1 364 ? 5.987 26.344 -14.250 1.00 98.75 364 LEU A O 1
ATOM 2967 N N . PRO A 1 365 ? 6.498 26.270 -16.434 1.00 98.69 365 PRO A N 1
ATOM 2968 C CA . PRO A 1 365 ? 5.118 26.491 -16.841 1.00 98.69 365 PRO A CA 1
ATOM 2969 C C . PRO A 1 365 ? 4.244 25.328 -16.359 1.00 98.69 365 PRO A C 1
ATOM 2971 O O . PRO A 1 365 ? 4.656 24.163 -16.431 1.00 98.69 365 PRO A O 1
ATOM 2974 N N . GLN A 1 366 ? 3.029 25.632 -15.898 1.00 98.75 366 GLN A N 1
ATOM 2975 C CA . GLN A 1 366 ? 2.091 24.598 -15.465 1.00 98.75 366 GLN A CA 1
ATOM 2976 C C . GLN A 1 366 ? 1.813 23.636 -16.619 1.00 98.75 366 GLN A C 1
ATOM 2978 O O . GLN A 1 366 ? 1.441 24.064 -17.710 1.00 98.75 366 GLN A O 1
ATOM 2983 N N . LEU A 1 367 ? 1.946 22.332 -16.363 1.00 98.75 367 LEU A N 1
ATOM 2984 C CA . LEU A 1 367 ? 1.568 21.314 -17.345 1.00 98.75 367 LEU A CA 1
ATOM 2985 C C . LEU A 1 367 ? 0.052 21.325 -17.602 1.00 98.75 367 LEU A C 1
ATOM 2987 O O . LEU A 1 367 ? -0.380 21.093 -18.727 1.00 98.75 367 LEU A O 1
ATOM 2991 N N . THR A 1 368 ? -0.740 21.700 -16.590 1.00 98.62 368 THR A N 1
ATOM 2992 C CA . THR A 1 368 ? -2.212 21.695 -16.564 1.00 98.62 368 THR A CA 1
ATOM 2993 C C . THR A 1 368 ? -2.817 20.296 -16.655 1.00 98.62 368 THR A C 1
ATOM 2995 O O . THR A 1 368 ? -2.259 19.397 -17.278 1.00 98.62 368 THR A O 1
ATOM 2998 N N . LYS A 1 369 ? -4.028 20.127 -16.117 1.00 98.69 369 LYS A N 1
ATOM 2999 C CA . LYS A 1 369 ? -4.779 18.866 -16.204 1.00 98.69 369 LYS A CA 1
ATOM 3000 C C . LYS A 1 369 ? -4.883 18.324 -17.634 1.00 98.69 369 LYS A C 1
ATOM 3002 O O . LYS A 1 369 ? -4.667 17.138 -17.866 1.00 98.69 369 LYS A O 1
ATOM 3007 N N . LYS A 1 370 ? -5.213 19.187 -18.605 1.00 98.69 370 LYS A N 1
ATOM 3008 C CA . LYS A 1 370 ? -5.333 18.787 -20.019 1.00 98.69 370 LYS A CA 1
ATOM 3009 C C . LYS A 1 370 ? -3.977 18.408 -20.611 1.00 98.69 370 LYS A C 1
ATOM 3011 O O . LYS A 1 370 ? -3.895 17.413 -21.320 1.00 98.69 370 LYS A O 1
ATOM 3016 N N . GLY A 1 371 ? -2.928 19.173 -20.306 1.00 98.81 371 GLY A N 1
ATOM 3017 C CA . GLY A 1 371 ? -1.580 18.863 -20.778 1.00 98.81 371 GLY A CA 1
ATOM 3018 C C . GLY A 1 371 ? -1.018 17.581 -20.167 1.00 98.81 371 GLY A C 1
ATOM 3019 O O . GLY A 1 371 ? -0.345 16.843 -20.870 1.00 98.81 371 GLY A O 1
ATOM 3020 N N . ALA A 1 372 ? -1.352 17.252 -18.918 1.00 98.88 372 ALA A N 1
ATOM 3021 C CA . ALA A 1 372 ? -0.947 15.995 -18.293 1.00 98.88 372 ALA A CA 1
ATOM 3022 C C . ALA A 1 372 ? -1.682 14.777 -18.873 1.00 98.88 372 ALA A C 1
ATOM 3024 O O . ALA A 1 372 ? -1.052 13.753 -19.121 1.00 98.88 372 ALA A O 1
ATOM 3025 N N . ILE A 1 373 ? -2.985 14.891 -19.166 1.00 98.81 373 ILE A N 1
ATOM 3026 C CA . ILE A 1 373 ? -3.720 13.850 -19.910 1.00 98.81 373 ILE A CA 1
ATOM 3027 C C . ILE A 1 373 ? -3.092 13.649 -21.293 1.00 98.81 373 ILE A C 1
ATOM 3029 O O . ILE A 1 373 ? -2.788 12.520 -21.664 1.00 98.81 373 ILE A O 1
ATOM 3033 N N . LYS A 1 374 ? -2.817 14.740 -22.017 1.00 98.88 374 LYS A N 1
ATOM 3034 C CA . LYS A 1 374 ? -2.151 14.682 -23.322 1.00 98.88 374 LYS A CA 1
ATOM 3035 C C . LYS A 1 374 ? -0.748 14.067 -23.229 1.00 98.88 374 LYS A C 1
ATOM 3037 O O . LYS A 1 374 ? -0.383 13.244 -24.058 1.00 98.88 374 LYS A O 1
ATOM 3042 N N . TRP A 1 375 ? 0.018 14.402 -22.191 1.00 98.88 375 TRP A N 1
ATOM 3043 C CA . TRP A 1 375 ? 1.327 13.796 -21.942 1.00 98.88 375 TRP A CA 1
ATOM 3044 C C . TRP A 1 375 ? 1.213 12.284 -21.719 1.00 98.88 375 TRP A C 1
ATOM 3046 O O . TRP A 1 375 ? 2.017 11.534 -22.262 1.00 98.88 375 TRP A O 1
ATOM 3056 N N . ILE A 1 376 ? 0.193 11.814 -20.991 1.00 98.88 376 ILE A N 1
ATOM 3057 C CA . ILE A 1 376 ? -0.064 10.374 -20.849 1.00 98.88 376 ILE A CA 1
ATOM 3058 C C . ILE A 1 376 ? -0.339 9.742 -22.218 1.00 98.88 376 ILE A C 1
ATOM 3060 O O . ILE A 1 376 ? 0.244 8.711 -22.546 1.00 98.88 376 ILE A O 1
ATOM 3064 N N . GLU A 1 377 ? -1.201 10.353 -23.030 1.00 98.81 377 GLU A N 1
ATOM 3065 C CA . GLU A 1 377 ? -1.540 9.854 -24.368 1.00 98.81 377 GLU A CA 1
ATOM 3066 C C . GLU A 1 377 ? -0.326 9.774 -25.301 1.00 98.81 377 GLU A C 1
ATOM 3068 O O . GLU A 1 377 ? -0.245 8.851 -26.112 1.00 98.81 377 GLU A O 1
ATOM 3073 N N . GLU A 1 378 ? 0.590 10.740 -25.210 1.00 98.75 378 GLU A N 1
ATOM 3074 C CA . GLU A 1 378 ? 1.695 10.919 -26.156 1.00 98.75 378 GLU A CA 1
ATOM 3075 C C . GLU A 1 378 ? 3.024 10.310 -25.70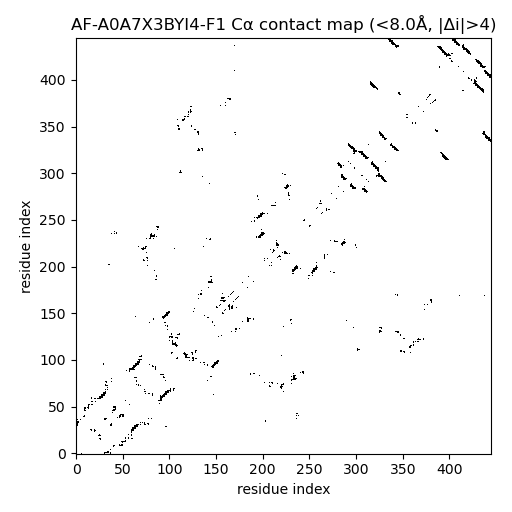3 1.00 98.75 378 GLU A C 1
ATOM 3077 O O . GLU A 1 378 ? 3.830 9.979 -26.564 1.00 98.75 378 GLU A O 1
ATOM 3082 N N . HIS A 1 379 ? 3.249 10.156 -24.395 1.00 98.75 379 HIS A N 1
ATOM 3083 C CA . HIS A 1 379 ? 4.558 9.790 -23.831 1.00 98.75 379 HIS A CA 1
ATOM 3084 C C . HIS A 1 379 ? 4.507 8.705 -22.748 1.00 98.75 379 HIS A C 1
ATOM 3086 O O . HIS A 1 379 ? 5.547 8.336 -22.198 1.00 98.75 379 HIS A O 1
ATOM 3092 N N . TYR A 1 380 ? 3.314 8.217 -22.390 1.00 98.81 380 TYR A N 1
ATOM 3093 C CA . TYR A 1 380 ? 3.165 7.145 -21.404 1.00 98.81 380 TYR A CA 1
ATOM 3094 C C . TYR A 1 380 ? 2.461 5.912 -21.969 1.00 98.81 380 TYR A C 1
ATOM 3096 O O . TYR A 1 380 ? 2.955 4.803 -21.796 1.00 98.81 380 TYR A O 1
ATOM 3104 N N . ILE A 1 381 ? 1.338 6.101 -22.671 1.00 98.56 381 ILE A N 1
ATOM 3105 C CA . ILE A 1 381 ? 0.603 5.035 -23.377 1.00 98.56 381 ILE A CA 1
ATOM 3106 C C . ILE A 1 381 ? 1.382 4.533 -24.598 1.00 98.56 381 ILE A C 1
ATOM 3108 O O . ILE A 1 381 ? 1.282 3.366 -24.971 1.00 98.56 381 ILE A O 1
ATOM 3112 N N . LYS A 1 382 ? 2.130 5.429 -25.236 1.00 96.06 382 LYS A N 1
ATOM 3113 C CA . LYS A 1 382 ? 3.053 5.160 -26.339 1.00 96.06 382 LYS A CA 1
ATOM 3114 C C . LYS A 1 382 ? 4.315 5.984 -26.122 1.00 96.06 382 LYS A C 1
ATOM 3116 O O . LYS A 1 382 ? 4.314 6.875 -25.274 1.00 96.06 382 LYS A O 1
ATOM 3121 N N . ASP A 1 383 ? 5.351 5.686 -26.902 1.00 98.31 383 ASP A N 1
ATOM 3122 C CA . ASP A 1 383 ? 6.634 6.397 -26.866 1.00 98.31 383 ASP A CA 1
ATOM 3123 C C . ASP A 1 383 ? 7.174 6.522 -25.428 1.00 98.31 383 ASP A C 1
ATOM 3125 O O . ASP A 1 383 ? 7.705 7.550 -25.010 1.00 98.31 383 ASP A O 1
ATOM 3129 N N . THR A 1 384 ? 6.955 5.461 -24.645 1.00 98.56 384 THR A N 1
ATOM 3130 C CA . THR A 1 384 ? 7.240 5.430 -23.218 1.00 98.56 384 THR A CA 1
ATOM 3131 C C . THR A 1 384 ? 8.740 5.488 -22.985 1.00 98.56 384 THR A C 1
ATOM 3133 O O . THR A 1 384 ? 9.500 4.641 -23.459 1.00 98.56 384 THR A O 1
ATOM 3136 N N . GLN A 1 385 ? 9.162 6.429 -22.148 1.00 98.75 385 GLN A N 1
ATOM 3137 C CA . GLN A 1 385 ? 10.521 6.456 -21.626 1.00 98.75 385 GLN A CA 1
ATOM 3138 C C . GLN A 1 385 ? 10.640 5.464 -20.462 1.00 98.75 385 GLN A C 1
ATOM 3140 O O . GLN A 1 385 ? 10.447 5.818 -19.298 1.00 98.75 385 GLN A O 1
ATOM 3145 N N . PHE A 1 386 ? 10.925 4.199 -20.768 1.00 98.62 386 PHE A N 1
ATOM 3146 C CA . PHE A 1 386 ? 11.204 3.193 -19.741 1.00 98.62 386 PHE A CA 1
ATOM 3147 C C . PHE A 1 386 ? 12.434 3.582 -18.908 1.00 98.62 386 PHE A C 1
ATOM 3149 O O . PHE A 1 386 ? 13.341 4.262 -19.386 1.00 98.62 386 PHE A O 1
ATOM 3156 N N . GLY A 1 387 ? 12.444 3.188 -17.634 1.00 98.50 387 GLY A N 1
ATOM 3157 C CA . GLY A 1 387 ? 13.633 3.330 -16.797 1.00 98.50 387 GLY A CA 1
ATOM 3158 C C . GLY A 1 387 ? 14.646 2.224 -17.091 1.00 98.50 387 GLY A C 1
ATOM 3159 O O . GLY A 1 387 ? 14.286 1.169 -17.614 1.00 98.50 387 GLY A O 1
ATOM 3160 N N . GLU A 1 388 ? 15.892 2.433 -16.681 1.00 98.62 388 GLU A N 1
ATOM 3161 C CA . GLU A 1 388 ? 16.945 1.417 -16.779 1.00 98.62 388 GLU A CA 1
ATOM 3162 C C . GLU A 1 388 ? 16.583 0.133 -16.023 1.00 98.62 388 GLU A C 1
ATOM 3164 O O . GLU A 1 388 ? 15.882 0.176 -15.007 1.00 98.62 388 GLU A O 1
ATOM 3169 N N . LYS A 1 389 ? 17.105 -1.007 -16.490 1.00 98.81 389 LYS A N 1
ATOM 3170 C CA . LYS A 1 389 ? 17.098 -2.250 -15.708 1.00 98.81 389 LYS A CA 1
ATOM 3171 C C . LYS A 1 389 ? 17.995 -2.089 -14.483 1.00 98.81 389 LYS A C 1
ATOM 3173 O O . LYS A 1 389 ? 19.036 -1.434 -14.540 1.00 98.81 389 LYS A O 1
ATOM 3178 N N . ARG A 1 390 ? 17.557 -2.655 -13.360 1.00 98.81 390 ARG A N 1
ATOM 3179 C CA . ARG A 1 390 ? 18.192 -2.504 -12.047 1.00 98.81 390 ARG A CA 1
ATOM 3180 C C . ARG A 1 390 ? 18.347 -3.868 -11.397 1.00 98.81 390 ARG A C 1
ATOM 3182 O O . ARG A 1 390 ? 17.578 -4.793 -11.670 1.00 98.81 390 ARG A O 1
ATOM 3189 N N . VAL A 1 391 ? 19.356 -3.988 -10.539 1.00 98.88 391 VAL A N 1
ATOM 3190 C CA . VAL A 1 391 ? 19.746 -5.277 -9.964 1.00 98.88 391 VAL A CA 1
ATOM 3191 C C . VAL A 1 391 ? 18.963 -5.576 -8.690 1.00 98.88 391 VAL A C 1
ATOM 3193 O O . VAL A 1 391 ? 18.999 -4.803 -7.734 1.00 98.88 391 VAL A O 1
ATOM 3196 N N . THR A 1 392 ? 18.362 -6.760 -8.650 1.00 98.94 392 THR A N 1
ATOM 3197 C CA . THR A 1 392 ? 17.896 -7.432 -7.435 1.00 98.94 392 THR A CA 1
ATOM 3198 C C . THR A 1 392 ? 18.768 -8.659 -7.191 1.00 98.94 392 THR A C 1
ATOM 3200 O O . THR A 1 392 ? 19.026 -9.435 -8.115 1.00 98.94 392 THR A O 1
ATOM 3203 N N . LYS A 1 393 ? 19.218 -8.858 -5.947 1.00 98.94 393 LYS A N 1
ATOM 3204 C CA . LYS A 1 393 ? 19.927 -10.084 -5.548 1.00 98.94 393 LYS A CA 1
ATOM 3205 C C . LYS A 1 393 ? 19.105 -10.888 -4.559 1.00 98.94 393 LYS A C 1
ATOM 3207 O O . LYS A 1 393 ? 18.514 -10.311 -3.649 1.00 98.94 393 LYS A O 1
ATOM 3212 N N . ILE A 1 394 ? 19.128 -12.206 -4.723 1.00 98.94 394 ILE A N 1
ATOM 3213 C CA . ILE A 1 394 ? 18.561 -13.179 -3.787 1.00 98.94 394 ILE A CA 1
ATOM 3214 C C . ILE A 1 394 ? 19.649 -14.212 -3.498 1.00 98.94 394 ILE A C 1
ATOM 3216 O O . ILE A 1 394 ? 20.240 -14.760 -4.425 1.00 98.94 394 ILE A O 1
ATOM 3220 N N . VAL A 1 395 ? 19.929 -14.489 -2.230 1.00 98.94 395 VAL A N 1
ATOM 3221 C CA . VAL A 1 395 ? 20.905 -15.502 -1.816 1.00 98.94 395 VAL A CA 1
ATOM 3222 C C . VAL A 1 395 ? 20.197 -16.546 -0.974 1.00 98.94 395 VAL A C 1
ATOM 3224 O O . VAL A 1 395 ? 19.712 -16.225 0.106 1.00 98.94 395 VAL A O 1
ATOM 3227 N N . LEU A 1 396 ? 20.160 -17.792 -1.441 1.00 98.88 396 LEU A N 1
ATOM 3228 C CA . LEU A 1 396 ? 19.594 -18.913 -0.688 1.00 98.88 396 LEU A CA 1
ATOM 3229 C C . LEU A 1 396 ? 20.720 -19.741 -0.070 1.00 98.88 396 LEU A C 1
ATOM 3231 O O . LEU A 1 396 ? 21.655 -20.107 -0.782 1.00 98.88 396 LEU A O 1
ATOM 3235 N N . ARG A 1 397 ? 20.631 -20.061 1.228 1.00 98.81 397 ARG A N 1
ATOM 3236 C CA . ARG A 1 397 ? 21.570 -20.963 1.927 1.00 98.81 397 ARG A CA 1
ATOM 3237 C C . ARG A 1 397 ? 20.851 -22.171 2.506 1.00 98.81 397 ARG A C 1
ATOM 3239 O O . ARG A 1 397 ? 19.754 -22.036 3.044 1.00 98.81 397 ARG A O 1
ATOM 3246 N N . GLY A 1 398 ? 21.511 -23.325 2.445 1.00 97.88 398 GLY A N 1
ATOM 3247 C CA . GLY A 1 398 ? 20.917 -24.626 2.760 1.00 97.88 398 GLY A CA 1
ATOM 3248 C C . GLY A 1 398 ? 20.358 -25.322 1.518 1.00 97.88 398 GLY A C 1
ATOM 3249 O O . GLY A 1 398 ? 19.284 -25.911 1.579 1.00 97.88 398 GLY A O 1
ATOM 3250 N N . ILE A 1 399 ? 21.064 -25.202 0.391 1.00 98.31 399 ILE A N 1
ATOM 3251 C CA . ILE A 1 399 ? 20.684 -25.726 -0.924 1.00 98.31 399 ILE A CA 1
ATOM 3252 C C . ILE A 1 399 ? 21.593 -26.909 -1.291 1.00 98.31 399 ILE A C 1
ATOM 3254 O O . ILE A 1 399 ? 22.818 -26.795 -1.220 1.00 98.31 399 ILE A O 1
ATOM 3258 N N . ASP A 1 400 ? 21.003 -28.042 -1.683 1.00 96.75 400 ASP A N 1
ATOM 3259 C CA . ASP A 1 400 ? 21.741 -29.280 -1.993 1.00 96.75 400 ASP A CA 1
ATOM 3260 C C . ASP A 1 400 ? 22.458 -29.213 -3.352 1.00 96.75 400 ASP A C 1
ATOM 3262 O O . ASP A 1 400 ? 23.642 -29.540 -3.466 1.00 96.75 400 ASP A O 1
ATOM 3266 N N . LYS A 1 401 ? 21.740 -28.751 -4.382 1.00 97.44 401 LYS A N 1
ATOM 3267 C CA . LYS A 1 401 ? 22.184 -28.703 -5.783 1.00 97.44 401 LYS A CA 1
ATOM 3268 C C . LYS A 1 401 ? 21.791 -27.382 -6.428 1.00 97.44 401 LYS A C 1
ATOM 3270 O O . LYS A 1 401 ? 20.887 -26.703 -5.949 1.00 97.44 401 LYS A O 1
ATOM 3275 N N . LEU A 1 402 ? 22.435 -27.048 -7.547 1.00 98.31 402 LEU A N 1
ATOM 3276 C CA . LEU A 1 402 ? 22.064 -25.898 -8.372 1.00 98.31 402 LEU A CA 1
ATOM 3277 C C . LEU A 1 402 ? 20.552 -25.929 -8.682 1.00 98.31 402 LEU A C 1
ATOM 3279 O O . LEU A 1 402 ? 20.100 -26.880 -9.327 1.00 98.31 402 LEU A O 1
ATOM 3283 N N . PRO A 1 403 ? 19.778 -24.912 -8.256 1.00 98.62 403 PRO A N 1
ATOM 3284 C CA . PRO A 1 403 ? 18.355 -24.856 -8.560 1.00 98.62 403 PRO A CA 1
ATOM 3285 C C . PRO A 1 403 ? 18.085 -24.703 -10.055 1.00 98.62 403 PRO A C 1
ATOM 3287 O O . PRO A 1 403 ? 18.910 -24.181 -10.805 1.00 98.62 403 PRO A O 1
ATOM 3290 N N . THR A 1 404 ? 16.888 -25.098 -10.478 1.00 98.56 404 THR A N 1
ATOM 3291 C CA . THR A 1 404 ? 16.411 -24.898 -11.856 1.00 98.56 404 THR A CA 1
ATOM 3292 C C . THR A 1 404 ? 15.284 -23.873 -11.888 1.00 98.56 404 THR A C 1
ATOM 3294 O O . THR A 1 404 ? 14.437 -23.871 -10.995 1.00 98.56 404 THR A O 1
ATOM 3297 N N . ILE A 1 405 ? 15.294 -22.985 -12.890 1.00 98.69 405 ILE A N 1
ATOM 3298 C CA . ILE A 1 405 ? 14.241 -21.980 -13.096 1.00 98.69 405 ILE A CA 1
ATOM 3299 C C . ILE A 1 405 ? 13.113 -22.576 -13.937 1.00 98.69 405 ILE A C 1
ATOM 3301 O O . ILE A 1 405 ? 13.373 -23.161 -14.989 1.00 98.69 405 ILE A O 1
ATOM 3305 N N . HIS A 1 406 ? 11.872 -22.343 -13.514 1.00 98.75 406 HIS A N 1
ATOM 3306 C CA . HIS A 1 406 ? 10.654 -22.727 -14.232 1.00 98.75 406 HIS A CA 1
ATOM 3307 C C . HIS A 1 406 ? 9.698 -21.542 -14.364 1.00 98.75 406 HIS A C 1
ATOM 3309 O O . HIS A 1 406 ? 9.737 -20.609 -13.562 1.00 98.75 406 HIS A O 1
ATOM 3315 N N . SER A 1 407 ? 8.827 -21.600 -15.375 1.00 98.19 407 SER A N 1
ATOM 3316 C CA . SER A 1 407 ? 7.705 -20.664 -15.566 1.00 98.19 407 SER A CA 1
ATOM 3317 C C . SER A 1 407 ? 8.090 -19.177 -15.568 1.00 98.19 407 SER A C 1
ATOM 3319 O O . SER A 1 407 ? 7.319 -18.336 -15.115 1.00 98.19 407 SER A O 1
ATOM 3321 N N . LEU A 1 408 ? 9.280 -18.845 -16.079 1.00 98.75 408 LEU A N 1
ATOM 3322 C CA . LEU A 1 408 ? 9.760 -17.467 -16.138 1.00 98.75 408 LEU A CA 1
ATOM 3323 C C . LEU A 1 408 ? 8.895 -16.620 -17.079 1.00 98.75 408 LEU A C 1
ATOM 3325 O O . LEU A 1 408 ? 8.813 -16.890 -18.278 1.00 98.75 408 LEU A O 1
ATOM 3329 N N . SER A 1 409 ? 8.282 -15.575 -16.535 1.00 98.69 409 SER A N 1
ATOM 3330 C CA . SER A 1 409 ? 7.480 -14.601 -17.276 1.00 98.69 409 SER A CA 1
ATOM 3331 C C . SER A 1 409 ? 7.527 -13.235 -16.590 1.00 98.69 409 SER A C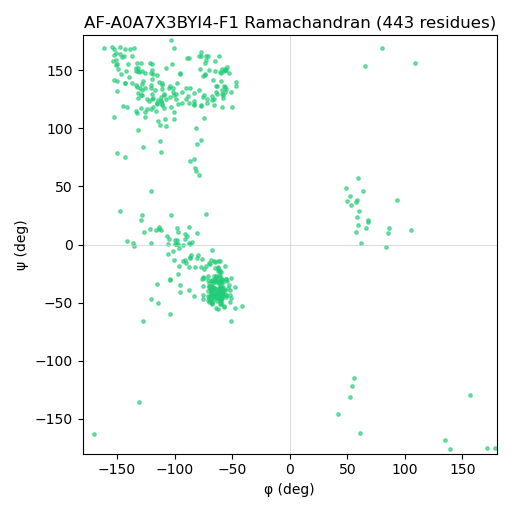 1
ATOM 3333 O O . SER A 1 409 ? 7.975 -13.121 -15.453 1.00 98.69 409 SER A O 1
ATOM 3335 N N . GLY A 1 410 ? 7.113 -12.177 -17.281 1.00 98.56 410 GLY A N 1
ATOM 3336 C CA . GLY A 1 410 ? 7.120 -10.822 -16.734 1.00 98.56 410 GLY A CA 1
ATOM 3337 C C . GLY A 1 410 ? 6.794 -9.778 -17.794 1.00 98.56 410 GLY A C 1
ATOM 3338 O O . GLY A 1 410 ? 6.519 -10.133 -18.946 1.00 98.56 410 GLY A O 1
ATOM 3339 N N . THR A 1 411 ? 6.880 -8.496 -17.429 1.00 98.50 411 THR A N 1
ATOM 3340 C CA . THR A 1 411 ? 6.685 -7.374 -18.360 1.00 98.50 411 THR A CA 1
ATOM 3341 C C . THR A 1 411 ? 7.567 -7.566 -19.597 1.00 98.50 411 THR A C 1
ATOM 3343 O O . THR A 1 411 ? 8.765 -7.852 -19.492 1.00 98.50 411 THR A O 1
ATOM 3346 N N . ASN A 1 412 ? 6.994 -7.415 -20.790 1.00 97.81 412 ASN A N 1
ATOM 3347 C CA . ASN A 1 412 ? 7.717 -7.663 -22.034 1.00 97.81 412 ASN A CA 1
ATOM 3348 C C . ASN A 1 412 ? 8.989 -6.789 -22.148 1.00 97.81 412 ASN A C 1
ATOM 3350 O O . ASN A 1 412 ? 8.963 -5.603 -21.828 1.00 97.81 412 ASN A O 1
ATOM 3354 N N . ASN A 1 413 ? 10.105 -7.383 -22.592 1.00 98.31 413 ASN A N 1
ATOM 3355 C CA . ASN A 1 413 ? 11.431 -6.751 -22.739 1.00 98.31 413 ASN A CA 1
ATOM 3356 C C . ASN A 1 413 ? 12.040 -6.119 -21.464 1.00 98.31 413 ASN A C 1
ATOM 3358 O O . ASN A 1 413 ? 13.067 -5.440 -21.543 1.00 98.31 413 ASN A O 1
ATOM 3362 N N . SER A 1 414 ? 11.459 -6.363 -20.288 1.00 98.56 414 SER A N 1
ATOM 3363 C CA . SER A 1 414 ? 11.821 -5.665 -19.049 1.00 98.56 414 SER A CA 1
ATOM 3364 C C . SER A 1 414 ? 12.920 -6.330 -18.221 1.00 98.56 414 SER A C 1
ATOM 3366 O O . SER A 1 414 ? 13.464 -5.688 -17.326 1.00 98.56 414 SER A O 1
ATOM 3368 N N . TYR A 1 415 ? 13.275 -7.584 -18.502 1.00 98.81 415 TYR A N 1
ATOM 3369 C CA . TYR A 1 415 ? 14.234 -8.360 -17.715 1.00 98.81 415 TYR A CA 1
ATOM 3370 C C . TYR A 1 415 ? 15.251 -9.079 -18.599 1.00 98.81 415 TYR A C 1
ATOM 3372 O O . TYR A 1 415 ? 14.963 -9.452 -19.737 1.00 98.81 415 TYR A O 1
ATOM 3380 N N . ASP A 1 416 ? 16.451 -9.259 -18.059 1.00 98.75 416 ASP A N 1
ATOM 3381 C CA . ASP A 1 416 ? 17.432 -10.206 -18.584 1.00 98.75 416 ASP A CA 1
ATOM 3382 C C . ASP A 1 416 ? 17.224 -11.577 -17.925 1.00 98.75 416 ASP A C 1
ATOM 3384 O O . ASP A 1 416 ? 16.623 -11.675 -16.852 1.00 98.75 416 ASP A O 1
ATOM 3388 N N . GLN A 1 417 ? 17.740 -12.643 -18.542 1.00 98.62 417 GLN A N 1
ATOM 3389 C CA . GLN A 1 417 ? 17.663 -13.983 -17.955 1.00 98.62 417 GLN A CA 1
ATOM 3390 C C . GLN A 1 417 ? 18.331 -14.002 -16.565 1.00 98.62 417 GLN A C 1
ATOM 3392 O O . GLN A 1 417 ? 19.491 -13.588 -16.462 1.00 98.62 417 GLN A O 1
ATOM 3397 N N . PRO A 1 418 ? 17.645 -14.465 -15.497 1.00 98.75 418 PRO A N 1
ATOM 3398 C CA . PRO A 1 418 ? 18.234 -14.503 -14.164 1.00 98.75 418 PRO A CA 1
ATOM 3399 C C . PRO A 1 418 ? 19.507 -15.356 -14.126 1.00 98.75 418 PRO A C 1
ATOM 3401 O O . PRO A 1 418 ? 19.534 -16.486 -14.612 1.00 98.75 418 PRO A O 1
ATOM 3404 N N . SER A 1 419 ? 20.565 -14.822 -13.517 1.00 98.75 419 SER A N 1
ATOM 3405 C CA . SER A 1 419 ? 21.837 -15.529 -13.357 1.00 98.75 419 SER A CA 1
ATOM 3406 C C . SER A 1 419 ? 21.853 -16.304 -12.045 1.00 98.75 419 SER A C 1
ATOM 3408 O O . SER A 1 419 ? 21.631 -15.711 -10.989 1.00 98.75 419 SER A O 1
ATOM 3410 N N . LEU A 1 420 ? 22.126 -17.611 -12.107 1.00 98.75 420 LEU A N 1
ATOM 3411 C CA . LEU A 1 420 ? 22.275 -18.493 -10.948 1.00 98.75 420 LEU A CA 1
ATOM 3412 C C . LEU A 1 420 ? 23.742 -18.887 -10.791 1.00 98.75 420 LEU A C 1
ATOM 3414 O O . LEU A 1 420 ? 24.305 -19.568 -11.646 1.00 98.75 420 LEU A O 1
ATOM 3418 N N . ASN A 1 421 ? 24.340 -18.502 -9.668 1.00 98.62 421 ASN A N 1
ATOM 3419 C CA . ASN A 1 421 ? 25.684 -18.919 -9.290 1.00 98.62 421 ASN A CA 1
ATOM 3420 C C . ASN A 1 421 ? 25.619 -19.786 -8.029 1.00 98.62 421 ASN A C 1
ATOM 3422 O O . ASN A 1 421 ? 25.353 -19.271 -6.941 1.00 98.62 421 ASN A O 1
ATOM 3426 N N . PHE A 1 422 ? 25.813 -21.095 -8.188 1.00 98.69 422 PHE A N 1
ATOM 3427 C CA . PHE A 1 422 ? 25.746 -22.066 -7.099 1.00 98.69 422 PHE A CA 1
ATOM 3428 C C . PHE A 1 422 ? 27.137 -22.430 -6.582 1.00 98.69 422 PHE A C 1
ATOM 3430 O O . PHE A 1 422 ? 28.023 -22.820 -7.340 1.00 98.69 422 PHE A O 1
ATOM 3437 N N . ASP A 1 423 ? 27.294 -22.344 -5.268 1.00 98.31 423 ASP A N 1
ATOM 3438 C CA . ASP A 1 423 ? 28.485 -22.729 -4.532 1.00 98.31 423 ASP A CA 1
ATOM 3439 C C . ASP A 1 423 ? 28.209 -24.028 -3.767 1.00 98.31 423 ASP A C 1
ATOM 3441 O O . ASP A 1 423 ? 27.577 -24.033 -2.705 1.00 98.31 423 ASP A O 1
ATOM 3445 N N . GLN A 1 424 ? 28.714 -25.137 -4.314 1.00 96.88 424 GLN A N 1
ATOM 3446 C CA . GLN A 1 424 ? 28.572 -26.473 -3.732 1.00 96.88 424 GLN A CA 1
ATOM 3447 C C . GLN A 1 424 ? 29.220 -26.581 -2.346 1.00 96.88 424 GLN A C 1
ATOM 3449 O O . GLN A 1 424 ? 28.718 -27.314 -1.500 1.00 96.88 424 GLN A O 1
ATOM 3454 N N . LYS A 1 425 ? 30.330 -25.872 -2.100 1.00 97.50 425 LYS A N 1
ATOM 3455 C CA . LYS A 1 425 ? 31.062 -25.955 -0.829 1.00 97.50 425 LYS A CA 1
ATOM 3456 C C . LYS A 1 425 ? 30.269 -25.302 0.299 1.00 97.50 425 LYS A C 1
ATOM 3458 O O . LYS A 1 425 ? 30.300 -25.783 1.428 1.00 97.50 425 LYS A O 1
ATOM 3463 N N . ASN A 1 426 ? 29.576 -24.212 -0.015 1.00 97.44 426 ASN A N 1
ATOM 3464 C CA . ASN A 1 426 ? 28.805 -23.436 0.952 1.00 97.44 426 ASN A CA 1
ATOM 3465 C C . ASN A 1 426 ? 27.296 -23.746 0.926 1.00 97.44 426 ASN A C 1
ATOM 3467 O O . ASN A 1 426 ? 26.545 -23.106 1.662 1.00 97.44 426 ASN A O 1
ATOM 3471 N N . HIS A 1 427 ? 26.845 -24.711 0.110 1.00 98.12 427 HIS A N 1
ATOM 3472 C CA . HIS A 1 427 ? 25.433 -25.086 -0.047 1.00 98.12 427 HIS A CA 1
ATOM 3473 C C . HIS A 1 427 ? 24.525 -23.869 -0.277 1.00 98.12 427 HIS A C 1
ATOM 3475 O O . HIS A 1 427 ? 23.517 -23.672 0.414 1.00 98.12 427 HIS A O 1
ATOM 3481 N N . MET A 1 428 ? 24.920 -23.002 -1.213 1.00 98.56 428 MET A N 1
ATOM 3482 C CA . MET A 1 428 ? 24.231 -21.737 -1.452 1.00 98.56 428 MET A CA 1
ATOM 3483 C C . MET A 1 428 ? 24.158 -21.368 -2.928 1.00 98.56 428 MET A C 1
ATOM 3485 O O . MET A 1 428 ? 25.064 -21.671 -3.697 1.00 98.56 428 MET A O 1
ATOM 3489 N N . VAL A 1 429 ? 23.102 -20.656 -3.317 1.00 98.81 429 VAL A N 1
ATOM 3490 C CA . VAL A 1 429 ? 22.983 -20.043 -4.646 1.00 98.81 429 VAL A CA 1
ATOM 3491 C C . VAL A 1 429 ? 22.818 -18.535 -4.509 1.00 98.81 429 VAL A C 1
ATOM 3493 O O . VAL A 1 429 ? 22.073 -18.056 -3.656 1.00 98.81 429 VAL A O 1
ATOM 3496 N N . THR A 1 430 ? 23.511 -17.783 -5.359 1.00 98.88 430 THR A N 1
ATOM 3497 C CA . THR A 1 430 ? 23.264 -16.355 -5.572 1.00 98.88 430 THR A CA 1
ATOM 3498 C C . THR A 1 430 ? 22.519 -16.183 -6.887 1.00 98.88 430 THR A C 1
ATOM 3500 O O . THR A 1 430 ? 23.040 -16.535 -7.944 1.00 98.88 430 THR A O 1
ATOM 3503 N N . ILE A 1 431 ? 21.310 -15.636 -6.815 1.00 98.88 431 ILE A N 1
ATOM 3504 C CA . ILE A 1 431 ? 20.488 -15.251 -7.955 1.00 98.88 431 ILE A CA 1
ATOM 3505 C C . ILE A 1 431 ? 20.651 -13.748 -8.178 1.00 98.88 431 ILE A C 1
ATOM 3507 O O . ILE A 1 431 ? 20.419 -12.953 -7.266 1.00 98.88 431 ILE A O 1
ATOM 3511 N N . THR A 1 432 ? 21.039 -13.358 -9.390 1.00 98.88 432 THR A N 1
ATOM 3512 C CA . THR A 1 432 ? 21.116 -11.951 -9.810 1.00 98.88 432 THR A CA 1
ATOM 3513 C C . THR A 1 432 ? 20.111 -11.698 -10.923 1.00 98.88 432 THR A C 1
ATOM 3515 O O . THR A 1 432 ? 20.171 -12.338 -11.973 1.00 98.88 432 THR A O 1
ATOM 3518 N N . ILE A 1 433 ? 19.197 -10.759 -10.692 1.00 98.88 433 ILE A N 1
ATOM 3519 C CA . ILE A 1 433 ? 18.135 -10.375 -11.624 1.00 98.88 433 ILE A CA 1
ATOM 3520 C C . ILE A 1 433 ? 18.397 -8.935 -12.050 1.00 98.88 433 ILE A C 1
ATOM 3522 O O . ILE A 1 433 ? 18.487 -8.062 -11.191 1.00 98.88 433 ILE A O 1
ATOM 3526 N N . ASN A 1 434 ? 18.493 -8.679 -13.353 1.00 98.88 434 ASN A N 1
ATOM 3527 C CA . ASN A 1 434 ? 18.536 -7.329 -13.907 1.00 98.88 434 ASN A CA 1
ATOM 3528 C C . ASN A 1 434 ? 17.207 -7.043 -14.613 1.00 98.88 434 ASN A C 1
ATOM 3530 O O . ASN A 1 434 ? 16.919 -7.641 -15.650 1.00 98.88 434 ASN A O 1
ATOM 3534 N N . SER A 1 435 ? 16.364 -6.193 -14.026 1.00 98.88 435 SER A N 1
ATOM 3535 C CA . SER A 1 435 ? 14.989 -5.992 -14.509 1.00 98.88 435 SER A CA 1
ATOM 3536 C C . SER A 1 435 ? 14.421 -4.608 -14.191 1.00 98.88 435 SER A C 1
ATOM 3538 O O . SER A 1 435 ? 14.961 -3.895 -13.345 1.00 98.88 435 SER A O 1
ATOM 3540 N N . ASN A 1 436 ? 13.341 -4.229 -14.875 1.00 98.88 436 ASN A N 1
ATOM 3541 C CA . ASN A 1 436 ? 12.491 -3.081 -14.554 1.00 98.88 436 ASN A CA 1
ATOM 3542 C C . ASN A 1 436 ? 11.039 -3.346 -14.998 1.00 98.88 436 ASN A C 1
ATOM 3544 O O . ASN A 1 436 ? 10.616 -2.896 -16.063 1.00 98.88 436 ASN A O 1
ATOM 3548 N N . GLY A 1 437 ? 10.298 -4.122 -14.211 1.00 98.75 437 GLY A N 1
ATOM 3549 C CA . GLY A 1 437 ? 8.978 -4.656 -14.565 1.00 98.75 437 GLY A CA 1
ATOM 3550 C C . GLY A 1 437 ? 8.400 -5.543 -13.464 1.00 98.75 437 GLY A C 1
ATOM 3551 O O . GLY A 1 437 ? 9.007 -5.678 -12.398 1.00 98.75 437 GLY A O 1
ATOM 3552 N N . ASN A 1 438 ? 7.247 -6.167 -13.721 1.00 98.75 438 ASN A N 1
ATOM 3553 C CA . ASN A 1 438 ? 6.871 -7.374 -12.982 1.00 98.75 438 ASN A CA 1
ATOM 3554 C C . ASN A 1 438 ? 7.634 -8.589 -13.530 1.00 98.75 438 ASN A C 1
ATOM 3556 O O . ASN A 1 438 ? 8.005 -8.628 -14.706 1.00 98.75 438 ASN A O 1
ATOM 3560 N N . LEU A 1 439 ? 7.880 -9.566 -12.662 1.00 98.88 439 LEU A N 1
ATOM 3561 C CA . LEU A 1 439 ? 8.596 -10.798 -12.961 1.00 98.88 439 LEU A CA 1
ATOM 3562 C C . LEU A 1 439 ? 8.077 -11.928 -12.061 1.00 98.88 439 LEU A C 1
ATOM 3564 O O . LEU A 1 439 ? 8.004 -11.762 -10.844 1.00 98.88 439 LEU A O 1
ATOM 3568 N N . GLU A 1 440 ? 7.774 -13.084 -12.642 1.00 98.88 440 GLU A N 1
ATOM 3569 C CA . GLU A 1 440 ? 7.395 -14.306 -11.930 1.00 98.88 440 GLU A CA 1
ATOM 3570 C C . GLU A 1 440 ? 8.251 -15.484 -12.410 1.00 98.88 440 GLU A C 1
ATOM 3572 O O . GLU A 1 440 ? 8.510 -15.624 -13.606 1.00 98.88 440 GLU A O 1
ATOM 3577 N N . PHE A 1 441 ? 8.700 -16.327 -11.480 1.00 98.88 441 PHE A N 1
ATOM 3578 C CA . PHE A 1 441 ? 9.310 -17.626 -11.774 1.00 98.88 441 PHE A CA 1
ATOM 3579 C C . PHE A 1 441 ? 9.303 -18.536 -10.542 1.00 98.88 441 PHE A C 1
ATOM 3581 O O . PHE A 1 441 ? 9.062 -18.104 -9.412 1.00 98.88 441 PHE A O 1
ATOM 3588 N N . GLU A 1 442 ? 9.632 -19.805 -10.753 1.00 98.88 442 GLU A N 1
ATOM 3589 C CA . GLU A 1 442 ? 9.892 -20.769 -9.688 1.00 98.88 442 GLU A CA 1
ATOM 3590 C C . GLU A 1 442 ? 11.346 -21.238 -9.720 1.00 98.88 442 GLU A C 1
ATOM 3592 O O . GLU A 1 442 ? 11.943 -21.385 -10.785 1.00 98.88 442 GLU A O 1
ATOM 3597 N N . LEU A 1 443 ? 11.906 -21.501 -8.542 1.00 98.75 443 LEU A N 1
ATOM 3598 C CA . LEU A 1 443 ? 13.178 -22.190 -8.353 1.00 98.75 443 LEU A CA 1
ATOM 3599 C C . LEU A 1 443 ? 12.895 -23.546 -7.726 1.00 98.75 443 LEU A C 1
ATOM 3601 O O . LEU A 1 443 ? 12.356 -23.578 -6.622 1.00 98.75 443 LEU A O 1
ATOM 3605 N N . HIS A 1 444 ? 13.267 -24.644 -8.383 1.00 98.69 444 HIS A N 1
ATOM 3606 C CA . HIS A 1 444 ? 13.142 -25.989 -7.803 1.00 98.69 444 HIS A CA 1
ATOM 3607 C C . HIS A 1 444 ? 14.492 -26.466 -7.260 1.00 98.69 444 HIS A C 1
ATOM 3609 O O . HIS A 1 444 ? 15.489 -26.387 -7.989 1.00 98.69 444 HIS A O 1
ATOM 3615 N N . PHE A 1 445 ? 14.522 -26.922 -6.000 1.00 97.44 445 PHE A N 1
ATOM 3616 C CA . PHE A 1 445 ? 15.730 -27.350 -5.277 1.00 97.44 445 PHE A CA 1
ATOM 3617 C C . PHE A 1 445 ? 15.455 -28.266 -4.081 1.00 97.44 445 PHE A C 1
ATOM 3619 O O . PHE A 1 445 ? 14.348 -28.183 -3.492 1.00 97.44 445 PHE A O 1
#

Secondary structure (DSSP, 8-state):
-TTS--TTHHHHHHHHHHHHHHTT--EEEEE--GGGHHHHHTTTTS--HHHHHHHHHGGGEEEEEE---GGG--HHHHHHHHHHHHHTTSSSEEEEEEETTHHHHTT--STT--S---TT-HHHHTTTS-HHHHHHHHHHHHTTT--EEEEESHHHHTEETTEE-HHIIIIIHHHHHHHHHSPPPPHHHHHHH--EEEES-GGGTTGGGGTBTTTBSSSS-SS-S--TT-SPPEE-TTS--HHHHT-GGGTT-EEEETTSGGGSSHHHHHHHHHHHS----BSSSEEEEETTEEEEE---SS----EEEEEEETTEEEEEEE-SS-EEEEEEETTEEEEEEE------GGGGTT-SSHHHHHTSPP--HHHHHHHHHHHTSSS--PPPPEEEEEEEES-SS--EEEEEEESTT-BPPPEEEEETTTTEEEEEEEESSEEEEEEE-

Nearest PDB structures (foldseek):
  4d6h-assembly1_A  TM=1.002E+00  e=8.382E-92  Streptococcus pneumoniae SP3-BS71
  4d6f-assembly1_A  TM=1.002E+00  e=1.255E-91  Streptococcus pneumoniae SP3-BS71
  4d6d-assembly1_A  TM=1.002E+00  e=1.992E-91  Streptococcus pneumoniae SP3-BS71
  4d6c-assembly1_A  TM=1.002E+00  e=3.547E-91  Streptococcus pneumoniae SP3-BS71
  4d72-assembly1_A  TM=1.002E+00  e=3.758E-91  Streptococcus pneumoniae SP3-BS71

Mean predicted aligned error: 2.37 Å

InterPro domains:
  IPR011071 Polysaccharide lyase family 8-like, C-terminal [G3DSA:2.60.220.10] (280-378)
  IPR011071 Polysaccharide lyase family 8-like, C-terminal [G3DSA:2.60.220.10] (379-445)
  IPR013190 Glycosyl hydrolase family 98, C-terminal [PF08307] (187-443)
  IPR013191 Glycosyl hydrolase family 98, central domain [PF08306] (1-185)

Foldseek 3Di:
DLVCPDPCVLVVLLVLLVVCQVVVAADEDEEFCRVHVQLVNCQVPNSNSNVVSLVPRQLRYEYEYECLLLCLLQQLVSLLANLQCCLLSSHNAYYYEEELNLQLNQQHAAFLADDGLHNFQSLLRSLRFFLLVVLQLRCLCQQSQHDDYHYPPCCQCQHPPPDGFQSPPFGVVVSNVVCVVPPRQHSLRNLLVAAEEEEADVVVQSRNQLCDLPFCPDSRASHTQECLNRRHHYHHNSDDSPSNCPDPSNVNYDYDYCPDPCSNDSVSVNVVSCVRRPDQWDWRWYWHDDDQKIKTAHRDRRHFDKIKIWHDDPPKIKIKIDTHSKMKMWGQDPQAIKIKIANAGFRSCVSQPPDPHSVRSSVDPHCDPVNSSVCCVVAGSPVDRGDFWDKMKMKIFPAQDFWDKADKDWDPPFWDDWDWDDDNVRNMIIIIIGGHTIIIITTGD

Organism: Streptococcus pneumoniae (NCBI:txid1313)

pLDDT: mean 98.43, std 1.97, range [75.75, 99.0]

Solvent-accessible surface area (backbone atoms only — not comparable to full-atom values): 22598 Å² total; per-residue (Å²): 88,45,93,61,75,56,97,55,48,30,52,52,51,19,50,49,33,51,53,19,47,76,70,78,39,71,29,74,50,63,40,33,40,46,89,38,33,58,40,38,43,46,18,63,81,71,46,41,48,22,38,61,35,30,78,76,39,13,82,21,29,34,36,22,25,34,46,38,69,26,63,76,12,32,40,65,50,26,48,14,30,34,44,20,30,32,67,37,63,55,18,53,43,22,26,40,32,51,32,28,43,24,32,16,52,58,4,46,64,57,83,58,54,72,72,64,41,43,82,59,50,53,49,50,17,37,69,49,56,54,43,24,41,57,49,56,42,49,44,59,34,34,82,62,43,23,79,43,81,48,62,35,48,49,60,56,49,44,26,57,95,95,38,68,16,60,40,15,62,57,32,52,48,52,52,53,49,46,44,67,77,48,64,48,52,46,71,61,56,51,36,61,70,37,53,54,34,38,39,29,58,48,75,83,52,61,38,19,58,56,37,31,78,62,36,19,84,51,55,64,51,80,50,48,42,38,28,62,65,56,78,57,28,20,36,40,59,70,57,78,61,62,67,28,66,74,32,81,52,34,74,73,42,45,76,38,57,52,83,37,74,51,56,71,43,55,64,38,34,43,61,53,48,51,76,72,36,62,84,78,65,48,62,75,31,19,45,36,75,57,92,61,28,42,38,35,34,26,55,45,86,62,49,94,51,73,25,38,34,43,40,64,64,85,85,36,36,38,37,40,38,31,42,44,34,25,37,36,41,43,32,64,48,98,58,30,38,39,40,40,38,30,38,27,38,65,53,57,58,75,78,42,61,98,33,95,47,33,76,46,51,46,66,52,80,79,51,41,72,69,46,36,54,48,44,38,62,60,41,50,70,36,79,53,50,68,37,74,65,44,67,39,40,41,35,40,37,78,40,92,58,78,62,46,82,41,79,74,47,57,44,84,93,25,59,54,86,68,43,78,50,60,41,78,91,73,20,26,36,41,38,44,36,42,32,33,24,29,38,36,34,33,38,40,96